Protein AF-A0A9D8NRK6-F1 (afdb_monomer_lite)

Structure (mmCIF, N/CA/C/O backbone):
data_AF-A0A9D8NRK6-F1
#
_entry.id   AF-A0A9D8NRK6-F1
#
loop_
_atom_site.group_PDB
_atom_site.id
_atom_site.type_symbol
_atom_site.label_atom_id
_atom_site.label_alt_id
_atom_site.label_comp_id
_atom_site.label_asym_id
_atom_site.label_entity_id
_atom_site.label_seq_id
_atom_site.pdbx_PDB_ins_code
_atom_site.Cartn_x
_atom_site.Cartn_y
_atom_site.Cartn_z
_atom_site.occupancy
_atom_site.B_iso_or_equiv
_atom_site.auth_seq_id
_atom_site.auth_comp_id
_atom_site.auth_asym_id
_atom_site.auth_atom_id
_atom_site.pdbx_PDB_model_num
ATOM 1 N N . MET A 1 1 ? 16.988 9.502 8.395 1.00 29.14 1 MET A N 1
ATOM 2 C CA . MET A 1 1 ? 18.314 8.858 8.377 1.00 29.14 1 MET A CA 1
ATOM 3 C C . MET A 1 1 ? 18.075 7.377 8.627 1.00 29.14 1 MET A C 1
ATOM 5 O O . MET A 1 1 ? 17.837 7.021 9.765 1.00 29.14 1 MET A O 1
ATOM 9 N N . HIS A 1 2 ? 18.008 6.546 7.584 1.00 21.25 2 HIS A N 1
ATOM 10 C CA . HIS A 1 2 ? 17.939 5.092 7.756 1.00 21.25 2 HIS A CA 1
ATOM 11 C C . HIS A 1 2 ? 18.989 4.439 6.869 1.00 21.25 2 HIS A C 1
ATOM 13 O O . HIS A 1 2 ? 19.080 4.687 5.669 1.00 21.25 2 HIS A O 1
ATOM 19 N N . GLN A 1 3 ? 19.833 3.694 7.559 1.00 23.92 3 GLN A N 1
ATOM 20 C CA . GLN A 1 3 ? 21.089 3.106 7.159 1.00 23.92 3 GLN A CA 1
ATOM 21 C C . GLN A 1 3 ? 20.797 1.628 6.917 1.00 23.92 3 GLN A C 1
ATOM 23 O O . GLN A 1 3 ? 20.393 0.935 7.844 1.00 23.92 3 GLN A O 1
ATOM 28 N N . PHE A 1 4 ? 20.963 1.154 5.685 1.00 22.59 4 PHE A N 1
ATOM 29 C CA . PHE A 1 4 ? 21.013 -0.277 5.399 1.00 22.59 4 PHE A CA 1
ATOM 30 C C . PHE A 1 4 ? 22.433 -0.618 4.951 1.00 22.59 4 PHE A C 1
ATOM 32 O O . PHE A 1 4 ? 22.868 -0.276 3.853 1.00 22.59 4 PHE A O 1
ATOM 39 N N . LEU A 1 5 ? 23.167 -1.230 5.880 1.00 24.55 5 LEU A N 1
ATOM 40 C CA . LEU A 1 5 ? 24.426 -1.929 5.663 1.00 24.55 5 LEU A CA 1
ATOM 41 C C . LEU A 1 5 ? 24.113 -3.267 4.986 1.00 24.55 5 LEU A C 1
ATOM 43 O O . LEU A 1 5 ? 23.444 -4.103 5.586 1.00 24.55 5 LEU A O 1
ATOM 47 N N . LEU A 1 6 ? 24.634 -3.487 3.779 1.00 24.56 6 LEU A N 1
ATOM 48 C CA . LEU A 1 6 ? 24.772 -4.823 3.201 1.00 24.56 6 LEU A CA 1
ATOM 49 C C . LEU A 1 6 ? 26.218 -5.011 2.710 1.00 24.56 6 LEU A C 1
ATOM 51 O O . LEU A 1 6 ? 26.675 -4.358 1.778 1.00 24.56 6 LEU A O 1
ATOM 55 N N . ASP A 1 7 ? 26.911 -5.856 3.475 1.00 24.00 7 ASP A N 1
ATOM 56 C CA . ASP A 1 7 ? 28.188 -6.563 3.307 1.00 24.00 7 ASP A CA 1
ATOM 57 C C . ASP A 1 7 ? 29.330 -5.918 2.485 1.00 24.00 7 ASP A C 1
ATOM 59 O O . ASP A 1 7 ? 29.466 -6.070 1.271 1.00 24.00 7 ASP A O 1
ATOM 63 N N . ALA A 1 8 ? 30.241 -5.259 3.207 1.00 26.22 8 ALA A N 1
ATOM 64 C CA . ALA A 1 8 ? 31.458 -4.623 2.708 1.00 26.22 8 ALA A CA 1
ATOM 65 C C . ALA A 1 8 ? 32.659 -5.588 2.646 1.00 26.22 8 ALA A C 1
ATOM 67 O O . ALA A 1 8 ? 33.706 -5.337 3.249 1.00 26.22 8 ALA A O 1
ATOM 68 N N . ARG A 1 9 ? 32.555 -6.698 1.907 1.00 25.23 9 ARG A N 1
ATOM 69 C CA . ARG A 1 9 ? 33.718 -7.562 1.638 1.00 25.23 9 ARG A CA 1
ATOM 70 C C . ARG A 1 9 ? 33.997 -7.638 0.142 1.00 25.23 9 ARG A C 1
ATOM 72 O O . ARG A 1 9 ? 33.375 -8.414 -0.570 1.00 25.23 9 ARG A O 1
ATOM 79 N N . ARG A 1 10 ? 35.024 -6.878 -0.267 1.00 28.81 10 ARG A N 1
ATOM 80 C CA . ARG A 1 10 ? 35.631 -6.730 -1.612 1.00 28.81 10 ARG A CA 1
ATOM 81 C C . ARG A 1 10 ? 35.140 -5.529 -2.429 1.00 28.81 10 ARG A C 1
ATOM 83 O O . ARG A 1 10 ? 34.597 -5.684 -3.515 1.00 28.81 10 ARG A O 1
ATOM 90 N N . VAL A 1 11 ? 35.465 -4.325 -1.964 1.00 29.56 11 VAL A N 1
ATOM 91 C CA . VAL A 1 11 ? 35.649 -3.169 -2.857 1.00 29.56 11 VAL A CA 1
ATOM 92 C C . VAL A 1 11 ? 37.132 -2.790 -2.800 1.00 29.56 11 VAL A C 1
ATOM 94 O O . VAL A 1 11 ? 37.587 -2.353 -1.743 1.00 29.56 11 VAL A O 1
ATOM 97 N N . PRO A 1 12 ? 37.932 -3.001 -3.861 1.00 26.23 12 PRO A N 1
ATOM 98 C CA . PRO A 1 12 ? 39.297 -2.495 -3.887 1.00 26.23 12 PRO A CA 1
ATOM 99 C C . PRO A 1 12 ? 39.260 -0.968 -4.050 1.00 26.23 12 PRO A C 1
ATOM 101 O O . PRO A 1 12 ? 38.791 -0.451 -5.061 1.00 26.23 12 PRO A O 1
ATOM 104 N N . LEU A 1 13 ? 39.743 -0.241 -3.040 1.00 24.27 13 LEU A N 1
ATOM 105 C CA . LEU A 1 13 ? 40.011 1.195 -3.128 1.00 24.27 13 LEU A CA 1
ATOM 106 C C . LEU A 1 13 ? 41.292 1.400 -3.946 1.00 24.27 13 LEU A C 1
ATOM 108 O O . LEU A 1 13 ? 42.387 1.169 -3.438 1.00 24.27 13 LEU A O 1
ATOM 112 N N . PHE A 1 14 ? 41.179 1.849 -5.196 1.00 27.89 14 PHE A N 1
ATOM 113 C CA . PHE A 1 14 ? 42.343 2.306 -5.959 1.00 27.89 14 PHE A CA 1
ATOM 114 C C . PHE A 1 14 ? 42.611 3.788 -5.667 1.00 27.89 14 PHE A C 1
ATOM 116 O O . PHE A 1 14 ? 41.828 4.658 -6.038 1.00 27.89 14 PHE A O 1
ATOM 123 N N . HIS A 1 15 ? 43.730 4.069 -4.994 1.00 29.42 15 HIS A N 1
ATOM 124 C CA . HIS A 1 15 ? 44.358 5.391 -4.964 1.00 29.42 15 HIS A CA 1
ATOM 125 C C . HIS A 1 15 ? 45.431 5.437 -6.059 1.00 29.42 15 HIS A C 1
ATOM 127 O O . HIS A 1 15 ? 46.401 4.685 -5.999 1.00 29.42 15 HIS A O 1
ATOM 133 N N . GLY A 1 16 ? 45.267 6.318 -7.046 1.00 27.56 16 GLY A N 1
ATOM 134 C CA . GLY A 1 16 ? 46.293 6.607 -8.051 1.00 27.56 16 GLY A CA 1
ATOM 135 C C . GLY A 1 16 ? 45.705 7.200 -9.330 1.00 27.56 16 GLY A C 1
ATOM 136 O O . GLY A 1 16 ? 44.954 6.531 -10.033 1.00 27.56 16 GLY A O 1
ATOM 137 N N . ALA A 1 17 ? 46.044 8.452 -9.640 1.00 29.16 17 ALA A N 1
ATOM 138 C CA . ALA A 1 17 ? 45.729 9.066 -10.929 1.00 29.16 17 ALA A CA 1
ATOM 139 C C . ALA A 1 17 ? 46.600 8.433 -12.040 1.00 29.16 17 ALA A C 1
ATOM 141 O O . ALA A 1 17 ? 47.820 8.378 -11.857 1.00 29.16 17 ALA A O 1
ATOM 142 N N . PRO A 1 18 ? 46.044 7.979 -13.182 1.00 32.81 18 PRO A N 1
ATOM 143 C CA . PRO A 1 18 ? 46.853 7.490 -14.290 1.00 32.81 18 PRO A CA 1
ATOM 144 C C . PRO A 1 18 ? 47.315 8.631 -15.209 1.00 32.81 18 PRO A C 1
ATOM 146 O O . PRO A 1 18 ? 46.634 9.640 -15.391 1.00 32.81 18 PRO A O 1
ATOM 149 N N . SER A 1 19 ? 48.502 8.449 -15.785 1.00 28.45 19 SER A N 1
ATOM 150 C CA . SER A 1 19 ? 49.177 9.349 -16.720 1.00 28.45 19 SER A CA 1
ATOM 151 C C . SER A 1 19 ? 48.530 9.371 -18.118 1.00 28.45 19 SER A C 1
ATOM 153 O O . SER A 1 19 ? 47.998 8.378 -18.604 1.00 28.45 19 SER A O 1
ATOM 155 N N . LEU A 1 20 ? 48.619 10.531 -18.779 1.00 33.19 20 LEU A N 1
ATOM 156 C CA . LEU A 1 20 ? 47.854 10.967 -19.964 1.00 33.19 20 LEU A CA 1
ATOM 157 C C . LEU A 1 20 ? 48.204 10.331 -21.334 1.00 33.19 20 LEU A C 1
ATOM 159 O O . LEU A 1 20 ? 47.785 10.870 -22.351 1.00 33.19 20 LEU A O 1
ATOM 163 N N . ASN A 1 21 ? 48.934 9.213 -21.418 1.00 32.84 21 ASN A N 1
ATOM 164 C CA . ASN A 1 21 ? 49.459 8.712 -22.709 1.00 32.84 21 ASN A CA 1
ATOM 165 C C . ASN A 1 21 ? 49.022 7.289 -23.106 1.00 32.84 21 ASN A C 1
ATOM 167 O O . ASN A 1 21 ? 49.786 6.555 -23.723 1.00 32.84 21 ASN A O 1
ATOM 171 N N . ASN A 1 22 ? 47.784 6.903 -22.803 1.00 33.00 22 ASN A N 1
ATOM 172 C CA . ASN A 1 22 ? 47.117 5.764 -23.440 1.00 33.00 22 ASN A CA 1
ATOM 173 C C . ASN A 1 22 ? 45.610 6.029 -23.428 1.00 33.00 22 ASN A C 1
ATOM 175 O O . ASN A 1 22 ? 45.000 5.963 -22.363 1.00 33.00 22 ASN A O 1
ATOM 179 N N . ILE A 1 23 ? 45.016 6.334 -24.587 1.00 36.28 23 ILE A N 1
ATOM 180 C CA . ILE A 1 23 ? 43.559 6.471 -24.696 1.00 36.28 23 ILE A CA 1
ATOM 181 C C . ILE A 1 23 ? 42.966 5.076 -24.488 1.00 36.28 23 ILE A C 1
ATOM 183 O O . ILE A 1 23 ? 43.024 4.218 -25.366 1.00 36.28 23 ILE A O 1
ATOM 187 N N . GLN A 1 24 ? 42.475 4.831 -23.276 1.00 43.78 24 GLN A N 1
ATOM 188 C CA . GLN A 1 24 ? 41.841 3.576 -22.872 1.00 43.78 24 GLN A CA 1
ATOM 189 C C . GLN A 1 24 ? 40.589 3.327 -23.750 1.00 43.78 24 GLN A C 1
ATOM 191 O O . GLN A 1 24 ? 39.956 4.299 -24.174 1.00 43.78 24 GLN A O 1
ATOM 196 N N . PRO A 1 25 ? 40.164 2.069 -24.001 1.00 50.56 25 PRO A N 1
ATOM 197 C CA . PRO A 1 25 ? 38.937 1.752 -24.757 1.00 50.56 25 PRO A CA 1
ATOM 198 C C . PRO A 1 25 ? 37.712 2.548 -24.277 1.00 50.56 25 PRO A C 1
ATOM 200 O O . PRO A 1 25 ? 36.914 3.043 -25.075 1.00 50.56 25 PRO A O 1
ATOM 203 N N . GLU A 1 26 ? 37.644 2.791 -22.967 1.00 51.81 26 GLU A N 1
ATOM 204 C CA . GLU A 1 26 ? 36.619 3.605 -22.319 1.00 51.81 26 GLU A CA 1
ATOM 205 C C . GLU A 1 26 ? 36.580 5.055 -22.837 1.00 51.81 26 GLU A C 1
ATOM 207 O O . GLU A 1 26 ? 35.500 5.599 -23.054 1.00 51.81 26 GLU A O 1
ATOM 212 N N . GLU A 1 27 ? 37.722 5.702 -23.095 1.00 53.69 27 GLU A N 1
ATOM 213 C CA . GLU A 1 27 ? 37.763 7.074 -23.632 1.00 53.69 27 GLU A CA 1
ATOM 214 C C . GLU A 1 27 ? 37.240 7.162 -25.070 1.00 53.69 27 GLU A C 1
ATOM 216 O O . GLU A 1 27 ? 36.589 8.148 -25.424 1.00 53.69 27 GLU A O 1
ATOM 221 N N . THR A 1 28 ? 37.425 6.110 -25.871 1.00 56.50 28 THR A N 1
ATOM 222 C CA . THR A 1 28 ? 36.865 6.020 -27.229 1.00 56.50 28 THR A CA 1
ATOM 223 C C . THR A 1 28 ? 35.336 5.948 -27.194 1.00 56.50 28 THR A C 1
ATOM 225 O O . THR A 1 28 ? 34.662 6.596 -28.001 1.00 56.50 28 THR A O 1
ATOM 228 N N . MET A 1 29 ? 34.757 5.243 -26.216 1.00 61.44 29 MET A N 1
ATOM 229 C CA . MET A 1 29 ? 33.305 5.179 -26.008 1.00 61.44 29 MET A CA 1
ATOM 230 C C . MET A 1 29 ? 32.713 6.556 -25.655 1.00 61.44 29 MET A C 1
ATOM 232 O O . MET A 1 29 ? 31.699 6.957 -26.237 1.00 61.44 29 MET A O 1
ATOM 236 N N . PHE A 1 30 ? 33.366 7.316 -24.764 1.00 58.44 30 PHE A N 1
ATOM 237 C CA . PHE A 1 30 ? 32.951 8.683 -24.404 1.00 58.44 30 PHE A CA 1
ATOM 238 C C . PHE A 1 30 ? 33.041 9.673 -25.579 1.00 58.44 30 PHE A C 1
ATOM 240 O O . PHE A 1 30 ? 32.330 10.680 -25.590 1.00 58.44 30 PHE A O 1
ATOM 247 N N . GLN A 1 31 ? 33.893 9.404 -26.573 1.00 56.53 31 GLN A N 1
ATOM 248 C CA . GLN A 1 31 ? 34.031 10.238 -27.771 1.00 56.53 31 GLN A CA 1
ATOM 249 C C . GLN A 1 31 ? 33.076 9.833 -28.903 1.00 56.53 31 GLN A C 1
ATOM 251 O O . GLN A 1 31 ? 32.590 10.700 -29.637 1.00 56.53 31 GLN A O 1
ATOM 256 N N . THR A 1 32 ? 32.782 8.543 -29.058 1.00 60.78 32 THR A N 1
ATOM 257 C CA . THR A 1 32 ? 31.986 8.017 -30.182 1.00 60.78 32 THR A CA 1
ATOM 258 C C . THR A 1 32 ? 30.480 8.043 -29.936 1.00 60.78 32 THR A C 1
ATOM 260 O O . THR A 1 32 ? 29.733 8.234 -30.892 1.00 60.78 32 THR A O 1
ATOM 263 N N . THR A 1 33 ? 30.038 7.952 -28.680 1.00 68.44 33 THR A N 1
ATOM 264 C CA . THR A 1 33 ? 28.614 8.012 -28.311 1.00 68.44 33 THR A CA 1
ATOM 265 C C . THR A 1 33 ? 28.201 9.461 -28.073 1.00 68.44 33 THR A C 1
ATOM 267 O O . THR A 1 33 ? 28.723 10.118 -27.166 1.00 68.44 33 THR A O 1
ATOM 270 N N . ARG A 1 34 ? 27.266 9.994 -28.870 1.00 74.19 34 ARG A N 1
ATOM 271 C CA . ARG A 1 34 ? 26.871 11.416 -28.772 1.00 74.19 34 ARG A CA 1
ATOM 272 C C . ARG A 1 34 ? 26.297 11.750 -27.402 1.00 74.19 34 ARG A C 1
ATOM 274 O O . ARG A 1 34 ? 26.652 12.779 -26.832 1.00 74.19 34 ARG A O 1
ATOM 281 N N . THR A 1 35 ? 25.494 10.846 -26.850 1.00 72.12 35 THR A N 1
ATOM 282 C CA . THR A 1 35 ? 24.853 10.987 -25.537 1.00 72.12 35 THR A CA 1
ATOM 283 C C . THR A 1 35 ? 25.864 11.178 -24.395 1.00 72.12 35 THR A C 1
ATOM 285 O O . THR A 1 35 ? 25.551 11.820 -23.395 1.00 72.12 35 THR A O 1
ATOM 288 N N . PHE A 1 36 ? 27.096 10.673 -24.527 1.00 78.69 36 PHE A N 1
ATOM 289 C CA . PHE A 1 36 ? 28.113 10.777 -23.473 1.00 78.69 36 PHE A CA 1
ATOM 290 C C . PHE A 1 36 ? 28.930 12.073 -23.529 1.00 78.69 36 PHE A C 1
ATOM 292 O O . PHE A 1 36 ? 29.548 12.451 -22.530 1.00 78.69 36 PHE A O 1
ATOM 299 N N . ARG A 1 37 ? 28.911 12.794 -24.658 1.00 74.62 37 ARG A N 1
ATOM 300 C CA . ARG A 1 37 ? 29.687 14.035 -24.825 1.00 74.62 37 ARG A CA 1
ATOM 301 C C . ARG A 1 37 ? 29.189 15.161 -23.923 1.00 74.62 37 ARG A C 1
ATOM 303 O O . ARG A 1 37 ? 29.997 15.947 -23.435 1.00 74.62 37 ARG A O 1
ATOM 310 N N . GLU A 1 38 ? 27.886 15.196 -23.667 1.00 75.50 38 GLU A N 1
ATOM 311 C CA . GLU A 1 38 ? 27.213 16.226 -22.865 1.00 75.50 38 GLU A CA 1
ATOM 312 C C . GLU A 1 38 ? 27.363 16.016 -21.346 1.00 75.50 38 GLU A C 1
ATOM 314 O O . GLU A 1 38 ? 26.928 16.854 -20.558 1.00 75.50 38 GLU A O 1
ATOM 319 N N . LEU A 1 39 ? 27.984 14.912 -20.914 1.00 81.00 39 LEU A N 1
ATOM 320 C CA . LEU A 1 39 ? 28.152 14.589 -19.498 1.00 81.00 39 LEU A CA 1
ATOM 321 C C . LEU A 1 39 ? 29.307 15.366 -18.869 1.00 81.00 39 LEU A C 1
ATOM 323 O O . LEU A 1 39 ? 30.400 15.447 -19.442 1.00 81.00 39 LEU A O 1
ATOM 327 N N . ASN A 1 40 ? 29.080 15.875 -17.657 1.00 82.12 40 ASN A N 1
ATOM 328 C CA . ASN A 1 40 ? 30.116 16.520 -16.854 1.00 82.12 40 ASN A CA 1
ATOM 329 C C . ASN A 1 40 ? 31.109 15.494 -16.266 1.00 82.12 40 ASN A C 1
ATOM 331 O O . ASN A 1 40 ? 30.922 14.282 -16.380 1.00 82.12 40 ASN A O 1
ATOM 335 N N . ILE A 1 41 ? 32.183 15.984 -15.642 1.00 79.44 41 ILE A N 1
ATOM 336 C CA . ILE A 1 41 ? 33.274 15.142 -15.122 1.00 79.44 41 ILE A CA 1
ATOM 337 C C . ILE A 1 41 ? 32.758 14.119 -14.096 1.00 79.44 41 ILE A C 1
ATOM 339 O O . ILE A 1 41 ? 33.059 12.934 -14.222 1.00 79.44 41 ILE A O 1
ATOM 343 N N . GLU A 1 42 ? 31.920 14.547 -13.151 1.00 78.94 42 GLU A N 1
ATOM 344 C CA . GLU A 1 42 ? 31.336 13.674 -12.122 1.00 78.94 42 GLU A CA 1
ATOM 345 C C . GLU A 1 42 ? 30.451 12.574 -12.726 1.00 78.94 42 GLU A C 1
ATOM 347 O O . GLU A 1 42 ? 30.519 11.411 -12.335 1.00 78.94 42 GLU A O 1
ATOM 352 N N . GLN A 1 43 ? 29.649 12.913 -13.738 1.00 81.19 43 GLN A N 1
ATOM 353 C CA . GLN A 1 43 ? 28.802 11.961 -14.459 1.00 81.19 43 GLN A CA 1
ATOM 354 C C . GLN A 1 43 ? 29.636 10.955 -15.261 1.00 81.19 43 GLN A C 1
ATOM 356 O O . GLN A 1 43 ? 29.335 9.764 -15.264 1.00 81.19 43 GLN A O 1
ATOM 361 N N . ARG A 1 44 ? 30.721 11.396 -15.907 1.00 81.69 44 ARG A N 1
ATOM 362 C CA . ARG A 1 44 ? 31.648 10.486 -16.600 1.00 81.69 44 ARG A CA 1
ATOM 363 C C . ARG A 1 44 ? 32.355 9.552 -15.622 1.00 81.69 44 ARG A C 1
ATOM 365 O O . ARG A 1 44 ? 32.486 8.366 -15.910 1.00 81.69 44 ARG A O 1
ATOM 372 N N . HIS A 1 45 ? 32.765 10.061 -14.461 1.00 79.25 45 HIS A N 1
ATOM 373 C CA . HIS A 1 45 ? 33.357 9.247 -13.402 1.00 79.25 45 HIS A CA 1
ATOM 374 C C . HIS A 1 45 ? 32.368 8.190 -12.889 1.00 79.25 45 HIS A C 1
ATOM 376 O O . HIS A 1 45 ? 32.694 7.006 -12.811 1.00 79.25 45 HIS A O 1
ATOM 382 N N . ALA A 1 46 ? 31.125 8.593 -12.630 1.00 79.38 46 ALA A N 1
ATOM 383 C CA . ALA A 1 46 ? 30.061 7.687 -12.223 1.00 79.38 46 ALA A CA 1
ATOM 384 C C . ALA A 1 46 ? 29.780 6.595 -13.276 1.00 79.38 46 ALA A C 1
ATOM 386 O O . ALA A 1 46 ? 29.541 5.449 -12.907 1.00 79.38 46 ALA A O 1
ATOM 387 N N . LEU A 1 47 ? 29.882 6.902 -14.576 1.00 80.00 47 LEU A N 1
ATOM 388 C CA . LEU A 1 47 ? 29.717 5.902 -15.637 1.00 80.00 47 LEU A CA 1
ATOM 389 C C . LEU A 1 47 ? 30.810 4.831 -15.601 1.00 80.00 47 LEU A C 1
ATOM 391 O O . LEU A 1 47 ? 30.523 3.673 -15.879 1.00 80.00 47 LEU A O 1
ATOM 395 N N . ARG A 1 48 ? 32.048 5.185 -15.242 1.00 77.75 48 ARG A N 1
ATOM 396 C CA . ARG A 1 48 ? 33.175 4.236 -15.162 1.00 77.75 48 ARG A CA 1
ATOM 397 C C . ARG A 1 48 ? 33.074 3.269 -13.979 1.00 77.75 48 ARG A C 1
ATOM 399 O O . ARG A 1 48 ? 33.763 2.255 -13.949 1.00 77.75 48 ARG A O 1
ATOM 406 N N . THR A 1 49 ? 32.216 3.556 -13.002 1.00 77.06 49 THR A N 1
ATOM 407 C CA . THR A 1 49 ? 32.067 2.710 -11.815 1.00 77.06 49 THR A CA 1
ATOM 408 C C . THR A 1 49 ? 31.332 1.415 -12.168 1.00 77.06 49 THR A C 1
ATOM 410 O O . THR A 1 49 ? 30.242 1.445 -12.736 1.00 77.06 49 THR A O 1
ATOM 413 N N . ARG A 1 50 ? 31.914 0.265 -11.804 1.00 74.62 50 ARG A N 1
ATOM 414 C CA . ARG A 1 50 ? 31.258 -1.051 -11.876 1.00 74.62 50 ARG A CA 1
ATOM 415 C C . ARG A 1 50 ? 30.674 -1.418 -10.507 1.00 74.62 50 ARG A C 1
ATOM 417 O O . ARG A 1 50 ? 31.259 -1.096 -9.477 1.00 74.62 50 ARG A O 1
ATOM 424 N N . GLY A 1 51 ? 29.553 -2.136 -10.498 1.00 77.75 51 GLY A N 1
ATOM 425 C CA . GLY A 1 51 ? 28.877 -2.568 -9.271 1.00 77.75 51 GLY A CA 1
ATOM 426 C C . GLY A 1 51 ? 27.831 -1.569 -8.771 1.00 77.75 51 GLY A C 1
ATOM 427 O O . GLY A 1 51 ? 27.172 -0.897 -9.563 1.00 77.75 51 GLY A O 1
ATOM 428 N N . PHE A 1 52 ? 27.637 -1.506 -7.453 1.00 78.44 52 PHE A N 1
ATOM 429 C CA . PHE A 1 52 ? 26.611 -0.657 -6.848 1.00 78.44 52 PHE A CA 1
ATOM 430 C C . PHE A 1 52 ? 27.028 0.813 -6.856 1.00 78.44 52 PHE A C 1
ATOM 432 O O . PHE A 1 52 ? 28.058 1.183 -6.297 1.00 78.44 52 PHE A O 1
ATOM 439 N N . LEU A 1 53 ? 26.186 1.658 -7.451 1.00 80.88 53 LEU A N 1
ATOM 440 C CA . LEU A 1 53 ? 26.403 3.095 -7.540 1.00 80.88 53 LEU A CA 1
ATOM 441 C C . LEU A 1 53 ? 25.246 3.842 -6.874 1.00 80.88 53 LEU A C 1
ATOM 443 O O . LEU A 1 53 ? 24.096 3.737 -7.301 1.00 80.88 53 LEU A O 1
ATOM 447 N N . LEU A 1 54 ? 25.564 4.643 -5.856 1.00 81.88 54 LEU A N 1
ATOM 448 C CA . LEU A 1 54 ? 24.616 5.549 -5.215 1.00 81.88 54 LEU A CA 1
ATOM 449 C C . LEU A 1 54 ? 24.907 6.987 -5.650 1.00 81.88 54 LEU A C 1
ATOM 451 O O . LEU A 1 54 ? 25.942 7.552 -5.307 1.00 81.88 54 LEU A O 1
ATOM 455 N N . ILE A 1 55 ? 23.975 7.595 -6.384 1.00 73.19 55 ILE A N 1
ATOM 456 C CA . ILE A 1 55 ? 24.122 8.967 -6.882 1.00 73.19 55 ILE A CA 1
ATOM 457 C C . ILE A 1 55 ? 23.267 9.908 -6.036 1.00 73.19 55 ILE A C 1
ATOM 459 O O . ILE A 1 55 ? 22.044 9.988 -6.207 1.00 73.19 55 ILE A O 1
ATOM 463 N N . ASN A 1 56 ? 23.911 10.670 -5.153 1.00 75.31 56 ASN A N 1
ATOM 464 C CA . ASN A 1 56 ? 23.251 11.796 -4.506 1.00 75.31 56 ASN A CA 1
ATOM 465 C C . ASN A 1 56 ? 23.194 12.978 -5.481 1.00 75.31 56 ASN A C 1
ATOM 467 O O . ASN A 1 56 ? 24.196 13.341 -6.087 1.00 75.31 56 ASN A O 1
ATOM 471 N N . ALA A 1 57 ? 22.015 13.564 -5.675 1.00 69.31 57 ALA A N 1
ATOM 472 C CA . ALA A 1 57 ? 21.851 14.615 -6.674 1.00 69.31 57 ALA A CA 1
ATOM 473 C C . ALA A 1 57 ? 20.715 15.576 -6.296 1.00 69.31 57 ALA A C 1
ATOM 475 O O . ALA A 1 57 ? 19.654 15.141 -5.844 1.00 69.31 57 ALA A O 1
ATOM 476 N N . VAL A 1 58 ? 20.911 16.872 -6.519 1.00 71.75 58 VAL A N 1
ATOM 477 C CA . VAL A 1 58 ? 19.902 17.919 -6.267 1.00 71.75 58 VAL A CA 1
ATOM 478 C C . VAL A 1 58 ? 18.931 18.009 -7.457 1.00 71.75 58 VAL A C 1
ATOM 480 O O . VAL A 1 58 ? 19.194 17.443 -8.524 1.00 71.75 58 VAL A O 1
ATOM 483 N N . ALA A 1 59 ? 17.783 18.675 -7.314 1.00 71.00 59 ALA A N 1
ATOM 484 C CA . ALA A 1 59 ? 16.910 18.975 -8.451 1.00 71.00 59 ALA A CA 1
ATOM 485 C C . ALA A 1 59 ? 17.706 19.652 -9.590 1.00 71.00 59 ALA A C 1
ATOM 487 O O . ALA A 1 59 ? 18.570 20.485 -9.340 1.00 71.00 59 ALA A O 1
ATOM 488 N N . GLY A 1 60 ? 17.461 19.247 -10.840 1.00 65.81 60 GLY A N 1
ATOM 489 C CA . GLY A 1 60 ? 18.162 19.799 -12.011 1.00 65.81 60 GLY A CA 1
ATOM 490 C C . GLY A 1 60 ? 19.563 19.230 -12.296 1.00 65.81 60 GLY A C 1
ATOM 491 O O . GLY A 1 60 ? 20.110 19.503 -13.354 1.00 65.81 60 GLY A O 1
ATOM 492 N N . SER A 1 61 ? 20.117 18.365 -11.441 1.00 67.06 61 SER A N 1
ATOM 493 C CA . SER A 1 61 ? 21.468 17.769 -11.603 1.00 67.06 61 SER A CA 1
ATOM 494 C C . SER A 1 61 ? 21.617 16.708 -12.712 1.00 67.06 61 SER A C 1
ATOM 496 O O . SER A 1 61 ? 22.665 16.078 -12.843 1.00 67.06 61 SER A O 1
ATOM 498 N N . GLY A 1 62 ? 20.570 16.458 -13.504 1.00 74.44 62 GLY A N 1
ATOM 499 C CA . GLY A 1 62 ? 20.639 15.506 -14.615 1.00 74.44 62 GLY A CA 1
ATOM 500 C C . GLY A 1 62 ? 20.557 14.022 -14.227 1.00 74.44 62 GLY A C 1
ATOM 501 O O . GLY A 1 62 ? 20.985 13.184 -15.013 1.00 74.44 62 GLY A O 1
ATOM 502 N N . LYS A 1 63 ? 19.966 13.659 -13.072 1.00 83.31 63 LYS A N 1
ATOM 503 C CA . LYS A 1 63 ? 19.744 12.251 -12.642 1.00 83.31 63 LYS A CA 1
ATOM 504 C C . LYS A 1 63 ? 19.215 11.350 -13.762 1.00 83.31 63 LYS A C 1
ATOM 506 O O . LYS A 1 63 ? 19.714 10.255 -13.990 1.00 83.31 63 LYS A O 1
ATOM 511 N N . THR A 1 64 ? 18.194 11.824 -14.471 1.00 81.31 64 THR A N 1
ATOM 512 C CA . THR A 1 64 ? 17.566 11.077 -15.565 1.00 81.31 64 THR A CA 1
ATOM 513 C C . THR A 1 64 ? 18.509 10.922 -16.755 1.00 81.31 64 THR A C 1
ATOM 515 O O . THR A 1 64 ? 18.535 9.861 -17.361 1.00 81.31 64 THR A O 1
ATOM 518 N N . THR A 1 65 ? 19.300 11.949 -17.075 1.00 83.31 65 THR A N 1
ATOM 519 C CA . THR A 1 65 ? 20.327 11.889 -18.128 1.00 83.31 65 THR A CA 1
ATOM 520 C C . THR A 1 65 ? 21.390 10.853 -17.783 1.00 83.31 65 THR A C 1
ATOM 522 O O . THR A 1 65 ? 21.750 10.041 -18.626 1.00 83.31 65 THR A O 1
ATOM 525 N N . MET A 1 66 ? 21.817 10.817 -16.520 1.00 83.56 66 MET A N 1
ATOM 526 C CA . MET A 1 66 ? 22.777 9.835 -16.032 1.00 83.56 66 MET A CA 1
ATOM 527 C C . MET A 1 66 ? 22.233 8.400 -16.100 1.00 83.56 66 MET A C 1
ATOM 529 O O . MET A 1 66 ? 22.936 7.504 -16.547 1.00 83.56 66 MET A O 1
ATOM 533 N N . LEU A 1 67 ? 20.966 8.177 -15.728 1.00 85.69 67 LEU A N 1
ATOM 534 C CA . LEU A 1 67 ? 20.315 6.865 -15.858 1.00 85.69 67 LEU A CA 1
ATOM 535 C C . LEU A 1 67 ? 20.223 6.392 -17.315 1.00 85.69 67 LEU A C 1
ATOM 537 O O . LEU A 1 67 ? 20.484 5.226 -17.596 1.00 85.69 67 LEU A O 1
ATOM 541 N N . VAL A 1 68 ? 19.875 7.291 -18.243 1.00 89.75 68 VAL A N 1
ATOM 542 C CA . VAL A 1 68 ? 19.872 6.984 -19.684 1.00 89.75 68 VAL A CA 1
ATOM 543 C C . VAL A 1 68 ? 21.281 6.614 -20.139 1.00 89.75 68 VAL A C 1
ATOM 545 O O . VAL A 1 68 ? 21.456 5.610 -20.823 1.00 89.75 68 VAL A O 1
ATOM 548 N N . ALA A 1 69 ? 22.285 7.386 -19.724 1.00 86.69 69 ALA A N 1
ATOM 549 C CA . ALA A 1 69 ? 23.664 7.137 -20.103 1.00 86.69 69 ALA A CA 1
ATOM 550 C C . ALA A 1 69 ? 24.199 5.802 -19.553 1.00 86.69 69 ALA A C 1
ATOM 552 O O . ALA A 1 69 ? 24.867 5.081 -20.287 1.00 86.69 69 ALA A O 1
ATOM 553 N N . LEU A 1 70 ? 23.856 5.439 -18.310 1.00 84.75 70 LEU A N 1
ATOM 554 C CA . LEU A 1 70 ? 24.202 4.142 -17.711 1.00 84.75 70 LEU A CA 1
ATOM 555 C C . LEU A 1 70 ? 23.628 2.983 -18.524 1.00 84.75 70 LEU A C 1
ATOM 557 O O . LEU A 1 70 ? 24.345 2.039 -18.833 1.00 84.75 70 LEU A O 1
ATOM 561 N N . LEU A 1 71 ? 22.355 3.081 -18.914 1.00 87.88 71 LEU A N 1
ATOM 562 C CA . LEU A 1 71 ? 21.712 2.048 -19.720 1.00 87.88 71 LEU A CA 1
ATOM 563 C C . LEU A 1 71 ? 22.371 1.923 -21.097 1.00 87.88 71 LEU A C 1
ATOM 565 O O . LEU A 1 71 ? 22.710 0.818 -21.504 1.00 87.88 71 LEU A O 1
ATOM 569 N N . LEU A 1 72 ? 22.585 3.038 -21.806 1.00 87.94 72 LEU A N 1
ATOM 570 C CA . LEU A 1 72 ? 23.241 3.020 -23.119 1.00 87.94 72 LEU A CA 1
ATOM 571 C C . LEU A 1 72 ? 24.660 2.453 -23.031 1.00 87.94 72 LEU A C 1
ATOM 573 O O . LEU A 1 72 ? 25.050 1.674 -23.892 1.00 87.94 72 LEU A O 1
ATOM 577 N N . LYS A 1 73 ? 25.407 2.804 -21.980 1.00 84.44 73 LYS A N 1
ATOM 578 C CA . LYS A 1 73 ? 26.757 2.290 -21.735 1.00 84.44 73 LYS A CA 1
ATOM 579 C C . LYS A 1 73 ? 26.747 0.772 -21.619 1.00 84.44 73 LYS A C 1
ATOM 581 O O . LYS A 1 73 ? 27.503 0.125 -22.327 1.00 84.44 73 LYS A O 1
ATOM 586 N N . SER A 1 74 ? 25.849 0.210 -20.812 1.00 81.50 74 SER A N 1
ATOM 587 C CA . SER A 1 74 ? 25.728 -1.245 -20.670 1.00 81.50 74 SER A CA 1
ATOM 588 C C . SER A 1 74 ? 25.297 -1.952 -21.959 1.00 81.50 74 SER A C 1
ATOM 590 O O . SER A 1 74 ? 25.659 -3.100 -22.170 1.00 81.50 74 SER A O 1
ATOM 592 N N . LEU A 1 75 ? 24.544 -1.291 -22.844 1.00 82.62 75 LEU A N 1
ATOM 593 C CA . LEU A 1 75 ? 24.250 -1.861 -24.164 1.00 82.62 75 LEU A CA 1
ATOM 594 C C . LEU A 1 75 ? 25.493 -1.883 -25.065 1.00 82.62 75 LEU A C 1
ATOM 596 O O . LEU A 1 75 ? 25.676 -2.832 -25.819 1.00 82.62 75 LEU A O 1
ATOM 600 N N . ILE A 1 76 ? 26.332 -0.845 -24.997 1.00 79.06 76 ILE A N 1
ATOM 601 C CA . ILE A 1 76 ? 27.501 -0.668 -25.869 1.00 79.06 76 ILE A CA 1
ATOM 602 C C . ILE A 1 76 ? 28.703 -1.495 -25.387 1.00 79.06 76 ILE A C 1
ATOM 604 O O . ILE A 1 76 ? 29.281 -2.226 -26.180 1.00 79.06 76 ILE A O 1
ATOM 608 N N . GLU A 1 77 ? 29.086 -1.396 -24.110 1.00 68.75 77 GLU A N 1
ATOM 609 C CA . GLU A 1 77 ? 30.311 -2.024 -23.578 1.00 68.75 77 GLU A CA 1
ATOM 610 C C . GLU A 1 77 ? 30.291 -3.550 -23.682 1.00 68.75 77 GLU A C 1
ATOM 612 O O . GLU A 1 77 ? 31.304 -4.166 -24.002 1.00 68.75 77 GLU A O 1
ATOM 617 N N . ASP A 1 78 ? 29.131 -4.172 -23.478 1.00 56.62 78 ASP A N 1
ATOM 618 C CA . ASP A 1 78 ? 29.003 -5.626 -23.573 1.00 56.62 78 ASP A CA 1
ATOM 619 C C . ASP A 1 78 ? 28.962 -6.147 -25.025 1.00 56.62 78 ASP A C 1
ATOM 621 O O . ASP A 1 78 ? 28.875 -7.356 -25.237 1.00 56.62 78 ASP A O 1
ATOM 625 N N . CYS A 1 79 ? 29.052 -5.265 -26.030 1.00 49.81 79 CYS A N 1
ATOM 626 C CA . CYS A 1 79 ? 29.277 -5.650 -27.427 1.00 49.81 79 CYS A CA 1
ATOM 627 C C . CYS A 1 79 ? 30.761 -5.867 -27.755 1.00 49.81 79 CYS A C 1
ATOM 629 O O . CYS A 1 79 ? 31.068 -6.647 -28.655 1.00 49.81 79 CYS A O 1
ATOM 631 N N . ASP A 1 80 ? 31.669 -5.178 -27.057 1.00 49.81 80 ASP A N 1
ATOM 632 C CA . ASP A 1 80 ? 33.090 -5.134 -27.426 1.00 49.81 80 ASP A CA 1
ATOM 633 C C . ASP A 1 80 ? 33.906 -6.291 -26.807 1.00 49.81 80 ASP A C 1
ATOM 635 O O . ASP A 1 80 ? 34.990 -6.606 -27.296 1.00 49.81 80 ASP A O 1
ATOM 639 N N . GLU A 1 81 ? 33.386 -6.973 -25.773 1.00 47.75 81 GLU A N 1
ATOM 640 C CA . GLU A 1 81 ? 34.111 -8.044 -25.060 1.00 47.75 81 GLU A CA 1
ATOM 641 C C . GLU A 1 81 ? 33.516 -9.466 -25.206 1.00 47.75 81 GLU A C 1
ATOM 643 O O . GLU A 1 81 ? 34.188 -10.433 -24.838 1.00 47.75 81 GLU A O 1
ATOM 648 N N . LYS A 1 82 ? 32.295 -9.661 -25.743 1.00 47.31 82 LYS A N 1
ATOM 649 C CA . LYS A 1 82 ? 31.676 -11.000 -25.917 1.00 47.31 82 LYS A CA 1
ATOM 650 C C . LYS A 1 82 ? 30.757 -11.085 -27.139 1.00 47.31 82 LYS A C 1
ATOM 652 O O . LYS A 1 82 ? 30.051 -10.141 -27.457 1.00 47.31 82 LYS A O 1
ATOM 657 N N . GLU A 1 83 ? 30.656 -12.276 -27.736 1.00 52.69 83 GLU A N 1
ATOM 658 C CA . GLU A 1 83 ? 29.751 -12.625 -28.857 1.00 52.69 83 GLU A CA 1
ATOM 659 C C . GLU A 1 83 ? 28.237 -12.445 -28.572 1.00 52.69 83 GLU A C 1
ATOM 661 O O . GLU A 1 83 ? 27.405 -12.837 -29.389 1.00 52.69 83 GLU A O 1
ATOM 666 N N . ASN A 1 84 ? 27.836 -11.887 -27.423 1.00 53.19 84 ASN A N 1
ATOM 667 C CA . ASN A 1 84 ? 26.433 -11.789 -27.028 1.00 53.19 84 ASN A CA 1
ATOM 668 C C . ASN A 1 84 ? 26.125 -10.442 -26.341 1.00 53.19 84 ASN A C 1
ATOM 670 O O . ASN A 1 84 ? 26.296 -10.341 -25.122 1.00 53.19 84 ASN A O 1
ATOM 674 N N . PRO A 1 85 ? 25.661 -9.424 -27.091 1.00 62.88 85 PRO A N 1
ATOM 675 C CA . PRO A 1 85 ? 25.322 -8.120 -26.528 1.00 62.88 85 PRO A CA 1
ATOM 676 C C . PRO A 1 85 ? 24.212 -8.243 -25.477 1.00 62.88 85 PRO A C 1
ATOM 678 O O . PRO A 1 85 ? 23.258 -9.015 -25.644 1.00 62.88 85 PRO A O 1
ATOM 681 N N . ILE A 1 86 ? 24.299 -7.469 -24.388 1.00 69.31 86 ILE A N 1
ATOM 682 C CA . ILE A 1 86 ? 23.224 -7.441 -23.391 1.00 69.31 86 ILE A CA 1
ATOM 683 C C . ILE A 1 86 ? 21.956 -6.879 -24.036 1.00 69.31 86 ILE A C 1
ATOM 685 O O . ILE A 1 86 ? 21.894 -5.755 -24.529 1.00 69.31 86 ILE A O 1
ATOM 689 N N . ARG A 1 87 ? 20.900 -7.687 -23.996 1.00 77.06 87 ARG A N 1
ATOM 690 C CA . ARG A 1 87 ? 19.571 -7.323 -24.475 1.00 77.06 87 ARG A CA 1
ATOM 691 C C . ARG A 1 87 ? 18.816 -6.483 -23.442 1.00 77.06 87 ARG A C 1
ATOM 693 O O . ARG A 1 87 ? 19.031 -6.595 -22.237 1.00 77.06 87 ARG A O 1
ATOM 700 N N . LEU A 1 88 ? 17.879 -5.662 -23.921 1.00 82.69 88 LEU A N 1
ATOM 701 C CA . LEU A 1 88 ? 17.072 -4.771 -23.075 1.00 82.69 88 LEU A CA 1
ATOM 702 C C . LEU A 1 88 ? 16.209 -5.501 -22.031 1.00 82.69 88 LEU A C 1
ATOM 704 O O . LEU A 1 88 ? 15.832 -4.906 -21.025 1.00 82.69 88 LEU A O 1
ATOM 708 N N . ASP A 1 89 ? 15.904 -6.776 -22.255 1.00 75.50 89 ASP A N 1
ATOM 709 C CA . ASP A 1 89 ? 15.157 -7.639 -21.334 1.00 75.50 89 ASP A CA 1
ATOM 710 C C . ASP A 1 89 ? 15.955 -8.035 -20.078 1.00 75.50 89 ASP A C 1
ATOM 712 O O . ASP A 1 89 ? 15.367 -8.515 -19.110 1.00 75.50 89 ASP A O 1
ATOM 716 N N . ARG A 1 90 ? 17.273 -7.797 -20.060 1.00 81.50 90 ARG A N 1
ATOM 717 C CA . ARG A 1 90 ? 18.141 -8.020 -18.893 1.00 81.50 90 ARG A CA 1
ATOM 718 C C . ARG A 1 90 ? 18.220 -6.828 -17.941 1.00 81.50 90 ARG A C 1
ATOM 720 O O . ARG A 1 90 ? 18.860 -6.934 -16.898 1.00 81.50 90 ARG A O 1
ATOM 727 N N . PHE A 1 91 ? 17.578 -5.709 -18.270 1.00 85.06 91 PHE A N 1
ATOM 728 C CA . PHE A 1 91 ? 17.547 -4.523 -17.418 1.00 85.06 91 PHE A CA 1
ATOM 729 C C . PHE A 1 91 ? 16.222 -4.413 -16.676 1.00 85.06 91 PHE A C 1
ATOM 731 O O . PHE A 1 91 ? 15.162 -4.537 -17.283 1.00 85.06 91 PHE A O 1
ATOM 738 N N . ALA A 1 92 ? 16.286 -4.070 -15.390 1.00 88.25 92 ALA A N 1
ATOM 739 C CA . ALA A 1 92 ? 15.141 -3.603 -14.616 1.00 88.25 92 ALA A CA 1
ATOM 740 C C . ALA A 1 92 ? 15.372 -2.141 -14.215 1.00 88.25 92 ALA A C 1
ATOM 742 O O . ALA A 1 92 ? 16.283 -1.829 -13.449 1.00 88.25 92 ALA A O 1
ATOM 743 N N . VAL A 1 93 ? 14.551 -1.233 -14.745 1.00 90.31 93 VAL A N 1
ATOM 744 C CA . VAL A 1 93 ? 14.628 0.205 -14.470 1.00 90.31 93 VAL A CA 1
ATOM 745 C C . VAL A 1 93 ? 13.358 0.644 -13.755 1.00 90.31 93 VAL A C 1
ATOM 747 O O . VAL A 1 93 ? 12.274 0.691 -14.339 1.00 90.31 93 VAL A O 1
ATOM 750 N N . ILE A 1 94 ? 13.504 0.979 -12.477 1.00 90.44 94 ILE A N 1
ATOM 751 C CA . ILE A 1 94 ? 12.389 1.231 -11.565 1.00 90.44 94 ILE A CA 1
ATOM 752 C C . ILE A 1 94 ? 12.254 2.727 -11.272 1.00 90.44 94 ILE A C 1
ATOM 754 O O . ILE A 1 94 ? 13.238 3.434 -11.059 1.00 90.44 94 ILE A O 1
ATOM 758 N N . THR A 1 95 ? 11.020 3.219 -11.216 1.00 88.44 95 THR A N 1
ATOM 759 C CA . THR A 1 95 ? 10.701 4.581 -10.778 1.00 88.44 95 THR A CA 1
ATOM 760 C C . THR A 1 95 ? 9.409 4.626 -9.966 1.00 88.44 95 THR A C 1
ATOM 762 O O . THR A 1 95 ? 8.648 3.666 -9.929 1.00 88.44 95 THR A O 1
ATOM 765 N N . PHE A 1 96 ? 9.143 5.755 -9.312 1.00 80.88 96 PHE A N 1
ATOM 766 C CA . PHE A 1 96 ? 8.006 5.895 -8.405 1.00 80.88 96 PHE A CA 1
ATOM 767 C C . PHE A 1 96 ? 6.659 6.047 -9.127 1.00 80.88 96 PHE A C 1
ATOM 769 O O . PHE A 1 96 ? 5.626 5.680 -8.586 1.00 80.88 96 PHE A O 1
ATOM 776 N N . THR A 1 97 ? 6.634 6.590 -10.352 1.00 84.50 97 THR A N 1
ATOM 777 C CA . THR A 1 97 ? 5.369 6.851 -11.063 1.00 84.50 97 THR A CA 1
ATOM 778 C C . THR A 1 97 ? 5.381 6.327 -12.492 1.00 84.50 97 THR A C 1
ATOM 780 O O . THR A 1 97 ? 6.389 6.409 -13.196 1.00 84.50 97 THR A O 1
ATOM 783 N N . ARG A 1 98 ? 4.213 5.888 -12.981 1.00 84.25 98 ARG A N 1
ATOM 784 C CA . ARG A 1 98 ? 4.032 5.480 -14.387 1.00 84.25 98 ARG A CA 1
ATOM 785 C C . ARG A 1 98 ? 4.394 6.606 -15.366 1.00 84.25 98 ARG A C 1
ATOM 787 O O . ARG A 1 98 ? 4.991 6.351 -16.409 1.00 84.25 98 ARG A O 1
ATOM 794 N N . LYS A 1 99 ? 4.109 7.865 -15.006 1.00 90.00 99 LYS A N 1
ATOM 795 C CA . LYS A 1 99 ? 4.483 9.046 -15.805 1.00 90.00 99 LYS A CA 1
ATOM 796 C C . LYS A 1 99 ? 6.001 9.218 -15.900 1.00 90.00 99 LYS A C 1
ATOM 798 O O . LYS A 1 99 ? 6.511 9.487 -16.986 1.00 90.00 99 LYS A O 1
ATOM 803 N N . ALA A 1 100 ? 6.725 9.044 -14.793 1.00 88.50 100 ALA A N 1
ATOM 804 C CA . ALA A 1 100 ? 8.185 9.074 -14.806 1.00 88.50 100 ALA A CA 1
ATOM 805 C C . ALA A 1 100 ? 8.760 7.924 -15.647 1.00 88.50 100 ALA A C 1
ATOM 807 O O . ALA A 1 100 ? 9.701 8.152 -16.405 1.00 88.50 100 ALA A O 1
ATOM 808 N N . ALA A 1 101 ? 8.152 6.733 -15.594 1.00 89.44 101 ALA A N 1
ATOM 809 C CA . ALA A 1 101 ? 8.580 5.585 -16.394 1.00 89.44 101 ALA A CA 1
ATOM 810 C C . ALA A 1 101 ? 8.393 5.853 -17.893 1.00 89.44 101 ALA A C 1
ATOM 812 O O . ALA A 1 101 ? 9.312 5.647 -18.682 1.00 89.44 101 ALA A O 1
ATOM 813 N N . ALA A 1 102 ? 7.231 6.390 -18.281 1.00 91.50 102 ALA A N 1
ATOM 814 C CA . ALA A 1 102 ? 6.948 6.783 -19.659 1.00 91.50 102 ALA A CA 1
ATOM 815 C C . ALA A 1 102 ? 7.918 7.868 -20.156 1.00 91.50 102 ALA A C 1
ATOM 817 O O . ALA A 1 102 ? 8.448 7.760 -21.262 1.00 91.50 102 ALA A O 1
ATOM 818 N N . ASN A 1 103 ? 8.203 8.882 -19.329 1.00 92.75 103 ASN A N 1
ATOM 819 C CA . ASN A 1 103 ? 9.181 9.919 -19.661 1.00 92.75 103 ASN A CA 1
ATOM 820 C C . ASN A 1 103 ? 10.588 9.333 -19.846 1.00 92.75 103 ASN A C 1
ATOM 822 O O . ASN A 1 103 ? 11.261 9.653 -20.824 1.00 92.75 103 ASN A O 1
ATOM 826 N N . LEU A 1 104 ? 11.017 8.449 -18.942 1.00 92.44 104 LEU A N 1
ATOM 827 C CA . LEU A 1 104 ? 12.315 7.787 -19.022 1.00 92.44 104 LEU A CA 1
ATOM 828 C C . LEU A 1 104 ? 12.421 6.914 -20.278 1.00 92.44 104 LEU A C 1
ATOM 830 O O . LEU A 1 104 ? 13.400 7.031 -21.010 1.00 92.44 104 LEU A O 1
ATOM 834 N N . ARG A 1 105 ? 11.387 6.128 -20.599 1.00 94.06 105 ARG A N 1
ATOM 835 C CA . ARG A 1 105 ? 11.322 5.330 -21.834 1.00 94.06 105 ARG A CA 1
ATOM 836 C C . ARG A 1 105 ? 11.411 6.210 -23.086 1.00 94.06 105 ARG A C 1
ATOM 838 O O . ARG A 1 105 ? 12.138 5.865 -24.013 1.0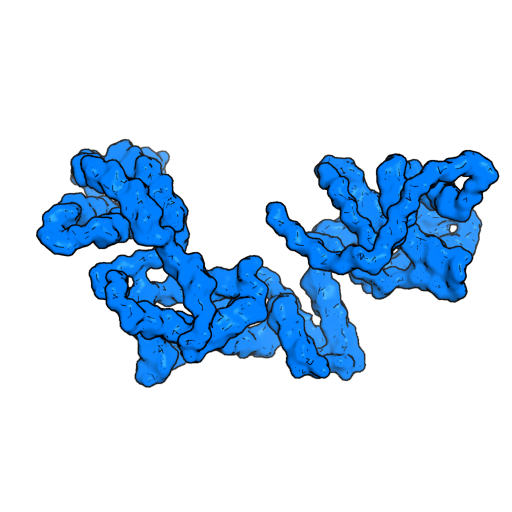0 94.06 105 ARG A O 1
ATOM 845 N N . ALA A 1 106 ? 10.730 7.357 -23.111 1.00 94.88 106 ALA A N 1
ATOM 846 C CA . ALA A 1 106 ? 10.818 8.309 -24.222 1.00 94.88 106 ALA A CA 1
ATOM 847 C C . ALA A 1 106 ? 12.227 8.912 -24.369 1.00 94.88 106 ALA A C 1
ATOM 849 O O . ALA A 1 106 ? 12.719 9.066 -25.485 1.00 94.88 106 ALA A O 1
ATOM 850 N N . ARG A 1 107 ? 12.908 9.210 -23.253 1.00 93.81 107 ARG A N 1
ATOM 851 C CA . ARG A 1 107 ? 14.298 9.694 -23.269 1.00 93.81 107 ARG A CA 1
ATOM 852 C C . ARG A 1 107 ? 15.278 8.630 -23.762 1.00 93.81 107 ARG A C 1
ATOM 854 O O . ARG A 1 107 ? 16.135 8.956 -24.574 1.00 93.81 107 ARG A O 1
ATOM 861 N N . ILE A 1 108 ? 15.126 7.380 -23.320 1.00 93.56 108 ILE A N 1
ATOM 862 C CA . ILE A 1 108 ? 15.933 6.244 -23.797 1.00 93.56 108 ILE A CA 1
ATOM 863 C C . ILE A 1 108 ? 15.736 6.056 -25.305 1.00 93.56 108 ILE A C 1
ATOM 865 O O . ILE A 1 108 ? 16.718 5.992 -26.039 1.00 93.56 108 ILE A O 1
ATOM 869 N N . ARG A 1 109 ? 14.478 6.055 -25.774 1.00 95.44 109 ARG A N 1
ATOM 870 C CA . ARG A 1 109 ? 14.146 5.989 -27.206 1.00 95.44 109 ARG A CA 1
ATOM 871 C C . ARG A 1 109 ? 14.876 7.070 -27.995 1.00 95.44 109 ARG A C 1
ATOM 873 O O . ARG A 1 109 ? 15.574 6.754 -28.950 1.00 95.44 109 ARG A O 1
ATOM 880 N N . LYS A 1 110 ? 14.744 8.329 -27.568 1.00 95.19 110 LYS A N 1
ATOM 881 C CA . LYS A 1 110 ? 15.364 9.470 -28.247 1.00 95.19 110 LYS A CA 1
ATOM 882 C C . LYS A 1 110 ? 16.892 9.359 -28.282 1.00 95.19 110 LYS A C 1
ATOM 884 O O . LYS A 1 110 ? 17.502 9.710 -29.288 1.00 95.19 110 LYS A O 1
ATOM 889 N N . ALA A 1 111 ? 17.511 8.875 -27.205 1.00 91.94 111 ALA A N 1
ATOM 890 C CA . ALA A 1 111 ? 18.955 8.656 -27.166 1.00 91.94 111 ALA A CA 1
ATOM 891 C C . ALA A 1 111 ? 19.379 7.577 -28.179 1.00 91.94 111 ALA A C 1
ATOM 893 O O . ALA A 1 111 ? 20.260 7.826 -28.993 1.00 91.94 111 ALA A O 1
ATOM 894 N N . MET A 1 112 ? 18.682 6.437 -28.225 1.00 93.38 112 MET A N 1
ATOM 895 C CA . MET A 1 112 ? 18.933 5.378 -29.216 1.00 93.38 112 MET A CA 1
ATOM 896 C C . MET A 1 112 ? 18.710 5.850 -30.662 1.00 93.38 112 MET A C 1
ATOM 898 O O . MET A 1 112 ? 19.508 5.533 -31.538 1.00 93.38 112 MET A O 1
ATOM 902 N N . GLU A 1 113 ? 17.658 6.634 -30.926 1.00 95.00 113 GLU A N 1
ATOM 903 C CA . GLU A 1 113 ? 17.418 7.264 -32.237 1.00 95.00 113 GLU A CA 1
ATOM 904 C C . GLU A 1 113 ? 18.563 8.208 -32.623 1.00 95.00 113 GLU A C 1
ATOM 906 O O . GLU A 1 113 ? 19.036 8.173 -33.756 1.00 95.00 113 GLU A O 1
ATOM 911 N N . THR A 1 114 ? 19.066 8.994 -31.666 1.00 93.19 114 THR A N 1
ATOM 912 C CA . THR A 1 114 ? 20.200 9.905 -31.881 1.00 93.19 114 THR A CA 1
ATOM 913 C C . THR A 1 114 ? 21.478 9.148 -32.245 1.00 93.19 114 THR A C 1
ATOM 915 O O . THR A 1 114 ? 22.200 9.579 -33.145 1.00 93.19 114 THR A O 1
ATOM 918 N N . GLU A 1 115 ? 21.760 8.019 -31.588 1.00 90.38 115 GLU A N 1
ATOM 919 C CA . GLU A 1 115 ? 22.922 7.188 -31.929 1.00 90.38 115 GLU A CA 1
ATOM 920 C C . GLU A 1 115 ? 22.737 6.474 -33.282 1.00 90.38 115 GLU A C 1
ATOM 922 O O . GLU A 1 115 ? 23.661 6.465 -34.097 1.00 90.38 115 GLU A O 1
ATOM 927 N N . ARG A 1 116 ? 21.532 5.955 -33.579 1.00 93.00 116 ARG A N 1
ATOM 928 C CA . ARG A 1 116 ? 21.183 5.342 -34.878 1.00 93.00 116 ARG A CA 1
ATOM 929 C C . ARG A 1 116 ? 21.366 6.315 -36.042 1.00 93.00 116 ARG A C 1
ATOM 931 O O . ARG A 1 116 ? 21.928 5.948 -37.071 1.00 93.00 116 ARG A O 1
ATOM 938 N N . ASP A 1 117 ? 20.864 7.538 -35.898 1.00 92.50 117 ASP A N 1
ATOM 939 C CA . ASP A 1 117 ? 20.902 8.553 -36.957 1.00 92.50 117 ASP A CA 1
ATOM 940 C C . ASP A 1 117 ? 22.277 9.227 -37.053 1.00 92.50 117 ASP A C 1
ATOM 942 O O . ASP A 1 117 ? 22.630 9.800 -38.082 1.00 92.50 117 ASP A O 1
ATOM 946 N N . GLY A 1 118 ? 23.070 9.146 -35.983 1.00 87.56 118 GLY A N 1
ATOM 947 C CA . GLY A 1 118 ? 24.409 9.710 -35.901 1.00 87.56 118 GLY A CA 1
ATOM 948 C C . GLY A 1 118 ? 25.524 8.838 -36.482 1.00 87.56 118 GLY A C 1
ATOM 949 O O . GLY A 1 118 ? 26.642 9.346 -36.596 1.00 87.56 118 GLY A O 1
ATOM 950 N N . THR A 1 119 ? 25.250 7.576 -36.835 1.00 85.88 119 THR A N 1
ATOM 951 C CA . THR A 1 119 ? 26.238 6.620 -37.361 1.00 85.88 119 THR A CA 1
ATOM 952 C C . THR A 1 119 ? 26.057 6.350 -38.858 1.00 85.88 119 THR A C 1
ATOM 954 O O . THR A 1 119 ? 24.940 6.167 -39.340 1.00 85.88 119 THR A O 1
ATOM 957 N N . ALA A 1 120 ? 27.171 6.290 -39.594 1.00 88.38 120 ALA A N 1
ATOM 958 C CA . ALA A 1 120 ? 27.208 5.852 -40.994 1.00 88.38 120 ALA A CA 1
ATOM 959 C C . ALA A 1 120 ? 27.503 4.345 -41.142 1.00 88.38 120 ALA A C 1
ATOM 961 O O . ALA A 1 120 ? 27.350 3.798 -42.229 1.00 88.38 120 ALA A O 1
ATOM 962 N N . ASP A 1 121 ? 27.920 3.679 -40.061 1.00 87.88 121 ASP A N 1
ATOM 963 C CA . ASP A 1 121 ? 28.187 2.239 -40.038 1.00 87.88 121 ASP A CA 1
ATOM 964 C C . ASP A 1 121 ? 26.862 1.442 -40.029 1.00 87.88 121 ASP A C 1
ATOM 966 O O . ASP A 1 121 ? 26.093 1.566 -39.062 1.00 87.88 121 ASP A O 1
ATOM 970 N N . PRO A 1 122 ? 26.590 0.613 -41.060 1.00 87.12 122 PRO A N 1
ATOM 971 C CA . PRO A 1 122 ? 25.381 -0.205 -41.141 1.00 87.12 122 PRO A CA 1
ATOM 972 C C . PRO A 1 122 ? 25.206 -1.170 -39.963 1.00 87.12 122 PRO A C 1
ATOM 974 O O . PRO A 1 122 ? 24.077 -1.398 -39.529 1.00 87.12 122 PRO A O 1
ATOM 977 N N . THR A 1 123 ? 26.299 -1.703 -39.411 1.00 86.19 123 THR A N 1
ATOM 978 C CA . THR A 1 123 ? 26.264 -2.661 -38.296 1.00 86.19 123 THR A CA 1
ATOM 979 C C . THR A 1 123 ? 25.793 -1.973 -37.019 1.00 86.19 123 THR A C 1
ATOM 981 O O . THR A 1 123 ? 24.840 -2.417 -36.378 1.00 86.19 123 THR A O 1
ATOM 984 N N . ARG A 1 124 ? 26.392 -0.820 -36.687 1.00 84.25 124 ARG A N 1
ATOM 985 C CA . ARG A 1 124 ? 25.959 0.015 -35.554 1.00 84.25 124 ARG A CA 1
ATOM 986 C C . ARG A 1 124 ? 24.535 0.531 -35.726 1.00 84.25 124 ARG A C 1
ATOM 988 O O . ARG A 1 124 ? 23.794 0.627 -34.751 1.00 84.25 124 ARG A O 1
ATOM 995 N N . ARG A 1 125 ? 24.126 0.854 -36.954 1.00 88.69 125 ARG A N 1
ATOM 996 C CA . ARG A 1 125 ? 22.747 1.265 -37.234 1.00 88.69 125 ARG A CA 1
ATOM 997 C C . ARG A 1 125 ? 21.758 0.134 -36.934 1.00 88.69 125 ARG A C 1
ATOM 999 O O . ARG A 1 125 ? 20.798 0.357 -36.197 1.00 88.69 125 ARG A O 1
ATOM 1006 N N . ALA A 1 126 ? 22.022 -1.068 -37.449 1.00 88.81 126 ALA A N 1
ATOM 1007 C CA . ALA A 1 126 ? 21.191 -2.250 -37.225 1.00 88.81 126 ALA A CA 1
ATOM 1008 C C . ALA A 1 126 ? 21.106 -2.629 -35.735 1.00 88.81 126 ALA A C 1
ATOM 1010 O O . ALA A 1 126 ? 20.035 -2.999 -35.251 1.00 88.81 126 ALA A O 1
ATOM 1011 N N . PHE A 1 127 ? 22.205 -2.471 -34.991 1.00 87.81 127 PHE A N 1
ATOM 1012 C CA . PHE A 1 127 ? 22.247 -2.650 -33.539 1.00 87.81 127 PHE A CA 1
ATOM 1013 C C . PHE A 1 127 ? 21.217 -1.764 -32.813 1.00 87.81 127 PHE A C 1
ATOM 1015 O O . PHE A 1 127 ? 20.358 -2.266 -32.081 1.00 87.81 127 PHE A O 1
ATOM 1022 N N . TRP A 1 128 ? 21.228 -0.451 -33.070 1.00 91.06 128 TRP A N 1
ATOM 1023 C CA . TRP A 1 128 ? 20.268 0.471 -32.453 1.00 91.06 128 TRP A CA 1
ATOM 1024 C C . TRP A 1 128 ? 18.828 0.229 -32.918 1.00 91.06 128 TRP A C 1
ATOM 1026 O O . TRP A 1 128 ? 17.899 0.340 -32.118 1.00 91.06 128 TRP A O 1
ATOM 1036 N N . GLU A 1 129 ? 18.621 -0.143 -34.184 1.00 92.25 129 GLU A N 1
ATOM 1037 C CA . GLU A 1 129 ? 17.301 -0.530 -34.704 1.00 92.25 129 GLU A CA 1
ATOM 1038 C C . GLU A 1 129 ? 16.733 -1.770 -33.992 1.00 92.25 129 GLU A C 1
ATOM 1040 O O . GLU A 1 129 ? 15.530 -1.822 -33.718 1.00 92.25 129 GLU A O 1
ATOM 1045 N N . GLY A 1 130 ? 17.584 -2.739 -33.640 1.00 91.00 130 GLY A N 1
ATOM 1046 C CA . GLY A 1 130 ? 17.216 -3.887 -32.810 1.00 91.00 130 GLY A CA 1
ATOM 1047 C C . GLY A 1 130 ? 16.735 -3.464 -31.421 1.00 91.00 130 GLY A C 1
ATOM 1048 O O . GLY A 1 130 ? 15.621 -3.799 -31.018 1.00 91.00 130 GLY A O 1
ATOM 1049 N N . HIS A 1 131 ? 17.512 -2.642 -30.715 1.00 91.25 131 HIS A N 1
ATOM 1050 C CA . HIS A 1 131 ? 17.127 -2.163 -29.382 1.00 91.25 131 HIS A CA 1
ATOM 1051 C C . HIS A 1 131 ? 15.874 -1.279 -29.390 1.00 91.25 131 HIS A C 1
ATOM 1053 O O . HIS A 1 131 ? 15.030 -1.399 -28.504 1.00 91.25 131 HIS A O 1
ATOM 1059 N N . LEU A 1 132 ? 15.691 -0.434 -30.407 1.00 94.06 132 LEU A N 1
ATOM 1060 C CA . LEU A 1 132 ? 14.475 0.372 -30.562 1.00 94.06 132 LEU A CA 1
ATOM 1061 C C . LEU A 1 132 ? 13.216 -0.485 -30.738 1.00 94.06 132 LEU A C 1
ATOM 1063 O O . LEU A 1 132 ? 12.143 -0.096 -30.262 1.00 94.06 132 LEU A O 1
ATOM 1067 N N . ARG A 1 133 ? 13.352 -1.639 -31.404 1.00 93.31 133 ARG A N 1
ATOM 1068 C CA . ARG A 1 133 ? 12.285 -2.632 -31.576 1.00 93.31 133 ARG A CA 1
ATOM 1069 C C . ARG A 1 133 ? 11.948 -3.340 -30.267 1.00 93.31 133 ARG A C 1
ATOM 1071 O O . ARG A 1 133 ? 10.771 -3.548 -29.996 1.00 93.31 133 ARG A O 1
ATOM 1078 N N . ASP A 1 134 ? 12.958 -3.644 -29.454 1.00 90.69 134 ASP A N 1
ATOM 1079 C CA . ASP A 1 134 ? 12.808 -4.352 -28.175 1.00 90.69 134 ASP A CA 1
ATOM 1080 C C . ASP A 1 134 ? 12.359 -3.428 -27.020 1.00 90.69 134 ASP A C 1
ATOM 1082 O O . ASP A 1 134 ? 11.763 -3.885 -26.043 1.00 90.69 134 ASP A O 1
ATOM 1086 N N . LEU A 1 135 ? 12.581 -2.112 -27.130 1.00 92.25 135 LEU A N 1
ATOM 1087 C CA . LEU A 1 135 ? 12.280 -1.119 -26.090 1.00 92.25 135 LEU A CA 1
ATOM 1088 C C . LEU A 1 135 ? 10.843 -1.146 -25.521 1.00 92.25 135 LEU A C 1
ATOM 1090 O O . LEU A 1 135 ? 10.692 -0.906 -24.318 1.00 92.25 135 LEU A O 1
ATOM 1094 N N . PRO A 1 136 ? 9.773 -1.412 -26.302 1.00 88.69 136 PRO A N 1
ATOM 1095 C CA . PRO A 1 136 ? 8.423 -1.550 -25.754 1.00 88.69 136 PRO A CA 1
ATOM 1096 C C . PRO A 1 136 ? 8.293 -2.675 -24.718 1.00 88.69 136 PRO A C 1
ATOM 1098 O O . PRO A 1 136 ? 7.522 -2.523 -23.774 1.00 88.69 136 PRO A O 1
ATOM 1101 N N . GLY A 1 137 ? 9.054 -3.765 -24.871 1.00 84.19 137 GLY A N 1
ATOM 1102 C CA . GLY A 1 137 ? 9.049 -4.921 -23.967 1.00 84.19 137 GLY A CA 1
ATOM 1103 C C . GLY A 1 137 ? 10.058 -4.836 -22.817 1.00 84.19 137 GLY A C 1
ATOM 1104 O O . GLY A 1 137 ? 10.099 -5.740 -21.983 1.00 84.19 137 GLY A O 1
ATOM 1105 N N . ALA A 1 138 ? 10.869 -3.775 -22.767 1.00 87.88 138 ALA A N 1
ATOM 1106 C CA . ALA A 1 138 ? 11.866 -3.571 -21.722 1.00 87.88 138 ALA A CA 1
ATOM 1107 C C . ALA A 1 138 ? 11.207 -3.265 -20.367 1.00 87.88 138 ALA A C 1
ATOM 1109 O O . ALA A 1 138 ? 10.268 -2.455 -20.285 1.00 87.88 138 ALA A O 1
ATOM 1110 N N . ALA A 1 139 ? 11.757 -3.853 -19.301 1.00 88.94 139 ALA A N 1
ATOM 1111 C CA . ALA A 1 139 ? 11.303 -3.705 -17.920 1.00 88.94 139 ALA A CA 1
ATOM 1112 C C . ALA A 1 139 ? 11.663 -2.318 -17.346 1.00 88.94 139 ALA A C 1
ATOM 1114 O O . ALA A 1 139 ? 12.523 -2.160 -16.483 1.00 88.94 139 ALA A O 1
ATOM 1115 N N . ILE A 1 140 ? 10.969 -1.292 -17.846 1.00 91.00 140 ILE A N 1
ATOM 1116 C CA . ILE A 1 140 ? 11.052 0.110 -17.420 1.00 91.00 140 ILE A CA 1
ATOM 1117 C C . ILE A 1 140 ? 9.679 0.513 -16.869 1.00 91.00 140 ILE A C 1
ATOM 1119 O O . ILE A 1 140 ? 8.723 0.669 -17.637 1.00 91.00 140 ILE A O 1
ATOM 1123 N N . GLY A 1 141 ? 9.558 0.673 -15.552 1.00 91.12 141 GLY A N 1
ATOM 1124 C CA . GLY A 1 141 ? 8.251 0.796 -14.902 1.00 91.12 141 GLY A CA 1
ATOM 1125 C C . GLY A 1 141 ? 8.298 1.190 -13.429 1.00 91.12 141 GLY A C 1
ATOM 1126 O O . GLY A 1 141 ? 9.343 1.546 -12.890 1.00 91.12 141 GLY A O 1
ATOM 1127 N N . THR A 1 142 ? 7.137 1.143 -12.777 1.00 88.31 142 THR A N 1
ATOM 1128 C CA . THR A 1 142 ? 7.058 1.092 -11.309 1.00 88.31 142 THR A CA 1
ATOM 1129 C C . THR A 1 142 ? 7.330 -0.329 -10.826 1.00 88.31 142 THR A C 1
ATOM 1131 O O . THR A 1 142 ? 7.186 -1.270 -11.611 1.00 88.31 142 THR A O 1
ATOM 1134 N N . ILE A 1 143 ? 7.687 -0.490 -9.547 1.00 85.06 143 ILE A N 1
ATOM 1135 C CA . ILE A 1 143 ? 7.883 -1.812 -8.922 1.00 85.06 143 ILE A CA 1
ATOM 1136 C C . ILE A 1 143 ? 6.683 -2.719 -9.220 1.00 85.06 143 ILE A C 1
ATOM 1138 O O . ILE A 1 143 ? 6.864 -3.783 -9.805 1.00 85.06 143 ILE A O 1
ATOM 1142 N N . ASP A 1 144 ? 5.465 -2.240 -8.955 1.00 77.06 144 ASP A N 1
ATOM 1143 C CA . ASP A 1 144 ? 4.229 -3.011 -9.149 1.00 77.06 144 ASP A CA 1
ATOM 1144 C C . ASP A 1 144 ? 4.067 -3.493 -10.594 1.00 77.06 144 ASP A C 1
ATOM 1146 O O . ASP A 1 144 ? 3.781 -4.661 -10.837 1.00 77.06 144 ASP A O 1
ATOM 1150 N N . SER A 1 145 ? 4.324 -2.618 -11.576 1.00 82.81 145 SER A N 1
ATOM 1151 C CA . SER A 1 145 ? 4.203 -2.978 -12.996 1.00 82.81 145 SER A CA 1
ATOM 1152 C C . SER A 1 145 ? 5.226 -4.025 -13.442 1.00 82.81 145 SER A C 1
ATOM 1154 O O . SER A 1 145 ? 4.904 -4.873 -14.271 1.00 82.81 145 SER A O 1
ATOM 1156 N N . LEU A 1 146 ? 6.447 -3.990 -12.894 1.00 85.19 146 LEU A N 1
ATOM 1157 C CA . LEU A 1 146 ? 7.474 -4.985 -13.214 1.00 85.19 146 LEU A CA 1
ATOM 1158 C C . LEU A 1 146 ? 7.160 -6.336 -12.581 1.00 85.19 146 LEU A C 1
ATOM 1160 O O . LEU A 1 146 ? 7.335 -7.372 -13.220 1.00 85.19 146 LEU A O 1
ATOM 1164 N N . VAL A 1 147 ? 6.679 -6.320 -11.341 1.00 81.81 147 VAL A N 1
ATOM 1165 C CA . VAL A 1 147 ? 6.273 -7.529 -10.624 1.00 81.81 147 VAL A CA 1
ATOM 1166 C C . VAL A 1 147 ? 5.097 -8.176 -11.336 1.00 81.81 147 VAL A C 1
ATOM 1168 O O . VAL A 1 147 ? 5.156 -9.364 -11.628 1.00 81.81 147 VAL A O 1
ATOM 1171 N N . GLN A 1 148 ? 4.085 -7.394 -11.711 1.00 82.19 148 GLN A N 1
ATOM 1172 C CA . GLN A 1 148 ? 2.932 -7.890 -12.455 1.00 82.19 148 GLN A CA 1
ATOM 1173 C C . GLN A 1 148 ? 3.330 -8.507 -13.806 1.00 82.19 148 GLN A C 1
ATOM 1175 O O . GLN A 1 148 ? 2.873 -9.599 -14.141 1.00 82.19 148 GLN A O 1
ATOM 1180 N N . ASP A 1 149 ? 4.213 -7.855 -14.572 1.00 82.31 149 ASP A N 1
ATOM 1181 C CA . ASP A 1 149 ? 4.710 -8.418 -15.836 1.00 82.31 149 ASP A CA 1
ATOM 1182 C C . ASP A 1 149 ? 5.474 -9.730 -15.604 1.00 82.31 149 ASP A C 1
ATOM 1184 O O . ASP A 1 149 ? 5.265 -10.718 -16.313 1.00 82.31 149 ASP A O 1
ATOM 1188 N N . ARG A 1 150 ? 6.324 -9.784 -14.571 1.00 82.06 150 ARG A N 1
ATOM 1189 C CA . ARG A 1 150 ? 7.087 -10.992 -14.245 1.00 82.06 150 ARG A CA 1
ATOM 1190 C C . ARG A 1 150 ? 6.183 -12.143 -13.806 1.00 82.06 150 ARG A C 1
ATOM 1192 O O . ARG A 1 150 ? 6.357 -13.253 -14.308 1.00 82.06 150 ARG A O 1
ATOM 1199 N N . LEU A 1 151 ? 5.222 -11.866 -12.929 1.00 80.25 151 LEU A N 1
ATOM 1200 C CA . LEU A 1 151 ? 4.205 -12.810 -12.466 1.00 80.25 151 LEU A CA 1
ATOM 1201 C C . LEU A 1 151 ? 3.466 -13.441 -13.631 1.00 80.25 151 LEU A C 1
ATOM 1203 O O . LEU A 1 151 ? 3.437 -14.661 -13.775 1.00 80.25 151 LEU A O 1
ATOM 1207 N N . ARG A 1 152 ? 2.944 -12.591 -14.515 1.00 81.75 152 ARG A N 1
ATOM 1208 C CA . ARG A 1 152 ? 2.202 -13.018 -15.693 1.00 81.75 152 ARG A CA 1
ATOM 1209 C C . ARG A 1 152 ? 3.034 -13.928 -16.588 1.00 81.75 152 ARG A C 1
ATOM 1211 O O . ARG A 1 152 ? 2.538 -14.952 -17.047 1.00 81.75 152 ARG A O 1
ATOM 1218 N N . ARG A 1 153 ? 4.306 -13.588 -16.823 1.00 81.62 153 ARG A N 1
ATOM 1219 C CA . ARG A 1 153 ? 5.217 -14.423 -17.624 1.00 81.62 153 ARG A CA 1
ATOM 1220 C C . ARG A 1 153 ? 5.488 -15.777 -16.968 1.00 81.62 153 ARG A C 1
ATOM 1222 O O . ARG A 1 153 ? 5.501 -16.780 -17.672 1.00 81.62 153 ARG A O 1
ATOM 1229 N N . MET A 1 154 ? 5.691 -15.814 -15.651 1.00 80.81 154 MET A N 1
ATOM 1230 C CA . MET A 1 154 ? 5.930 -17.060 -14.908 1.00 80.81 154 MET A CA 1
ATOM 1231 C C . MET A 1 154 ? 4.696 -17.969 -14.900 1.00 80.81 154 MET A C 1
ATOM 1233 O O . MET A 1 154 ? 4.829 -19.168 -15.146 1.00 80.81 154 MET A O 1
ATOM 1237 N N . ALA A 1 155 ? 3.509 -17.387 -14.717 1.00 80.69 155 ALA A N 1
ATOM 1238 C CA . ALA A 1 155 ? 2.235 -18.093 -14.777 1.00 80.69 155 ALA A CA 1
ATOM 1239 C C . ALA A 1 155 ? 1.976 -18.689 -16.171 1.00 80.69 155 ALA A C 1
ATOM 1241 O O . ALA A 1 155 ? 1.692 -19.877 -16.298 1.00 80.69 155 ALA A O 1
ATOM 1242 N N . VAL A 1 156 ? 2.164 -17.902 -17.240 1.00 83.44 156 VAL A N 1
ATOM 1243 C CA . VAL A 1 156 ? 2.023 -18.385 -18.630 1.00 83.44 156 VAL A CA 1
ATOM 1244 C C . VAL A 1 156 ? 3.038 -19.486 -18.960 1.00 83.44 156 VAL A C 1
ATOM 1246 O O . VAL A 1 156 ? 2.715 -20.416 -19.693 1.00 83.44 156 VAL A O 1
ATOM 1249 N N . ALA A 1 157 ? 4.251 -19.410 -18.410 1.00 83.62 157 ALA A N 1
ATOM 1250 C CA . ALA A 1 157 ? 5.278 -20.436 -18.579 1.00 83.62 157 ALA A CA 1
ATOM 1251 C C . ALA A 1 157 ? 5.036 -21.704 -17.733 1.00 83.62 157 ALA A C 1
ATOM 1253 O O . ALA A 1 157 ? 5.849 -22.625 -17.787 1.00 83.62 157 ALA A O 1
ATOM 1254 N N . GLY A 1 158 ? 3.970 -21.754 -16.923 1.00 79.88 158 GLY A N 1
ATOM 1255 C CA . GLY A 1 158 ? 3.672 -22.880 -16.032 1.00 79.88 158 GLY A CA 1
ATOM 1256 C C . GLY A 1 158 ? 4.691 -23.063 -14.903 1.00 79.88 158 GLY A C 1
ATOM 1257 O O . GLY A 1 158 ? 4.793 -24.147 -14.338 1.00 79.88 158 GLY A O 1
ATOM 1258 N N . SER A 1 159 ? 5.475 -22.026 -14.591 1.00 75.06 159 SER A N 1
ATOM 1259 C CA . SER A 1 159 ? 6.530 -22.069 -13.566 1.00 75.06 159 SER A CA 1
ATOM 1260 C C . SER A 1 159 ? 6.023 -21.738 -12.157 1.00 75.06 159 SER A C 1
ATOM 1262 O O . SER A 1 159 ? 6.800 -21.773 -11.209 1.00 75.06 159 SER A O 1
ATOM 1264 N N . THR A 1 160 ? 4.744 -21.383 -12.021 1.00 73.25 160 THR A N 1
ATOM 1265 C CA . THR A 1 160 ? 4.068 -21.041 -10.759 1.00 73.25 160 THR A CA 1
ATOM 1266 C C . THR A 1 160 ? 2.621 -21.503 -10.806 1.00 73.25 160 THR A C 1
ATOM 1268 O O . THR A 1 160 ? 2.059 -21.605 -11.898 1.00 73.25 160 THR A O 1
ATOM 1271 N N . ARG A 1 161 ? 1.980 -21.698 -9.647 1.00 73.06 161 ARG A N 1
ATOM 1272 C CA . ARG A 1 161 ? 0.532 -21.979 -9.592 1.00 73.06 161 ARG A CA 1
ATOM 1273 C C . ARG A 1 161 ? -0.330 -20.716 -9.651 1.00 73.06 161 ARG A C 1
ATOM 1275 O O . ARG A 1 161 ? -1.551 -20.819 -9.725 1.00 73.06 161 ARG A O 1
ATOM 1282 N N . PHE A 1 162 ? 0.302 -19.543 -9.645 1.00 74.75 162 PHE A N 1
ATOM 1283 C CA . PHE A 1 162 ? -0.366 -18.256 -9.786 1.00 74.75 162 PHE A CA 1
ATOM 1284 C C . PHE A 1 162 ? -1.185 -18.141 -11.070 1.00 74.75 162 PHE A C 1
ATOM 1286 O O . PHE A 1 162 ? -0.742 -18.534 -12.150 1.00 74.75 162 PHE A O 1
ATOM 1293 N N . ASP A 1 163 ? -2.359 -17.527 -10.946 1.00 80.00 163 ASP A N 1
ATOM 1294 C CA . ASP A 1 163 ? -3.215 -17.202 -12.078 1.00 80.00 163 ASP A CA 1
ATOM 1295 C C . ASP A 1 163 ? -2.586 -16.054 -12.911 1.00 80.00 163 ASP A C 1
ATOM 1297 O O . ASP A 1 163 ? -2.193 -15.024 -12.351 1.00 80.00 163 ASP A O 1
ATOM 1301 N N . PRO A 1 164 ? -2.491 -16.172 -14.252 1.00 78.56 164 PRO A N 1
ATOM 1302 C CA . PRO A 1 164 ? -1.946 -15.121 -15.120 1.00 78.56 164 PRO A CA 1
ATOM 1303 C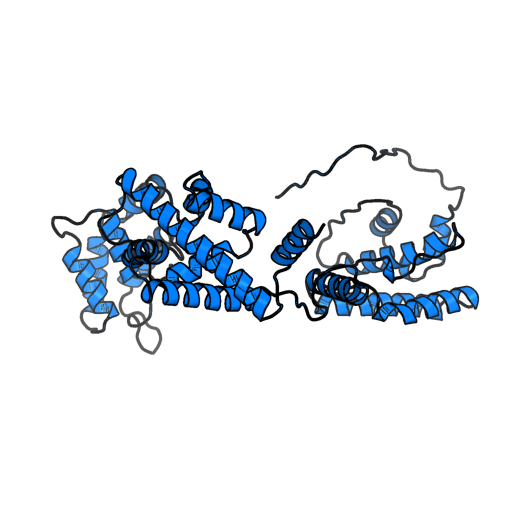 C . PRO A 1 164 ? -2.684 -13.773 -15.073 1.00 78.56 164 PRO A C 1
ATOM 1305 O O . PRO A 1 164 ? -2.160 -12.775 -15.576 1.00 78.56 164 PRO A O 1
ATOM 1308 N N . SER A 1 165 ? -3.909 -13.748 -14.550 1.00 84.88 165 SER A N 1
ATOM 1309 C CA . SER A 1 165 ? -4.739 -12.557 -14.370 1.00 84.88 165 SER A CA 1
ATOM 1310 C C . SER A 1 165 ? -4.502 -11.835 -13.042 1.00 84.88 165 SER A C 1
ATOM 1312 O O . SER A 1 165 ? -5.160 -10.824 -12.807 1.00 84.88 165 SER A O 1
ATOM 1314 N N . ILE A 1 166 ? -3.548 -12.296 -12.215 1.00 85.38 166 ILE A N 1
ATOM 1315 C CA . ILE A 1 166 ? -3.199 -11.622 -10.960 1.00 85.38 166 ILE A CA 1
ATOM 1316 C C . ILE A 1 166 ? -2.892 -10.145 -11.204 1.00 85.38 166 ILE A C 1
ATOM 1318 O O . ILE A 1 166 ? -2.094 -9.768 -12.073 1.00 85.38 166 ILE A O 1
ATOM 1322 N N . GLU A 1 167 ? -3.490 -9.303 -10.371 1.00 85.62 167 GLU A N 1
ATOM 1323 C CA . GLU A 1 167 ? -3.212 -7.876 -10.334 1.00 85.62 167 GLU A CA 1
ATOM 1324 C C . GLU A 1 167 ? -2.575 -7.474 -9.000 1.00 85.62 167 GLU A C 1
ATOM 1326 O O . GLU A 1 167 ? -2.934 -7.962 -7.927 1.00 85.62 167 GLU A O 1
ATOM 1331 N N . VAL A 1 168 ? -1.603 -6.562 -9.081 1.00 84.62 168 VAL A N 1
ATOM 1332 C CA . VAL A 1 168 ? -0.970 -5.972 -7.901 1.00 84.62 168 VAL A CA 1
ATOM 1333 C C . VAL A 1 168 ? -1.842 -4.821 -7.397 1.00 84.62 168 VAL A C 1
ATOM 1335 O O . VAL A 1 168 ? -2.090 -3.865 -8.133 1.00 84.62 168 VAL A O 1
ATOM 1338 N N . LEU A 1 169 ? -2.294 -4.909 -6.147 1.00 83.50 169 LEU A N 1
ATOM 1339 C CA . LEU A 1 169 ? -3.104 -3.889 -5.483 1.00 83.50 169 LEU A CA 1
ATOM 1340 C C . LEU A 1 169 ? -2.287 -2.631 -5.192 1.00 83.50 169 LEU A C 1
ATOM 1342 O O . LEU A 1 169 ? -1.210 -2.695 -4.592 1.00 83.50 169 LEU A O 1
ATOM 1346 N N . ASP A 1 170 ? -2.862 -1.483 -5.541 1.00 77.62 170 ASP A N 1
ATOM 1347 C CA . ASP A 1 170 ? -2.422 -0.184 -5.050 1.00 77.62 170 ASP A CA 1
ATOM 1348 C C . ASP A 1 170 ? -2.987 0.103 -3.646 1.00 77.62 170 ASP A C 1
ATOM 1350 O O . ASP A 1 170 ? -3.783 -0.661 -3.095 1.00 77.62 170 ASP A O 1
ATOM 1354 N N . ASP A 1 171 ? -2.560 1.215 -3.047 1.00 74.50 171 ASP A N 1
ATOM 1355 C CA . ASP A 1 171 ? -2.964 1.605 -1.692 1.00 74.50 171 ASP A CA 1
ATOM 1356 C C . ASP A 1 171 ? -4.496 1.700 -1.544 1.00 74.50 171 ASP A C 1
ATOM 1358 O O . ASP A 1 171 ? -5.045 1.256 -0.537 1.00 74.50 171 ASP A O 1
ATOM 1362 N N . VAL A 1 172 ? -5.185 2.220 -2.568 1.00 82.06 172 VAL A N 1
ATOM 1363 C CA . VAL A 1 172 ? -6.649 2.378 -2.580 1.00 82.06 172 VAL A CA 1
ATOM 1364 C C . VAL A 1 172 ? -7.342 1.020 -2.650 1.00 82.06 172 VAL A C 1
ATOM 1366 O O . VAL A 1 172 ? -8.271 0.755 -1.890 1.00 82.06 172 VAL A O 1
ATOM 1369 N N . GLY A 1 173 ? -6.884 0.135 -3.537 1.00 84.00 173 GLY A N 1
ATOM 1370 C CA . GLY A 1 173 ? -7.402 -1.222 -3.653 1.00 84.00 173 GLY A CA 1
ATOM 1371 C C . GLY A 1 173 ? -7.243 -2.007 -2.353 1.00 84.00 173 GLY A C 1
ATOM 1372 O O . GLY A 1 173 ? -8.184 -2.679 -1.933 1.00 84.00 173 GLY A O 1
ATOM 1373 N N . ARG A 1 174 ? -6.097 -1.869 -1.671 1.00 81.50 174 ARG A N 1
ATOM 1374 C CA . ARG A 1 174 ? -5.881 -2.491 -0.355 1.00 81.50 174 ARG A CA 1
ATOM 1375 C C . ARG A 1 174 ? -6.872 -1.988 0.690 1.00 81.50 174 ARG A C 1
ATOM 1377 O O . ARG A 1 174 ? -7.425 -2.804 1.419 1.00 81.50 174 ARG A O 1
ATOM 1384 N N . GLU A 1 175 ? -7.120 -0.679 0.749 1.00 81.44 175 GLU A N 1
ATOM 1385 C CA . GLU A 1 175 ? -8.082 -0.096 1.694 1.00 81.44 175 GLU A CA 1
ATOM 1386 C C . GLU A 1 175 ? -9.503 -0.630 1.456 1.00 81.44 175 GLU A C 1
ATOM 1388 O O . GLU A 1 175 ? -10.182 -1.019 2.406 1.00 81.44 175 GLU A O 1
ATOM 1393 N N . ILE A 1 176 ? -9.921 -0.747 0.190 1.00 87.56 176 ILE A N 1
ATOM 1394 C CA . ILE A 1 176 ? -11.232 -1.300 -0.181 1.00 87.56 176 ILE A CA 1
ATOM 1395 C C . ILE A 1 176 ? -11.368 -2.762 0.264 1.00 87.56 176 ILE A C 1
ATOM 1397 O O . ILE A 1 176 ? -12.390 -3.136 0.843 1.00 87.56 176 ILE A O 1
ATOM 1401 N N . LEU A 1 177 ? -10.362 -3.605 0.007 1.00 89.31 177 LEU A N 1
ATOM 1402 C CA . LEU A 1 177 ? -10.420 -5.013 0.419 1.00 89.31 177 LEU A CA 1
ATOM 1403 C C . LEU A 1 177 ? -10.354 -5.168 1.941 1.00 89.31 177 LEU A C 1
ATOM 1405 O O . LEU A 1 177 ? -11.071 -5.994 2.502 1.00 89.31 177 LEU A O 1
ATOM 1409 N N . ALA A 1 178 ? -9.562 -4.341 2.624 1.00 84.69 178 ALA A N 1
ATOM 1410 C CA . ALA A 1 178 ? -9.532 -4.306 4.082 1.00 84.69 178 ALA A CA 1
ATOM 1411 C C . ALA A 1 178 ? -10.898 -3.904 4.667 1.00 84.69 178 ALA A C 1
ATOM 1413 O O . ALA A 1 178 ? -11.343 -4.487 5.655 1.00 84.69 178 ALA A O 1
ATOM 1414 N N . GLU A 1 179 ? -11.607 -2.961 4.039 1.00 85.88 179 GLU A N 1
ATOM 1415 C CA . GLU A 1 179 ? -12.964 -2.584 4.442 1.00 85.88 179 GLU A CA 1
ATOM 1416 C C . GLU A 1 179 ? -13.963 -3.736 4.269 1.00 85.88 179 GLU A C 1
ATOM 1418 O O . GLU A 1 179 ? -14.759 -3.996 5.176 1.00 85.88 179 GLU A O 1
ATOM 1423 N N . LYS A 1 180 ? -13.909 -4.455 3.139 1.00 90.81 180 LYS A N 1
ATOM 1424 C CA . LYS A 1 180 ? -14.738 -5.652 2.922 1.00 90.81 180 LYS A CA 1
ATOM 1425 C C . LYS A 1 180 ? -14.473 -6.716 3.985 1.00 90.81 180 LYS A C 1
ATOM 1427 O O . LYS A 1 180 ? -15.423 -7.246 4.558 1.00 90.81 180 LYS A O 1
ATOM 1432 N N . ALA A 1 181 ? -13.200 -6.969 4.281 1.00 90.50 181 ALA A N 1
ATOM 1433 C CA . ALA A 1 181 ? -12.775 -7.951 5.266 1.00 90.50 181 ALA A CA 1
ATOM 1434 C C . ALA A 1 181 ? -13.290 -7.629 6.673 1.00 90.50 181 ALA A C 1
ATOM 1436 O O . ALA A 1 181 ? -13.917 -8.475 7.305 1.00 90.50 181 ALA A O 1
ATOM 1437 N N . VAL A 1 182 ? -13.092 -6.391 7.143 1.00 86.69 182 VAL A N 1
ATOM 1438 C CA . VAL A 1 182 ? -13.581 -5.962 8.463 1.00 86.69 182 VAL A CA 1
ATOM 1439 C C . VAL A 1 182 ? -15.100 -6.064 8.530 1.00 86.69 182 VAL A C 1
ATOM 1441 O O . VAL A 1 182 ? -15.619 -6.593 9.506 1.00 86.69 182 VAL A O 1
ATOM 1444 N N . ARG A 1 183 ? -15.825 -5.617 7.495 1.00 89.06 183 ARG A N 1
ATOM 1445 C CA . ARG A 1 183 ? -17.290 -5.731 7.466 1.00 89.06 183 ARG A CA 1
ATOM 1446 C C . ARG A 1 183 ? -17.742 -7.186 7.608 1.00 89.06 183 ARG A C 1
ATOM 1448 O O . ARG A 1 183 ? -18.578 -7.466 8.458 1.00 89.06 183 ARG A O 1
ATOM 1455 N N . ARG A 1 184 ? -17.144 -8.101 6.843 1.00 91.44 184 ARG A N 1
ATOM 1456 C CA . ARG A 1 184 ? -17.460 -9.533 6.903 1.00 91.44 184 ARG A CA 1
ATOM 1457 C C . ARG A 1 184 ? -17.186 -10.134 8.281 1.00 91.44 184 ARG A C 1
ATOM 1459 O O . ARG A 1 184 ? -17.977 -10.926 8.773 1.00 91.44 184 ARG A O 1
ATOM 1466 N N . VAL A 1 185 ? -16.086 -9.747 8.923 1.00 91.06 185 VAL A N 1
ATOM 1467 C CA . VAL A 1 185 ? -15.756 -10.189 10.287 1.00 91.06 185 VAL A CA 1
ATOM 1468 C C . VAL A 1 185 ? -16.778 -9.687 11.307 1.00 91.06 185 VAL A C 1
ATOM 1470 O O . VAL A 1 185 ? -17.185 -10.452 12.175 1.00 91.06 185 VAL A O 1
ATOM 1473 N N . MET A 1 186 ? -17.235 -8.439 11.182 1.00 86.88 186 MET A N 1
ATOM 1474 C CA . MET A 1 186 ? -18.285 -7.894 12.050 1.00 86.88 186 MET A CA 1
ATOM 1475 C C . MET A 1 186 ? -19.625 -8.617 11.851 1.00 86.88 186 MET A C 1
ATOM 1477 O O . MET A 1 186 ? -20.315 -8.883 12.829 1.00 86.88 186 MET A O 1
ATOM 1481 N N . GLU A 1 187 ? -19.985 -8.949 10.607 1.00 90.31 187 GLU A N 1
ATOM 1482 C CA . GLU A 1 187 ? -21.189 -9.730 10.284 1.00 90.31 187 GLU A CA 1
ATOM 1483 C C . GLU A 1 187 ? -21.118 -11.137 10.900 1.00 90.31 187 GLU A C 1
ATOM 1485 O O . GLU A 1 187 ? -22.026 -11.532 11.624 1.00 90.31 187 GLU A O 1
ATOM 1490 N N . LEU A 1 188 ? -19.997 -11.849 10.720 1.00 90.81 188 LEU A N 1
ATOM 1491 C CA . LEU A 1 188 ? -19.781 -13.178 11.312 1.00 90.81 188 LEU A CA 1
ATOM 1492 C C . LEU A 1 188 ? -19.892 -13.169 12.841 1.00 90.81 188 LEU A C 1
ATOM 1494 O O . LEU A 1 188 ? -20.441 -14.094 13.433 1.00 90.81 188 LEU A O 1
ATOM 1498 N N . ALA A 1 189 ? -19.368 -12.127 13.480 1.00 89.69 189 ALA A N 1
ATOM 1499 C CA . ALA A 1 189 ? -19.431 -11.968 14.926 1.00 89.69 189 ALA A CA 1
ATOM 1500 C C . ALA A 1 189 ? -20.848 -11.670 15.428 1.00 89.69 189 ALA A C 1
ATOM 1502 O O . ALA A 1 189 ? -21.231 -12.152 16.489 1.00 89.69 189 ALA A O 1
ATOM 1503 N N . ALA A 1 190 ? -21.626 -10.895 14.668 1.00 86.88 190 ALA A N 1
ATOM 1504 C CA . ALA A 1 190 ? -23.023 -10.616 14.984 1.00 86.88 190 ALA A CA 1
ATOM 1505 C C . ALA A 1 190 ? -23.909 -11.863 14.828 1.00 86.88 190 ALA A C 1
ATOM 1507 O O . ALA A 1 190 ? -24.829 -12.057 15.621 1.00 86.88 190 ALA A O 1
ATOM 1508 N N . ASP A 1 191 ? -23.609 -12.715 13.844 1.00 92.25 191 ASP A N 1
ATOM 1509 C CA . ASP A 1 191 ? -24.301 -13.990 13.631 1.00 92.25 191 ASP A CA 1
ATOM 1510 C C . ASP A 1 191 ? -23.941 -15.043 14.696 1.00 92.25 191 ASP A C 1
ATOM 1512 O O . ASP A 1 191 ? -24.732 -15.952 14.951 1.00 92.25 191 ASP A O 1
ATOM 1516 N N . GLN A 1 192 ? -22.755 -14.938 15.309 1.00 92.25 192 GLN A N 1
ATOM 1517 C CA . GLN A 1 192 ? -22.229 -15.878 16.308 1.00 92.25 192 GLN A CA 1
ATOM 1518 C C . GLN A 1 192 ? -21.643 -15.138 17.527 1.00 92.25 192 GLN A C 1
ATOM 1520 O O . GLN A 1 192 ? -20.420 -15.159 17.734 1.00 92.25 192 GLN A O 1
ATOM 1525 N N . PRO A 1 193 ? -22.477 -14.479 18.349 1.00 87.94 193 PRO A N 1
ATOM 1526 C CA . PRO A 1 193 ? -22.007 -13.661 19.468 1.00 87.94 193 PRO A CA 1
ATOM 1527 C C . PRO A 1 193 ? -21.262 -14.478 20.535 1.00 87.94 193 PRO A C 1
ATOM 1529 O O . PRO A 1 193 ? -20.328 -13.982 21.159 1.00 87.94 193 PRO A O 1
ATOM 1532 N N . GLU A 1 194 ? -21.608 -15.754 20.706 1.00 91.12 194 GLU A N 1
ATOM 1533 C CA . GLU A 1 194 ? -20.943 -16.686 21.620 1.00 91.12 194 GLU A CA 1
ATOM 1534 C C . GLU A 1 194 ? -19.609 -17.245 21.098 1.00 91.12 194 GLU A C 1
ATOM 1536 O O . GLU A 1 194 ? -18.924 -17.977 21.815 1.00 91.12 194 GLU A O 1
ATOM 1541 N N . SER A 1 195 ? -19.226 -16.939 19.856 1.00 92.25 195 SER A N 1
ATOM 1542 C CA . SER A 1 195 ? -17.915 -17.325 19.329 1.00 92.25 195 SER A CA 1
ATOM 1543 C C . SER A 1 195 ? -16.793 -16.518 19.990 1.00 92.25 195 SER A C 1
ATOM 1545 O O . SER A 1 195 ? -17.008 -15.421 20.503 1.00 92.25 195 SER A O 1
ATOM 1547 N N . GLU A 1 196 ? -15.556 -17.021 19.929 1.00 88.44 196 GLU A N 1
ATOM 1548 C CA . GLU A 1 196 ? -14.385 -16.280 20.420 1.00 88.44 196 GLU A CA 1
ATOM 1549 C C . GLU A 1 196 ? -14.259 -14.896 19.756 1.00 88.44 196 GLU A C 1
ATOM 1551 O O . GLU A 1 196 ? -13.936 -13.913 20.421 1.00 88.44 196 GLU A O 1
ATOM 1556 N N . LEU A 1 197 ? -14.594 -14.804 18.464 1.00 88.50 197 LEU A N 1
ATOM 1557 C CA . LEU A 1 197 ? -14.643 -13.546 17.722 1.00 88.50 197 LEU A CA 1
ATOM 1558 C C . LEU A 1 197 ? -15.792 -12.638 18.189 1.00 88.50 197 LEU A C 1
ATOM 1560 O O . LEU A 1 197 ? -15.579 -11.436 18.340 1.00 88.50 197 LEU A O 1
ATOM 1564 N N . GLY A 1 198 ? -16.981 -13.198 18.429 1.00 85.81 198 GLY A N 1
ATOM 1565 C CA . GLY A 1 198 ? -18.144 -12.482 18.962 1.00 85.81 198 GLY A CA 1
ATOM 1566 C C . GLY A 1 198 ? -17.844 -11.838 20.313 1.00 85.81 198 GLY A C 1
ATOM 1567 O O . GLY A 1 198 ? -17.963 -10.624 20.459 1.00 85.81 198 GLY A O 1
ATOM 1568 N N . MET A 1 199 ? -17.313 -12.621 21.255 1.00 84.31 199 MET A N 1
ATOM 1569 C CA . MET A 1 199 ? -16.903 -12.138 22.579 1.00 84.31 199 MET A CA 1
ATOM 1570 C C . MET A 1 199 ? -15.755 -11.119 22.513 1.00 84.31 199 MET A C 1
ATOM 1572 O O . MET A 1 199 ? -15.710 -10.172 23.304 1.00 84.31 199 MET A O 1
ATOM 1576 N N . ALA A 1 200 ? -14.803 -11.300 21.589 1.00 81.19 200 ALA A N 1
ATOM 1577 C CA . ALA A 1 200 ? -13.725 -10.340 21.366 1.00 81.19 200 ALA A CA 1
ATOM 1578 C C . ALA A 1 200 ? -14.274 -9.001 20.855 1.00 81.19 200 ALA A C 1
ATOM 1580 O O . ALA A 1 200 ? -13.904 -7.949 21.373 1.00 81.19 200 ALA A O 1
ATOM 1581 N N . LEU A 1 201 ? -15.182 -9.030 19.878 1.00 79.81 201 LEU A N 1
ATOM 1582 C CA . LEU A 1 201 ? -15.788 -7.829 19.313 1.00 79.81 201 LEU A CA 1
ATOM 1583 C C . LEU A 1 201 ? -16.808 -7.165 20.230 1.00 79.81 201 LEU A C 1
ATOM 1585 O O . LEU A 1 201 ? -16.934 -5.951 20.162 1.00 79.81 201 LEU A O 1
ATOM 1589 N N . GLU A 1 202 ? -17.494 -7.897 21.101 1.00 80.06 202 GLU A N 1
ATOM 1590 C CA . GLU A 1 202 ? -18.328 -7.308 22.152 1.00 80.06 202 GLU A CA 1
ATOM 1591 C C . GLU A 1 202 ? -17.463 -6.517 23.143 1.00 80.06 202 GLU A C 1
ATOM 1593 O O . GLU A 1 202 ? -17.735 -5.346 23.414 1.00 80.06 202 GLU A O 1
ATOM 1598 N N . ARG A 1 203 ? -16.352 -7.117 23.595 1.00 74.31 203 ARG A N 1
ATOM 1599 C CA . ARG A 1 203 ? -15.373 -6.454 24.467 1.00 74.31 203 ARG A CA 1
ATOM 1600 C C . ARG A 1 203 ? -14.758 -5.225 23.797 1.00 74.31 203 ARG A C 1
ATOM 1602 O O . ARG A 1 203 ? -14.649 -4.179 24.425 1.00 74.31 203 ARG A O 1
ATOM 1609 N N . LEU A 1 204 ? -14.405 -5.323 22.515 1.00 70.88 204 LEU A N 1
ATOM 1610 C CA . LEU A 1 204 ? -13.913 -4.175 21.754 1.00 70.88 204 LEU A CA 1
ATOM 1611 C C . LEU A 1 204 ? -15.024 -3.158 21.465 1.00 70.88 204 LEU A C 1
ATOM 1613 O O . LEU A 1 204 ? -14.750 -1.973 21.466 1.00 70.88 204 LEU A O 1
ATOM 1617 N N . GLY A 1 205 ? -16.263 -3.581 21.227 1.00 60.62 205 GLY A N 1
ATOM 1618 C CA . GLY A 1 205 ? -17.398 -2.737 20.846 1.00 60.62 205 GLY A CA 1
ATOM 1619 C C . GLY A 1 205 ? -17.871 -1.794 21.952 1.00 60.62 205 GLY A C 1
ATOM 1620 O O . GLY A 1 205 ? -18.396 -0.721 21.652 1.00 60.62 205 GLY A O 1
ATOM 1621 N N . GLY A 1 206 ? -17.637 -2.164 23.217 1.00 55.88 206 GLY A N 1
ATOM 1622 C CA . GLY A 1 206 ? -17.795 -1.268 24.365 1.00 55.88 206 GLY A CA 1
ATOM 1623 C C . GLY A 1 206 ? -16.772 -0.123 24.386 1.00 55.88 206 GLY A C 1
ATOM 1624 O O . GLY A 1 206 ? -17.102 0.983 24.803 1.00 55.88 206 GLY A O 1
ATOM 1625 N N . GLU A 1 207 ? -15.561 -0.358 23.867 1.00 46.91 207 GLU A N 1
ATOM 1626 C CA . GLU A 1 207 ? -14.441 0.598 23.871 1.00 46.91 207 GLU A CA 1
ATOM 1627 C C . GLU A 1 207 ? -14.199 1.301 22.512 1.00 46.91 207 GLU A C 1
ATOM 1629 O O . GLU A 1 207 ? -13.616 2.386 22.459 1.00 46.91 207 GLU A O 1
ATOM 1634 N N . TYR A 1 208 ? -14.637 0.704 21.398 1.00 54.66 208 TYR A N 1
ATOM 1635 C CA . TYR A 1 208 ? -14.296 1.067 20.018 1.00 54.66 208 TYR A CA 1
ATOM 1636 C C . TYR A 1 208 ? -15.516 0.961 19.099 1.00 54.66 208 TYR A C 1
ATOM 1638 O O . TYR A 1 208 ? -16.203 -0.058 19.048 1.00 54.66 208 TYR A O 1
ATOM 1646 N N . ARG A 1 209 ? -15.761 1.979 18.262 1.00 59.81 209 ARG A N 1
ATOM 1647 C CA . ARG A 1 209 ? -16.799 1.871 17.223 1.00 59.81 209 ARG A CA 1
ATOM 1648 C C . ARG A 1 209 ? -16.276 1.052 16.042 1.00 59.81 209 ARG A C 1
ATOM 1650 O O . ARG A 1 209 ? -15.086 1.069 15.741 1.00 59.81 209 ARG A O 1
ATOM 1657 N N . ALA A 1 210 ? -17.173 0.452 15.256 1.00 61.50 210 ALA A N 1
ATOM 1658 C CA . ALA A 1 210 ? -16.813 -0.277 14.027 1.00 61.50 210 ALA A CA 1
ATOM 1659 C C . ALA A 1 210 ? -15.931 0.544 13.057 1.00 61.50 210 ALA A C 1
ATOM 1661 O O . ALA A 1 210 ? -15.040 0.021 12.388 1.00 61.50 210 ALA A O 1
ATOM 1662 N N . LYS A 1 211 ? -16.154 1.865 13.005 1.00 59.19 211 LYS A N 1
ATOM 1663 C CA . LYS A 1 211 ? -15.335 2.804 12.228 1.00 59.19 211 LYS A CA 1
ATOM 1664 C C . LYS A 1 211 ? -13.884 2.878 12.722 1.00 59.19 211 LYS A C 1
ATOM 1666 O O . LYS A 1 211 ? -12.984 3.047 11.901 1.00 59.19 211 LYS A O 1
ATOM 1671 N N . ASP A 1 212 ? -13.680 2.753 14.026 1.00 67.25 212 ASP A N 1
ATOM 1672 C CA . ASP A 1 212 ? -12.376 2.843 14.675 1.00 67.25 212 ASP A CA 1
ATOM 1673 C C . ASP A 1 212 ? -11.601 1.534 14.490 1.00 67.25 212 ASP A C 1
ATOM 1675 O O . ASP A 1 212 ? -10.445 1.566 14.073 1.00 67.25 212 ASP A O 1
ATOM 1679 N N . LEU A 1 213 ? -12.271 0.385 14.655 1.00 69.94 213 LEU A N 1
ATOM 1680 C CA . LEU A 1 213 ? -11.710 -0.943 14.361 1.00 69.94 213 LEU A CA 1
ATOM 1681 C C . LEU A 1 213 ? -11.201 -1.041 12.918 1.00 69.94 213 LEU A C 1
ATOM 1683 O O . LEU A 1 213 ? -10.083 -1.492 12.668 1.00 69.94 213 LEU A O 1
ATOM 1687 N N . ARG A 1 214 ? -11.991 -0.532 11.963 1.00 71.31 214 ARG A N 1
ATOM 1688 C CA . ARG A 1 214 ? -11.588 -0.437 10.556 1.00 71.31 214 ARG A CA 1
ATOM 1689 C C . ARG A 1 214 ? -10.335 0.415 10.380 1.00 71.31 214 ARG A C 1
ATOM 1691 O O . ARG A 1 214 ? -9.404 -0.018 9.710 1.00 71.31 214 ARG A O 1
ATOM 1698 N N . GLY A 1 215 ? -10.324 1.623 10.947 1.00 70.56 215 GLY A N 1
ATOM 1699 C CA . GLY A 1 215 ? -9.188 2.539 10.834 1.00 70.56 215 GLY A CA 1
ATOM 1700 C C . GLY A 1 215 ? -7.893 1.901 11.334 1.00 70.56 215 GLY A C 1
ATOM 1701 O O . GLY A 1 215 ? -6.879 1.975 10.647 1.00 70.56 215 GLY A O 1
ATOM 1702 N N . ARG A 1 216 ? -7.963 1.195 12.468 1.00 72.06 216 ARG A N 1
ATOM 1703 C CA . ARG A 1 216 ? -6.828 0.469 13.053 1.00 72.06 216 ARG A CA 1
ATOM 1704 C C . ARG A 1 216 ? -6.360 -0.700 12.195 1.00 72.06 216 ARG A C 1
ATOM 1706 O O . ARG A 1 216 ? -5.158 -0.874 12.030 1.00 72.06 216 ARG A O 1
ATOM 1713 N N . PHE A 1 217 ? -7.278 -1.476 11.618 1.00 74.81 217 PHE A N 1
ATOM 1714 C CA . PHE A 1 217 ? -6.893 -2.561 10.715 1.00 74.81 217 PHE A CA 1
ATOM 1715 C C . PHE A 1 217 ? -6.244 -2.027 9.432 1.00 74.81 217 PHE A C 1
ATOM 1717 O O . PHE A 1 217 ? -5.191 -2.512 9.034 1.00 74.81 217 PHE A O 1
ATOM 1724 N N . VAL A 1 218 ? -6.803 -0.980 8.817 1.00 71.31 218 VAL A N 1
ATOM 1725 C CA . VAL A 1 218 ? -6.203 -0.344 7.630 1.00 71.31 218 VAL A CA 1
ATOM 1726 C C . VAL A 1 218 ? -4.825 0.237 7.949 1.00 71.31 218 VAL A C 1
ATOM 1728 O O . VAL A 1 218 ? -3.903 0.074 7.153 1.00 71.31 218 VAL A O 1
ATOM 1731 N N . GLU A 1 219 ? -4.666 0.881 9.106 1.00 69.25 219 GLU A N 1
ATOM 1732 C CA . GLU A 1 219 ? -3.384 1.398 9.596 1.00 69.25 219 GLU A CA 1
ATOM 1733 C C . GLU A 1 219 ? -2.356 0.273 9.780 1.00 69.25 219 GLU A C 1
ATOM 1735 O O . GLU A 1 219 ? -1.247 0.381 9.265 1.00 69.25 219 GLU A O 1
ATOM 1740 N N . LEU A 1 220 ? -2.747 -0.844 10.405 1.00 67.25 220 LEU A N 1
ATOM 1741 C CA . LEU A 1 220 ? -1.904 -2.035 10.562 1.00 67.25 220 LEU A CA 1
ATOM 1742 C C . LEU A 1 220 ? -1.465 -2.628 9.216 1.00 67.25 220 LEU A C 1
ATOM 1744 O O . LEU A 1 220 ? -0.340 -3.110 9.082 1.00 67.25 220 LEU A O 1
ATOM 1748 N N . MET A 1 221 ? -2.344 -2.571 8.216 1.00 64.56 221 MET A N 1
ATOM 1749 C CA . MET A 1 221 ? -2.082 -3.054 6.860 1.00 64.56 221 MET A CA 1
ATOM 1750 C C . MET A 1 221 ? -1.345 -2.025 5.974 1.00 64.56 221 MET A C 1
ATOM 1752 O O . MET A 1 221 ? -1.015 -2.337 4.829 1.00 64.56 221 MET A O 1
ATOM 1756 N N . SER A 1 222 ? -1.072 -0.807 6.466 1.00 60.09 222 SER A N 1
ATOM 1757 C CA . SER A 1 222 ? -0.483 0.301 5.694 1.00 60.09 222 SER A CA 1
ATOM 1758 C C . SER A 1 222 ? 0.934 0.688 6.154 1.00 60.09 222 SER A C 1
ATOM 1760 O O . SER A 1 222 ? 1.266 0.598 7.327 1.00 60.09 222 SER A O 1
ATOM 1762 N N . LYS A 1 223 ? 1.757 1.147 5.192 1.00 47.28 223 LYS A N 1
ATOM 1763 C CA . LYS A 1 223 ? 3.101 1.795 5.215 1.00 47.28 223 LYS A CA 1
ATOM 1764 C C . LYS A 1 223 ? 4.198 1.402 6.234 1.00 47.28 223 LYS A C 1
ATOM 1766 O O . LYS A 1 223 ? 5.342 1.328 5.799 1.00 47.28 223 LYS A O 1
ATOM 1771 N N . ASP A 1 224 ? 3.904 1.134 7.501 1.00 42.91 224 ASP A N 1
ATOM 1772 C CA . ASP A 1 224 ? 4.857 0.617 8.510 1.00 42.91 224 ASP A CA 1
ATOM 1773 C C . ASP A 1 224 ? 4.671 -0.893 8.768 1.00 42.91 224 ASP A C 1
ATOM 1775 O O . ASP A 1 224 ? 5.478 -1.558 9.434 1.00 42.91 224 ASP A O 1
ATOM 1779 N N . GLY A 1 225 ? 3.594 -1.449 8.209 1.00 41.38 225 GLY A N 1
ATOM 1780 C CA . GLY A 1 225 ? 3.339 -2.872 8.087 1.00 41.38 225 GLY A CA 1
ATOM 1781 C C . GLY A 1 225 ? 4.131 -3.451 6.926 1.00 41.38 225 GLY A C 1
ATOM 1782 O O . GLY A 1 225 ? 3.597 -3.689 5.847 1.00 41.38 225 GLY A O 1
ATOM 1783 N N . ASP A 1 226 ? 5.406 -3.748 7.153 1.00 49.22 226 ASP A N 1
ATOM 1784 C CA . ASP A 1 226 ? 5.957 -4.960 6.557 1.00 49.22 226 ASP A CA 1
ATOM 1785 C C . ASP A 1 226 ? 4.949 -6.069 6.917 1.00 49.22 226 ASP A C 1
ATOM 1787 O O . ASP A 1 226 ? 4.846 -6.461 8.080 1.00 49.22 226 ASP A O 1
ATOM 1791 N N . GLY A 1 227 ? 4.115 -6.512 5.972 1.00 51.53 227 GLY A N 1
ATOM 1792 C CA . GLY A 1 227 ? 3.086 -7.520 6.232 1.00 51.53 227 GLY A CA 1
ATOM 1793 C C . GLY A 1 227 ? 3.580 -8.828 6.897 1.00 51.53 227 GLY A C 1
ATOM 1794 O O . GLY A 1 227 ? 2.773 -9.425 7.619 1.00 51.53 227 GLY A O 1
ATOM 1795 N N . PRO A 1 228 ? 4.864 -9.273 6.793 1.00 48.00 228 PRO A N 1
ATOM 1796 C CA . PRO A 1 228 ? 5.536 -10.243 7.665 1.00 48.00 228 PRO A CA 1
ATOM 1797 C C . PRO A 1 228 ? 5.430 -9.855 9.123 1.00 48.00 228 PRO A C 1
ATOM 1799 O O . PRO A 1 228 ? 4.940 -10.644 9.925 1.00 48.00 228 PRO A O 1
ATOM 1802 N N . THR A 1 229 ? 5.851 -8.638 9.443 1.00 53.28 229 THR A N 1
ATOM 1803 C CA . THR A 1 229 ? 5.828 -8.094 10.789 1.00 53.28 229 THR A CA 1
ATOM 1804 C C . THR A 1 229 ? 4.394 -7.918 11.277 1.00 53.28 229 THR A C 1
ATOM 1806 O O . THR A 1 229 ? 4.100 -8.363 12.377 1.00 53.28 229 THR A O 1
ATOM 1809 N N . ALA A 1 230 ? 3.481 -7.378 10.461 1.00 55.88 230 ALA A N 1
ATOM 1810 C CA . ALA A 1 230 ? 2.078 -7.228 10.850 1.00 55.88 230 ALA A CA 1
ATOM 1811 C C . ALA A 1 230 ? 1.425 -8.586 11.150 1.00 55.88 230 ALA A C 1
ATOM 1813 O O . ALA A 1 230 ? 0.914 -8.769 12.245 1.00 55.88 230 ALA A O 1
ATOM 1814 N N . ALA A 1 231 ? 1.513 -9.584 10.261 1.00 56.19 231 ALA A N 1
ATOM 1815 C CA . ALA A 1 231 ? 0.857 -10.869 10.533 1.00 56.19 231 ALA A CA 1
ATOM 1816 C C . ALA A 1 231 ? 1.565 -11.715 11.607 1.00 56.19 231 ALA A C 1
ATOM 1818 O O . ALA A 1 231 ? 0.897 -12.463 12.314 1.00 56.19 231 ALA A O 1
ATOM 1819 N N . ARG A 1 232 ? 2.893 -11.584 11.777 1.00 59.44 232 ARG A N 1
ATOM 1820 C CA . ARG A 1 232 ? 3.591 -12.173 12.935 1.00 59.44 232 ARG A CA 1
ATOM 1821 C C . ARG A 1 232 ? 3.116 -11.528 14.231 1.00 59.44 232 ARG A C 1
ATOM 1823 O O . ARG A 1 232 ? 2.832 -12.245 15.179 1.00 59.44 232 ARG A O 1
ATOM 1830 N N . THR A 1 233 ? 2.984 -10.202 14.262 1.00 60.09 233 THR A N 1
ATOM 1831 C CA . THR A 1 233 ? 2.407 -9.485 15.402 1.00 60.09 233 THR A CA 1
ATOM 1832 C C . THR A 1 233 ? 0.968 -9.940 15.654 1.00 60.09 233 THR A C 1
ATOM 1834 O O . THR A 1 233 ? 0.652 -10.260 16.787 1.00 60.09 233 THR A O 1
ATOM 1837 N N . ILE A 1 234 ? 0.130 -10.075 14.622 1.00 63.00 234 ILE A N 1
ATOM 1838 C CA . ILE A 1 234 ? -1.256 -10.561 14.746 1.00 63.00 234 ILE A CA 1
ATOM 1839 C C . ILE A 1 234 ? -1.317 -11.969 15.354 1.00 63.00 234 ILE A C 1
ATOM 1841 O O . ILE A 1 234 ? -2.068 -12.181 16.299 1.00 63.00 234 ILE A O 1
ATOM 1845 N N . SER A 1 235 ? -0.497 -12.906 14.866 1.00 59.91 235 SER A N 1
ATOM 1846 C CA . SER A 1 235 ? -0.450 -14.274 15.406 1.00 59.91 235 SER A CA 1
ATOM 1847 C C . SER A 1 235 ? 0.028 -14.292 16.860 1.00 59.91 235 SER A C 1
ATOM 1849 O O . SER A 1 235 ? -0.597 -14.916 17.707 1.00 59.91 235 SER A O 1
ATOM 1851 N N . LEU A 1 236 ? 1.095 -13.547 17.178 1.00 63.44 236 LEU A N 1
ATOM 1852 C CA . LEU A 1 236 ? 1.618 -13.453 18.545 1.00 63.44 236 LEU A CA 1
ATOM 1853 C C . LEU A 1 236 ? 0.599 -12.848 19.524 1.00 63.44 236 LEU A C 1
ATOM 1855 O O . LEU A 1 236 ? 0.549 -13.268 20.681 1.00 63.44 236 LEU A O 1
ATOM 1859 N N . LEU A 1 237 ? -0.214 -11.893 19.060 1.00 61.97 237 LEU A N 1
ATOM 1860 C CA . LEU A 1 237 ? -1.284 -11.278 19.845 1.00 61.97 237 LEU A CA 1
ATOM 1861 C C . LEU A 1 237 ? -2.454 -12.236 20.091 1.00 61.97 237 LEU A C 1
ATOM 1863 O O . LEU A 1 237 ? -2.970 -12.276 21.206 1.00 61.97 237 LEU A O 1
ATOM 1867 N N . ALA A 1 238 ? -2.874 -12.998 19.077 1.00 57.81 238 ALA A N 1
ATOM 1868 C CA . ALA A 1 238 ? -3.975 -13.955 19.195 1.00 57.81 238 ALA A CA 1
ATOM 1869 C C . ALA A 1 238 ? -3.633 -15.103 20.163 1.00 57.81 238 ALA A C 1
ATOM 1871 O O . ALA A 1 238 ? -4.427 -15.437 21.046 1.00 57.81 238 ALA A O 1
ATOM 1872 N N . ASP A 1 239 ? -2.407 -15.624 20.071 1.00 62.56 239 ASP A N 1
ATOM 1873 C CA . ASP A 1 239 ? -1.914 -16.718 20.917 1.00 62.56 239 ASP A CA 1
ATOM 1874 C C . ASP A 1 239 ? -1.507 -16.258 22.329 1.00 62.56 239 ASP A C 1
ATOM 1876 O O . ASP A 1 239 ? -1.135 -17.062 23.187 1.00 62.56 239 ASP A O 1
ATOM 1880 N N . GLY A 1 240 ? -1.541 -14.949 22.577 1.00 59.41 240 GLY A N 1
ATOM 1881 C CA . GLY A 1 240 ? -1.143 -14.340 23.837 1.00 59.41 240 GLY A CA 1
ATOM 1882 C C . GLY A 1 240 ? 0.363 -14.413 24.136 1.00 59.41 240 GLY A C 1
ATOM 1883 O O . GLY A 1 240 ? 0.773 -14.165 25.272 1.00 59.41 240 GLY A O 1
ATOM 1884 N N . GLN A 1 241 ? 1.191 -14.749 23.141 1.00 60.16 241 GLN A N 1
ATOM 1885 C CA . GLN A 1 241 ? 2.616 -15.073 23.296 1.00 60.16 241 GLN A CA 1
ATOM 1886 C C . GLN A 1 241 ? 3.577 -13.891 23.078 1.00 60.16 241 GLN A C 1
ATOM 1888 O O . GLN A 1 241 ? 4.790 -14.069 23.183 1.00 60.16 241 GLN A O 1
ATOM 1893 N N . GLY A 1 242 ? 3.081 -12.687 22.779 1.00 59.75 242 GLY A N 1
ATOM 1894 C CA . GLY A 1 242 ? 3.916 -11.492 22.617 1.00 59.75 242 GLY A CA 1
ATOM 1895 C C . GLY A 1 242 ? 3.371 -10.518 21.576 1.00 59.75 242 GLY A C 1
ATOM 1896 O O . GLY A 1 242 ? 2.199 -10.553 21.226 1.00 59.75 242 GLY A O 1
ATOM 1897 N N . GLY A 1 243 ? 4.212 -9.609 21.072 1.00 54.59 243 GLY A N 1
ATOM 1898 C CA . GLY A 1 243 ? 3.791 -8.599 20.083 1.00 54.59 243 GLY A CA 1
ATOM 1899 C C . GLY A 1 243 ? 3.005 -7.420 20.671 1.00 54.59 243 GLY A C 1
ATOM 1900 O O . GLY A 1 243 ? 2.720 -6.457 19.954 1.00 54.59 243 GLY A O 1
ATOM 1901 N N . TYR A 1 244 ? 2.733 -7.466 21.979 1.00 56.66 244 TYR A N 1
ATOM 1902 C CA . TYR A 1 244 ? 2.052 -6.419 22.731 1.00 56.66 244 TYR A CA 1
ATOM 1903 C C . TYR A 1 244 ? 2.757 -5.075 22.638 1.00 56.66 244 TYR A C 1
ATOM 1905 O O . TYR A 1 244 ? 2.064 -4.091 22.563 1.00 56.66 244 TYR A O 1
ATOM 1913 N N . GLU A 1 245 ? 4.084 -4.996 22.543 1.00 54.78 245 GLU A N 1
ATOM 1914 C CA . GLU A 1 245 ? 4.817 -3.716 22.474 1.00 54.78 245 GLU A CA 1
ATOM 1915 C C . GLU A 1 245 ? 4.514 -2.922 21.193 1.00 54.78 245 GLU A C 1
ATOM 1917 O O . GLU A 1 245 ? 4.419 -1.697 21.214 1.00 54.78 245 GLU A O 1
ATOM 1922 N N . LYS A 1 246 ? 4.339 -3.615 20.059 1.00 53.69 246 LYS A N 1
ATOM 1923 C CA . LYS A 1 246 ? 4.008 -2.983 18.774 1.00 53.69 246 LYS A CA 1
ATOM 1924 C C . LYS A 1 246 ? 2.521 -2.655 18.698 1.00 53.69 246 LYS A C 1
ATOM 1926 O O . LYS A 1 246 ? 2.168 -1.577 18.231 1.00 53.69 246 LYS A O 1
ATOM 1931 N N . LEU A 1 247 ? 1.668 -3.548 19.209 1.00 53.28 247 LEU A N 1
ATOM 1932 C CA . LEU A 1 247 ? 0.252 -3.251 19.404 1.00 53.28 247 LEU A CA 1
ATOM 1933 C C . LEU A 1 247 ? 0.068 -2.085 20.375 1.00 53.28 247 LEU A C 1
ATOM 1935 O O . LEU A 1 247 ? -0.737 -1.212 20.111 1.00 53.28 247 LEU A O 1
ATOM 1939 N N . GLU A 1 248 ? 0.837 -2.038 21.454 1.00 53.22 248 GLU A N 1
ATOM 1940 C CA . GLU A 1 248 ? 0.877 -0.960 22.427 1.00 53.22 248 GLU A CA 1
ATOM 1941 C C . GLU A 1 248 ? 1.338 0.304 21.757 1.00 53.22 248 GLU A C 1
ATOM 1943 O O . GLU A 1 248 ? 0.599 1.247 21.838 1.00 53.22 248 GLU A O 1
ATOM 1948 N N . ALA A 1 249 ? 2.443 0.350 21.016 1.00 52.75 249 ALA A N 1
ATOM 1949 C CA . ALA A 1 249 ? 2.832 1.560 20.289 1.00 52.75 249 ALA A CA 1
ATOM 1950 C C . ALA A 1 249 ? 1.749 2.047 19.302 1.00 52.75 249 ALA A C 1
ATOM 1952 O O . ALA A 1 249 ? 1.590 3.247 19.100 1.00 52.75 249 ALA A O 1
ATOM 1953 N N . MET A 1 250 ? 0.987 1.126 18.703 1.00 49.06 250 MET A N 1
ATOM 1954 C CA . MET A 1 250 ? -0.123 1.454 17.804 1.00 49.06 250 MET A CA 1
ATOM 1955 C C . MET A 1 250 ? -1.388 1.909 18.550 1.00 49.06 250 MET A C 1
ATOM 1957 O O . MET A 1 250 ? -2.066 2.839 18.116 1.00 49.06 250 MET A O 1
ATOM 1961 N N . LEU A 1 251 ? -1.723 1.262 19.667 1.00 48.34 251 LEU A N 1
ATOM 1962 C CA . LEU A 1 251 ? -2.867 1.561 20.532 1.00 48.34 251 LEU A CA 1
ATOM 1963 C C . LEU A 1 251 ? -2.548 2.641 21.577 1.00 48.34 251 LEU A C 1
ATOM 1965 O O . LEU A 1 251 ? -3.464 3.128 22.239 1.00 48.34 251 LEU A O 1
ATOM 1969 N N . ALA A 1 252 ? -1.276 3.003 21.733 1.00 45.62 252 ALA A N 1
ATOM 1970 C CA . ALA A 1 252 ? -0.752 3.835 22.799 1.00 45.62 252 ALA A CA 1
ATOM 1971 C C . ALA A 1 252 ? -1.380 5.210 22.678 1.00 45.62 252 ALA A C 1
ATOM 1973 O O . ALA A 1 252 ? -1.140 5.953 21.727 1.00 45.62 252 ALA A O 1
ATOM 1974 N N . ASN A 1 253 ? -2.150 5.552 23.712 1.00 47.38 253 ASN A N 1
ATOM 1975 C CA . ASN A 1 253 ? -2.131 6.913 24.215 1.00 47.38 253 ASN A CA 1
ATOM 1976 C C . ASN A 1 253 ? -0.670 7.325 24.455 1.00 47.38 253 ASN A C 1
ATOM 1978 O O . ASN A 1 253 ? 0.117 6.461 24.857 1.00 47.38 253 ASN A O 1
ATOM 1982 N N . PRO A 1 254 ? -0.294 8.609 24.297 1.00 40.09 254 PRO A N 1
ATOM 1983 C CA . PRO A 1 254 ? 0.958 9.068 24.886 1.00 40.09 254 PRO A CA 1
ATOM 1984 C C . PRO A 1 254 ? 1.010 8.584 26.347 1.00 40.09 254 PRO A C 1
ATOM 1986 O O . PRO A 1 254 ? -0.034 8.564 27.018 1.00 40.09 254 PRO A O 1
ATOM 1989 N N . PRO A 1 255 ? 2.169 8.095 26.817 1.00 47.16 255 PRO A N 1
ATOM 1990 C CA . PRO A 1 255 ? 2.279 7.475 28.129 1.00 47.16 255 PRO A CA 1
ATOM 1991 C C . PRO A 1 255 ? 1.720 8.412 29.205 1.00 47.16 255 PRO A C 1
ATOM 1993 O O . PRO A 1 255 ? 1.826 9.634 29.087 1.00 47.16 255 PRO A O 1
ATOM 1996 N N . ARG A 1 256 ? 1.111 7.829 30.250 1.00 41.56 256 ARG A N 1
ATOM 1997 C CA . ARG A 1 256 ? 0.473 8.519 31.392 1.00 41.56 256 ARG A CA 1
ATOM 1998 C C . ARG A 1 256 ? 1.255 9.758 31.840 1.00 41.56 256 ARG A C 1
ATOM 2000 O O . ARG A 1 256 ? 0.653 10.787 32.132 1.00 41.56 256 ARG A O 1
ATOM 2007 N N . ASP A 1 257 ? 2.577 9.671 31.835 1.00 43.88 257 ASP A N 1
ATOM 2008 C CA . ASP A 1 257 ? 3.483 10.712 32.306 1.00 43.88 257 ASP A CA 1
ATOM 2009 C C . ASP A 1 257 ? 3.540 11.933 31.366 1.00 43.88 257 ASP A C 1
ATOM 2011 O O . ASP A 1 257 ? 3.528 13.067 31.843 1.00 43.88 257 ASP A O 1
ATOM 2015 N N . GLU A 1 258 ? 3.487 11.739 30.044 1.00 48.53 258 GLU A N 1
ATOM 2016 C CA . GLU A 1 258 ? 3.488 12.836 29.064 1.00 48.53 258 GLU A CA 1
ATOM 2017 C C . GLU A 1 258 ? 2.160 13.606 29.065 1.00 48.53 258 GLU A C 1
ATOM 2019 O O . GLU A 1 258 ? 2.161 14.836 29.060 1.00 48.53 258 GLU A O 1
ATOM 2024 N N . TRP A 1 259 ? 1.019 12.909 29.151 1.00 52.75 259 TRP A N 1
ATOM 2025 C CA . TRP A 1 259 ? -0.290 13.564 29.273 1.00 52.75 259 TRP A CA 1
ATOM 2026 C C . TRP A 1 259 ? -0.399 14.374 30.568 1.00 52.75 259 TRP A C 1
ATOM 2028 O O . TRP A 1 259 ? -0.815 15.527 30.535 1.00 52.75 259 TRP A O 1
ATOM 2038 N N . THR A 1 260 ? -0.002 13.789 31.701 1.00 55.31 260 THR A N 1
ATOM 2039 C CA . THR A 1 260 ? -0.122 14.406 33.033 1.00 55.31 260 THR A CA 1
ATOM 2040 C C . THR A 1 260 ? 0.700 15.698 33.105 1.00 55.31 260 THR A C 1
ATOM 2042 O O . THR A 1 260 ? 0.224 16.706 33.631 1.00 55.31 260 THR A O 1
ATOM 2045 N N . MET A 1 261 ? 1.901 15.695 32.510 1.00 56.22 261 MET A N 1
ATOM 2046 C CA . MET A 1 261 ? 2.779 16.866 32.414 1.00 56.22 261 MET A CA 1
ATOM 2047 C C . MET A 1 261 ? 2.207 17.993 31.548 1.00 56.22 261 MET A C 1
ATOM 2049 O O . MET A 1 261 ? 2.474 19.159 31.826 1.00 56.22 261 MET A O 1
ATOM 2053 N N . ILE A 1 262 ? 1.432 17.663 30.513 1.00 57.16 262 ILE A N 1
ATOM 2054 C CA . ILE A 1 262 ? 0.832 18.655 29.614 1.00 57.16 262 ILE A CA 1
ATOM 2055 C C . ILE A 1 262 ? -0.524 19.145 30.153 1.00 57.16 262 ILE A C 1
ATOM 2057 O O . ILE A 1 262 ? -0.838 20.330 30.063 1.00 57.16 262 ILE A O 1
ATOM 2061 N N . TRP A 1 263 ? -1.329 18.248 30.728 1.00 67.81 263 TRP A N 1
ATOM 2062 C CA . TRP A 1 263 ? -2.691 18.523 31.176 1.00 67.81 263 TRP A CA 1
ATOM 2063 C C . TRP A 1 263 ? -2.755 19.280 32.500 1.00 67.81 263 TRP A C 1
ATOM 2065 O O . TRP A 1 263 ? -3.489 20.260 32.577 1.00 67.81 263 TRP A O 1
ATOM 2075 N N . HIS A 1 264 ? -2.002 18.883 33.534 1.00 68.56 264 HIS A N 1
ATOM 2076 C CA . HIS A 1 264 ? -2.113 19.533 34.850 1.00 68.56 264 HIS A CA 1
ATOM 2077 C C . HIS A 1 264 ? -1.892 21.051 34.826 1.00 68.56 264 HIS A C 1
ATOM 2079 O O . HIS A 1 264 ? -2.694 21.750 35.446 1.00 68.56 264 HIS A O 1
ATOM 2085 N N . PRO A 1 265 ? -0.888 21.584 34.100 1.00 65.62 265 PRO A N 1
ATOM 2086 C CA . PRO A 1 265 ? -0.701 23.030 33.988 1.00 65.62 265 PRO A CA 1
ATOM 2087 C C . PRO A 1 265 ? -1.857 23.747 33.279 1.00 65.62 265 PRO A C 1
ATOM 2089 O O . PRO A 1 265 ? -2.090 24.923 33.530 1.00 65.62 265 PRO A O 1
ATOM 2092 N N . LEU A 1 266 ? -2.564 23.056 32.377 1.00 65.00 266 LEU A N 1
ATOM 2093 C CA . LEU A 1 266 ? -3.685 23.608 31.611 1.00 65.00 266 LEU A CA 1
ATOM 2094 C C . LEU A 1 266 ? -5.022 23.470 32.343 1.00 65.00 266 LEU A C 1
ATOM 2096 O O . LEU A 1 266 ? -5.898 24.310 32.162 1.00 65.00 266 LEU A O 1
ATOM 2100 N N . ALA A 1 267 ? -5.191 22.417 33.146 1.00 68.69 267 ALA A N 1
ATOM 2101 C CA . ALA A 1 267 ? -6.407 22.141 33.904 1.00 68.69 267 ALA A CA 1
ATOM 2102 C C . ALA A 1 267 ? -6.688 23.238 34.941 1.00 68.69 267 ALA A C 1
ATOM 2104 O O . ALA A 1 267 ? -7.846 23.592 35.188 1.00 68.69 267 ALA A O 1
ATOM 2105 N N . GLU A 1 268 ? -5.628 23.806 35.522 1.00 71.88 268 GLU A N 1
ATOM 2106 C CA . GLU A 1 268 ? -5.721 24.936 36.437 1.00 71.88 268 GLU A CA 1
ATOM 2107 C C . GLU A 1 268 ? -6.201 26.190 35.684 1.00 71.88 268 GLU A C 1
ATOM 2109 O O . GLU A 1 268 ? -5.566 26.687 34.760 1.00 71.88 268 GLU A O 1
ATOM 2114 N N . GLY A 1 269 ? -7.385 26.690 36.044 1.00 76.50 269 GLY A N 1
ATOM 2115 C CA . GLY A 1 269 ? -7.997 27.849 35.385 1.00 76.50 269 GLY A CA 1
ATOM 2116 C C . GLY A 1 269 ? -8.754 27.543 34.086 1.00 76.50 269 GLY A C 1
ATOM 2117 O O . GLY A 1 269 ? -9.461 28.426 33.595 1.00 76.50 269 GLY A O 1
ATOM 2118 N N . PHE A 1 270 ? -8.712 26.307 33.566 1.00 84.00 270 PHE A N 1
ATOM 2119 C CA . PHE A 1 270 ? -9.489 25.920 32.380 1.00 84.00 270 PHE A CA 1
ATOM 2120 C C . PHE A 1 270 ? -10.988 26.178 32.561 1.00 84.00 270 PHE A C 1
ATOM 2122 O O . PHE A 1 270 ? -11.622 26.771 31.694 1.00 84.00 270 PHE A O 1
ATOM 2129 N N . HIS A 1 271 ? -11.555 25.782 33.705 1.00 85.94 271 HIS A N 1
ATOM 2130 C CA . HIS A 1 271 ? -12.990 25.933 33.973 1.00 85.94 271 HIS A CA 1
ATOM 2131 C C . HIS A 1 271 ? -13.457 27.390 33.929 1.00 85.94 271 HIS A C 1
ATOM 2133 O O . HIS A 1 271 ? -14.525 27.677 33.393 1.00 85.94 271 HIS A O 1
ATOM 2139 N N . ALA A 1 272 ? -12.638 28.323 34.422 1.00 87.56 272 ALA A N 1
ATOM 2140 C CA . ALA A 1 272 ? -12.946 29.750 34.367 1.00 87.56 272 ALA A CA 1
ATOM 2141 C C . ALA A 1 272 ? -13.001 30.253 32.916 1.00 87.56 272 ALA A C 1
ATOM 2143 O O . ALA A 1 272 ? -13.900 31.008 32.548 1.00 87.56 272 ALA A O 1
ATOM 2144 N N . ARG A 1 273 ? -12.079 29.780 32.070 1.00 88.62 273 ARG A N 1
ATOM 2145 C CA . ARG A 1 273 ? -12.046 30.111 30.640 1.00 88.62 273 ARG A CA 1
ATOM 2146 C C . ARG A 1 273 ? -13.190 29.456 29.867 1.00 88.62 273 ARG A C 1
ATOM 2148 O O . ARG A 1 273 ? -13.810 30.109 29.034 1.00 88.62 273 ARG A O 1
ATOM 2155 N N . LEU A 1 274 ? -13.516 28.200 30.181 1.00 90.06 274 LEU A N 1
ATOM 2156 C CA . LEU A 1 274 ? -14.685 27.511 29.634 1.00 90.06 274 LEU A CA 1
ATOM 2157 C C . LEU A 1 274 ? -15.982 28.235 30.023 1.00 90.06 274 LEU A C 1
ATOM 2159 O O . LEU A 1 274 ? -16.856 28.416 29.182 1.00 90.06 274 LEU A O 1
ATOM 2163 N N . SER A 1 275 ? -16.085 28.708 31.266 1.00 91.94 275 SER A N 1
ATOM 2164 C CA . SER A 1 275 ? -17.237 29.481 31.741 1.00 91.94 275 SER A CA 1
ATOM 2165 C C . SER A 1 275 ? -17.384 30.816 31.004 1.00 91.94 275 SER A C 1
ATOM 2167 O O . SER A 1 275 ? -18.505 31.197 30.668 1.00 91.94 275 SER A O 1
ATOM 2169 N N . ALA A 1 276 ? -16.276 31.501 30.695 1.00 91.00 276 ALA A N 1
ATOM 2170 C CA . ALA A 1 276 ? -16.290 32.710 29.868 1.00 91.00 276 ALA A CA 1
ATOM 2171 C C . ALA A 1 276 ? -16.781 32.419 28.437 1.00 91.00 276 ALA A C 1
ATOM 2173 O O . ALA A 1 276 ? -17.676 33.103 27.945 1.00 91.00 276 ALA A O 1
ATOM 2174 N N . ALA A 1 277 ? -16.286 31.343 27.815 1.00 91.62 277 ALA A N 1
ATOM 2175 C CA . ALA A 1 277 ? -16.760 30.898 26.505 1.00 91.62 277 ALA A CA 1
ATOM 2176 C C . ALA A 1 277 ? -18.258 30.539 26.517 1.00 91.62 277 ALA A C 1
ATOM 2178 O O . ALA A 1 277 ? -19.008 30.939 25.632 1.00 91.62 277 ALA A O 1
ATOM 2179 N N . VAL A 1 278 ? -18.739 29.839 27.550 1.00 92.06 278 VAL A N 1
ATOM 2180 C CA . VAL A 1 278 ? -20.170 29.524 27.699 1.00 92.06 278 VAL A CA 1
ATOM 2181 C C . VAL A 1 278 ? -21.025 30.787 27.816 1.00 92.06 278 VAL A C 1
ATOM 2183 O O . VAL A 1 278 ? -22.120 30.812 27.256 1.00 92.06 278 VAL A O 1
ATOM 2186 N N . ALA A 1 279 ? -20.541 31.828 28.501 1.00 91.94 279 ALA A N 1
ATOM 2187 C CA . ALA A 1 279 ? -21.256 33.096 28.627 1.00 91.94 279 ALA A CA 1
ATOM 2188 C C . ALA A 1 279 ? -21.440 33.798 27.269 1.00 91.94 279 ALA A C 1
ATOM 2190 O O . ALA A 1 279 ? -22.529 34.299 26.987 1.00 91.94 279 ALA A O 1
ATOM 2191 N N . GLU A 1 280 ? -20.419 33.776 26.408 1.00 92.12 280 GLU A N 1
ATOM 2192 C CA . GLU A 1 280 ? -20.488 34.305 25.034 1.00 92.12 280 GLU A CA 1
ATOM 2193 C C . GLU A 1 280 ? -21.480 33.515 24.157 1.00 92.12 280 GLU A C 1
ATOM 2195 O O . GLU A 1 280 ? -22.156 34.081 23.301 1.00 92.12 280 GLU A O 1
ATOM 2200 N N . LEU A 1 281 ? -21.650 32.215 24.423 1.00 90.94 281 LEU A N 1
ATOM 2201 C CA . LEU A 1 281 ? -22.530 31.326 23.657 1.00 90.94 281 LEU A CA 1
ATOM 2202 C C . LEU A 1 281 ? -24.012 31.350 24.083 1.00 90.94 281 LEU A C 1
ATOM 2204 O O . LEU A 1 281 ? -24.829 30.694 23.434 1.00 90.94 281 LEU A O 1
ATOM 2208 N N . LEU A 1 282 ? -24.400 32.084 25.136 1.00 85.44 282 LEU A N 1
ATOM 2209 C CA . LEU A 1 282 ? -25.766 32.059 25.702 1.00 85.44 282 LEU A CA 1
ATOM 2210 C C . LEU A 1 282 ? -26.880 32.446 24.710 1.00 85.44 282 LEU A C 1
ATOM 2212 O O . LEU A 1 282 ? -28.025 32.030 24.881 1.00 85.44 282 LEU A O 1
ATOM 2216 N N . GLY A 1 283 ? -26.561 33.221 23.669 1.00 83.00 283 GLY A N 1
ATOM 2217 C CA . GLY A 1 283 ? -27.511 33.633 22.626 1.00 83.00 283 GLY A CA 1
ATOM 2218 C C . GLY A 1 283 ? -27.775 32.583 21.541 1.00 83.00 283 GLY A C 1
ATOM 2219 O O . GLY A 1 283 ? -28.602 32.808 20.657 1.00 83.00 283 GLY A O 1
ATOM 2220 N N . HIS A 1 284 ? -27.089 31.441 21.584 1.00 87.25 284 HIS A N 1
ATOM 2221 C CA . HIS A 1 284 ? -27.091 30.446 20.519 1.00 87.25 284 HIS A CA 1
ATOM 2222 C C . HIS A 1 284 ? -27.527 29.073 21.044 1.00 87.25 284 HIS A C 1
ATOM 2224 O O . HIS A 1 284 ? -27.164 28.657 22.141 1.00 87.25 284 HIS A O 1
ATOM 2230 N N . ASN A 1 285 ? -28.304 28.332 20.248 1.00 85.25 285 ASN A N 1
ATOM 2231 C CA . ASN A 1 285 ? -28.837 27.034 20.664 1.00 85.25 285 ASN A CA 1
ATOM 2232 C C . ASN A 1 285 ? -28.735 25.996 19.542 1.00 85.25 285 ASN A C 1
ATOM 2234 O O . ASN A 1 285 ? -29.531 25.976 18.604 1.00 85.25 285 ASN A O 1
ATOM 2238 N N . ASN A 1 286 ? -27.747 25.111 19.651 1.00 89.50 286 ASN A N 1
ATOM 2239 C CA . ASN A 1 286 ? -27.592 23.941 18.794 1.00 89.50 286 ASN A CA 1
ATOM 2240 C C . ASN A 1 286 ? -26.903 22.802 19.567 1.00 89.50 286 ASN A C 1
ATOM 2242 O O . ASN A 1 286 ? -26.568 22.949 20.741 1.00 89.50 286 ASN A O 1
ATOM 2246 N N . GLY A 1 287 ? -26.729 21.644 18.925 1.00 85.12 287 GLY A N 1
ATOM 2247 C CA . GLY A 1 287 ? -26.152 20.464 19.577 1.00 85.12 287 GLY A CA 1
ATOM 2248 C C . GLY A 1 287 ? -24.712 20.653 20.070 1.00 85.12 287 GLY A C 1
ATOM 2249 O O . GLY A 1 287 ? -24.378 20.148 21.135 1.00 85.12 287 GLY A O 1
ATOM 2250 N N . ALA A 1 288 ? -23.876 21.405 19.344 1.00 86.19 288 ALA A N 1
ATOM 2251 C CA . ALA A 1 288 ? -22.493 21.658 19.754 1.00 86.19 288 ALA A CA 1
ATOM 2252 C C . ALA A 1 288 ? -22.438 22.544 21.006 1.00 86.19 288 ALA A C 1
ATOM 2254 O O . ALA A 1 288 ? -21.709 22.244 21.946 1.00 86.19 288 ALA A O 1
ATOM 2255 N N . ILE A 1 289 ? -23.265 23.589 21.048 1.00 90.50 289 ILE A N 1
ATOM 2256 C CA . ILE A 1 289 ? -23.317 24.526 22.177 1.00 90.50 289 ILE A CA 1
ATOM 2257 C C . ILE A 1 289 ? -23.884 23.859 23.431 1.00 90.50 289 ILE A C 1
ATOM 2259 O O . ILE A 1 289 ? -23.344 24.054 24.516 1.00 90.50 289 ILE A O 1
ATOM 2263 N N . ARG A 1 290 ? -24.906 23.005 23.284 1.00 90.00 290 ARG A N 1
ATOM 2264 C CA . ARG A 1 290 ? -25.436 22.208 24.401 1.00 90.00 290 ARG A CA 1
ATOM 2265 C C . ARG A 1 290 ? -24.374 21.291 25.011 1.00 90.00 290 ARG A C 1
ATOM 2267 O O . ARG A 1 290 ? -24.220 21.290 26.224 1.00 90.00 290 ARG A O 1
ATOM 2274 N N . ALA A 1 291 ? -23.575 20.610 24.188 1.00 86.81 291 ALA A N 1
ATOM 2275 C CA . ALA A 1 291 ? -22.479 19.774 24.682 1.00 86.81 291 ALA A CA 1
ATOM 2276 C C . ALA A 1 291 ? -21.410 20.585 25.449 1.00 86.81 291 ALA A C 1
ATOM 2278 O O . ALA A 1 291 ? -20.895 20.128 26.466 1.00 86.81 291 ALA A O 1
ATOM 2279 N N . ILE A 1 292 ? -21.097 21.809 25.003 1.00 90.94 292 ILE A N 1
ATOM 2280 C CA . ILE A 1 292 ? -20.162 22.709 25.706 1.00 90.94 292 ILE A CA 1
ATOM 2281 C C . ILE A 1 292 ? -20.746 23.170 27.052 1.00 90.94 292 ILE A C 1
ATOM 2283 O O . ILE A 1 292 ? -20.036 23.200 28.058 1.00 90.94 292 ILE A O 1
ATOM 2287 N N . GLN A 1 293 ? -22.041 23.494 27.093 1.00 90.69 293 GLN A N 1
ATOM 2288 C CA . GLN A 1 293 ? -22.741 23.859 28.327 1.00 90.69 293 GLN A CA 1
ATOM 2289 C C . GLN A 1 293 ? -22.767 22.695 29.329 1.00 90.69 293 GLN A C 1
ATOM 2291 O O . GLN A 1 293 ? -22.486 22.903 30.509 1.00 90.69 293 GLN A O 1
ATOM 2296 N N . GLU A 1 294 ? -23.040 21.476 28.862 1.00 89.06 294 GLU A N 1
ATOM 2297 C CA . GLU A 1 294 ? -23.013 20.252 29.675 1.00 89.06 294 GLU A CA 1
ATOM 2298 C C . GLU A 1 294 ? -21.613 19.968 30.237 1.00 89.06 294 GLU A C 1
ATOM 2300 O O . GLU A 1 294 ? -21.475 19.698 31.434 1.00 89.06 294 GLU A O 1
ATOM 2305 N N . LEU A 1 295 ? -20.560 20.104 29.419 1.00 89.06 295 LEU A N 1
ATOM 2306 C CA . LEU A 1 295 ? -19.170 19.993 29.875 1.00 89.06 295 LEU A CA 1
ATOM 2307 C C . LEU A 1 295 ? -18.861 21.000 30.994 1.00 89.06 295 LEU A C 1
ATOM 2309 O O . LEU A 1 295 ? -18.227 20.645 31.985 1.00 89.06 295 LEU A O 1
ATOM 2313 N N . ASN A 1 296 ? -19.324 22.246 30.863 1.00 90.69 296 ASN A N 1
ATOM 2314 C CA . ASN A 1 296 ? -19.086 23.285 31.866 1.00 90.69 296 ASN A CA 1
ATOM 2315 C C . ASN A 1 296 ? -19.827 23.030 33.188 1.00 90.69 296 ASN A C 1
ATOM 2317 O O . ASN A 1 296 ? -19.285 23.304 34.258 1.00 90.69 296 ASN A O 1
ATOM 2321 N N . GLN A 1 297 ? -21.057 22.511 33.119 1.00 87.94 297 GLN A N 1
ATOM 2322 C CA . GLN A 1 297 ? -21.874 22.192 34.296 1.00 87.94 297 GLN A CA 1
ATOM 2323 C C . GLN A 1 297 ? -21.335 20.982 35.062 1.00 87.94 297 GLN A C 1
ATOM 2325 O O . GLN A 1 297 ? -21.362 20.961 36.289 1.00 87.94 297 GLN A O 1
ATOM 2330 N N . THR A 1 298 ? -20.828 19.984 34.340 1.00 85.12 298 THR A N 1
ATOM 2331 C CA . THR A 1 298 ? -20.341 18.721 34.916 1.00 85.12 298 THR A CA 1
ATOM 2332 C C . THR A 1 298 ? -18.851 18.740 35.263 1.00 85.12 298 THR A C 1
ATOM 2334 O O . THR A 1 298 ? -18.322 17.727 35.717 1.00 85.12 298 THR A O 1
ATOM 2337 N N . TRP A 1 299 ? -18.179 19.886 35.099 1.00 83.38 299 TRP A N 1
ATOM 2338 C CA . TRP A 1 299 ? -16.731 20.017 35.283 1.00 83.38 299 TRP A CA 1
ATOM 2339 C C . TRP A 1 299 ? -16.246 19.621 36.684 1.00 83.38 299 TRP A C 1
ATOM 2341 O O . TRP A 1 299 ? -15.206 18.987 36.820 1.00 83.38 299 TRP A O 1
ATOM 2351 N N . HIS A 1 300 ? -17.008 19.981 37.721 1.00 79.75 300 HIS A N 1
ATOM 2352 C CA . HIS A 1 300 ? -16.703 19.675 39.127 1.00 79.75 300 HIS A CA 1
ATOM 2353 C C . HIS A 1 300 ? -17.625 18.594 39.705 1.00 79.75 300 HIS A C 1
ATOM 2355 O O . HIS A 1 300 ? -17.902 18.598 40.902 1.00 79.75 300 HIS A O 1
ATOM 2361 N N . ALA A 1 301 ? -18.163 17.700 38.869 1.00 77.31 301 ALA A N 1
ATOM 2362 C CA . ALA A 1 301 ? -18.957 16.580 39.370 1.00 77.31 301 ALA A CA 1
ATOM 2363 C C . ALA A 1 301 ? -18.122 15.754 40.370 1.00 77.31 301 ALA A C 1
ATOM 2365 O O . ALA A 1 301 ? -16.971 15.435 40.077 1.00 77.31 301 ALA A O 1
ATOM 2366 N N . GLU A 1 302 ? -18.704 15.403 41.526 1.00 56.50 302 GLU A N 1
ATOM 2367 C CA . GLU A 1 302 ? -17.993 14.905 42.726 1.00 56.50 302 GLU A CA 1
ATOM 2368 C C . GLU A 1 302 ? -17.119 13.649 42.514 1.00 56.50 302 GLU A C 1
ATOM 2370 O O . GLU A 1 302 ? -16.299 13.339 43.373 1.00 56.50 302 GLU A O 1
ATOM 2375 N N . ASN A 1 303 ? -17.225 12.970 41.366 1.00 64.00 303 ASN A N 1
ATOM 2376 C CA . ASN A 1 303 ? -16.506 11.730 41.060 1.00 64.00 303 ASN A CA 1
ATOM 2377 C C . ASN A 1 303 ? -15.655 11.774 39.776 1.00 64.00 303 ASN A C 1
ATOM 2379 O O . ASN A 1 303 ? -15.073 10.752 39.426 1.00 64.00 303 ASN A O 1
ATOM 2383 N N . ALA A 1 304 ? -15.580 12.902 39.058 1.00 64.44 304 ALA A N 1
ATOM 2384 C CA . ALA A 1 304 ? -14.889 12.934 37.766 1.00 64.44 304 ALA A CA 1
ATOM 2385 C C . ALA A 1 304 ? -13.358 12.949 37.928 1.00 64.44 304 ALA A C 1
ATOM 2387 O O . ALA A 1 304 ? -12.789 13.873 38.521 1.00 64.44 304 ALA A O 1
ATOM 2388 N N . THR A 1 305 ? -12.663 11.958 37.370 1.00 71.44 305 THR A N 1
ATOM 2389 C CA . THR A 1 305 ? -11.193 11.926 37.380 1.00 71.44 305 THR A CA 1
ATOM 2390 C C . THR A 1 305 ? -10.598 12.874 36.322 1.00 71.44 305 THR A C 1
ATOM 2392 O O . THR A 1 305 ? -11.228 13.224 35.325 1.00 71.44 305 THR A O 1
ATOM 2395 N N . GLN A 1 306 ? -9.350 13.325 36.508 1.00 70.06 306 GLN A N 1
ATOM 2396 C CA . GLN A 1 306 ? -8.676 14.217 35.542 1.00 70.06 306 GLN A CA 1
ATOM 2397 C C . GLN A 1 306 ? -8.603 13.645 34.104 1.00 70.06 306 GLN A C 1
ATOM 2399 O O . GLN A 1 306 ? -8.837 14.403 33.159 1.00 70.06 306 GLN A O 1
ATOM 2404 N N . PRO A 1 307 ? -8.345 12.337 33.896 1.00 64.31 307 PRO A N 1
ATOM 2405 C CA . PRO A 1 307 ? -8.444 11.717 32.573 1.00 64.31 307 PRO A CA 1
ATOM 2406 C C . PRO A 1 307 ? -9.845 11.794 31.949 1.00 64.31 307 PRO A C 1
ATOM 2408 O O . PRO A 1 307 ? -9.969 12.012 30.744 1.00 64.31 307 PRO A O 1
ATOM 2411 N N . GLU A 1 308 ? -10.901 11.656 32.749 1.00 67.75 308 GLU A N 1
ATOM 2412 C CA . GLU A 1 308 ? -12.291 11.715 32.274 1.00 67.75 308 GLU A CA 1
ATOM 2413 C C . GLU A 1 308 ? -12.651 13.115 31.800 1.00 67.75 308 GLU A C 1
ATOM 2415 O O . GLU A 1 308 ? -13.187 13.290 30.704 1.00 67.75 308 GLU A O 1
ATOM 2420 N N . LEU A 1 309 ? -12.278 14.128 32.584 1.00 73.38 309 LEU A N 1
ATOM 2421 C CA . LEU A 1 309 ? -12.445 15.529 32.207 1.00 73.38 309 LEU A CA 1
ATOM 2422 C C . LEU A 1 309 ? -11.710 15.842 30.900 1.00 73.38 309 LEU A C 1
ATOM 2424 O O . LEU A 1 309 ? -12.276 16.481 30.009 1.00 73.38 309 LEU A O 1
ATOM 2428 N N . PHE A 1 310 ? -10.488 15.329 30.739 1.00 73.88 310 PHE A N 1
ATOM 2429 C CA . PHE A 1 310 ? -9.722 15.490 29.506 1.00 73.88 310 PHE A CA 1
ATOM 2430 C C . PHE A 1 310 ? -10.403 14.831 28.296 1.00 73.88 310 PHE A C 1
ATOM 2432 O O . PHE A 1 310 ? -10.496 15.440 27.227 1.00 73.88 310 PHE A O 1
ATOM 2439 N N . GLN A 1 311 ? -10.931 13.611 28.446 1.00 70.62 311 GLN A N 1
ATOM 2440 C CA . GLN A 1 311 ? -11.646 12.928 27.363 1.00 70.62 311 GLN A CA 1
ATOM 2441 C C . GLN A 1 311 ? -12.942 13.650 26.989 1.00 70.62 311 GLN A C 1
ATOM 2443 O O . GLN A 1 311 ? -13.185 13.892 25.803 1.00 70.62 311 GLN A O 1
ATOM 2448 N N . ARG A 1 312 ? -13.748 14.055 27.977 1.00 77.00 312 ARG A N 1
ATOM 2449 C CA . ARG A 1 312 ? -14.987 14.818 27.757 1.00 77.00 312 ARG A CA 1
ATOM 2450 C C . ARG A 1 312 ? -14.698 16.133 27.028 1.00 77.00 312 ARG A C 1
ATOM 2452 O O . ARG A 1 312 ? -15.374 16.453 26.047 1.00 77.00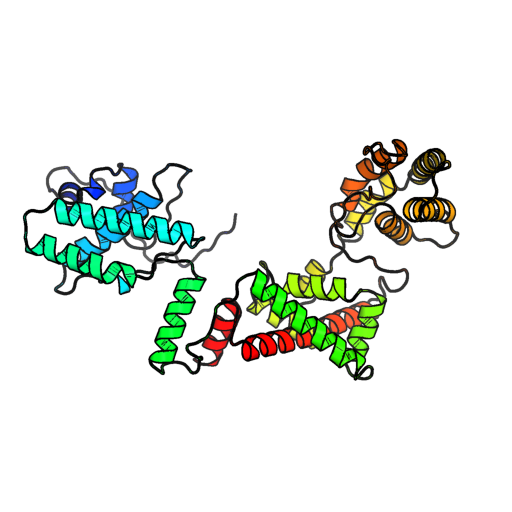 312 ARG A O 1
ATOM 2459 N N . LEU A 1 313 ? -13.640 16.847 27.417 1.00 82.75 313 LEU A N 1
ATOM 2460 C CA . LEU A 1 313 ? -13.163 18.052 26.731 1.00 82.75 313 LEU A CA 1
ATOM 2461 C C . LEU A 1 313 ? -12.800 17.758 25.276 1.00 82.75 313 LEU A C 1
ATOM 2463 O O . LEU A 1 313 ? -13.308 18.416 24.365 1.00 82.75 313 LEU A O 1
ATOM 2467 N N . ARG A 1 314 ? -11.953 16.751 25.038 1.00 78.25 314 ARG A N 1
ATOM 2468 C CA . ARG A 1 314 ? -11.473 16.394 23.698 1.00 78.25 314 ARG A CA 1
ATOM 2469 C C . ARG A 1 314 ? -12.620 15.997 22.767 1.00 78.25 314 ARG A C 1
ATOM 2471 O O . ARG A 1 314 ? -12.612 16.373 21.598 1.00 78.25 314 ARG A O 1
ATOM 2478 N N . GLN A 1 315 ? -13.618 15.273 23.273 1.00 76.12 315 GLN A N 1
ATOM 2479 C CA . GLN A 1 315 ? -14.829 14.911 22.527 1.00 76.12 315 GLN A CA 1
ATOM 2480 C C . GLN A 1 315 ? -15.701 16.119 22.211 1.00 76.12 315 GLN A C 1
ATOM 2482 O O . GLN A 1 315 ? -16.304 16.193 21.138 1.00 76.12 315 GLN A O 1
ATOM 2487 N N . THR A 1 316 ? -15.789 17.061 23.143 1.00 84.44 316 THR A N 1
ATOM 2488 C CA . THR A 1 316 ? -16.680 18.215 23.031 1.00 84.44 316 THR A CA 1
ATOM 2489 C C . THR A 1 316 ? -16.105 19.271 22.098 1.00 84.44 316 THR A C 1
ATOM 2491 O O . THR A 1 316 ? -16.812 19.743 21.210 1.00 84.44 316 THR A O 1
ATOM 2494 N N . LEU A 1 317 ? -14.816 19.586 22.241 1.00 85.75 317 LEU A N 1
ATOM 2495 C CA . LEU A 1 317 ? -14.170 20.718 21.575 1.00 85.75 317 LEU A CA 1
ATOM 2496 C C . LEU A 1 317 ? -13.422 20.351 20.288 1.00 85.75 317 LEU A C 1
ATOM 2498 O O . LEU A 1 317 ? -13.219 21.223 19.445 1.00 85.75 317 LEU A O 1
ATOM 2502 N N . PHE A 1 318 ? -13.037 19.088 20.096 1.00 82.75 318 PHE A N 1
ATOM 2503 C CA . PHE A 1 318 ? -12.241 18.650 18.946 1.00 82.75 318 PHE A CA 1
ATOM 2504 C C . PHE A 1 318 ? -12.932 17.505 18.201 1.00 82.75 318 PHE A C 1
ATOM 2506 O O . PHE A 1 318 ? -13.773 16.786 18.740 1.00 82.75 318 PHE A O 1
ATOM 2513 N N . ASN A 1 319 ? -12.639 17.364 16.909 1.00 76.00 319 ASN A N 1
ATOM 2514 C CA . ASN A 1 319 ? -13.140 16.255 16.103 1.00 76.00 319 ASN A CA 1
ATOM 2515 C C . ASN A 1 319 ? -12.211 15.033 16.188 1.00 76.00 319 ASN A C 1
ATOM 2517 O O . ASN A 1 319 ? -11.123 15.089 16.756 1.00 76.00 319 ASN A O 1
ATOM 2521 N N . SER A 1 320 ? -12.610 13.929 15.550 1.00 61.62 320 SER A N 1
ATOM 2522 C CA . SER A 1 320 ? -11.838 12.677 15.542 1.00 61.62 320 SER A CA 1
ATOM 2523 C C . SER A 1 320 ? -10.460 12.782 14.867 1.00 61.62 320 SER A C 1
ATOM 2525 O O . SER A 1 320 ? -9.709 11.817 14.876 1.00 61.62 320 SER A O 1
ATOM 2527 N N . LYS A 1 321 ? -10.146 13.915 14.226 1.00 61.03 321 LYS A N 1
ATOM 2528 C CA . LYS A 1 321 ? -8.840 14.235 13.632 1.00 61.03 321 LYS A CA 1
ATOM 2529 C C . LYS A 1 321 ? -8.068 15.270 14.469 1.00 61.03 321 LYS A C 1
ATOM 2531 O O . LYS A 1 321 ? -7.284 16.037 13.916 1.00 61.03 321 LYS A O 1
ATOM 2536 N N . GLY A 1 322 ? -8.401 15.416 15.755 1.00 67.31 322 GLY A N 1
ATOM 2537 C CA . GLY A 1 322 ? -7.743 16.357 16.666 1.00 67.31 322 GLY A CA 1
ATOM 2538 C C . GLY A 1 322 ? -7.884 17.834 16.281 1.00 67.31 322 GLY A C 1
ATOM 2539 O O . GLY A 1 322 ? -7.220 18.678 16.871 1.00 67.31 322 GLY A O 1
ATOM 2540 N N . LYS A 1 323 ? -8.730 18.176 15.297 1.00 79.56 323 LYS A N 1
ATOM 2541 C CA . LYS A 1 323 ? -8.937 19.566 14.871 1.00 79.56 323 LYS A CA 1
ATOM 2542 C C . LYS A 1 323 ? -10.058 20.212 15.682 1.00 79.56 323 LYS A C 1
ATOM 2544 O O . LYS A 1 323 ? -11.045 19.518 15.957 1.00 79.56 323 LYS A O 1
ATOM 2549 N N . PRO A 1 324 ? -9.961 21.517 15.996 1.00 85.50 324 PRO A N 1
ATOM 2550 C CA . PRO A 1 324 ? -11.041 22.257 16.635 1.00 85.50 324 PRO A CA 1
ATOM 2551 C C . PR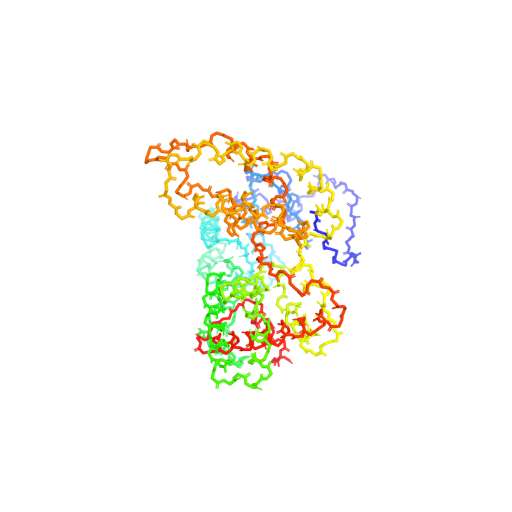O A 1 324 ? -12.358 22.060 15.886 1.00 85.50 324 PRO A C 1
ATOM 2553 O O . PRO A 1 324 ? -12.409 22.121 14.651 1.00 85.50 324 PRO A O 1
ATOM 2556 N N . LYS A 1 325 ? -13.430 21.767 16.621 1.00 86.69 325 LYS A N 1
ATOM 2557 C CA . LYS A 1 325 ? -14.774 21.790 16.049 1.00 86.69 325 LYS A CA 1
ATOM 2558 C C . LYS A 1 325 ? -15.158 23.242 15.810 1.00 86.69 325 LYS A C 1
ATOM 2560 O O . LYS A 1 325 ? -15.093 24.045 16.727 1.00 86.69 325 LYS A O 1
ATOM 2565 N N . THR A 1 326 ? -15.594 23.533 14.591 1.00 85.44 326 THR A N 1
ATOM 2566 C CA . THR A 1 326 ? -16.103 24.853 14.181 1.00 85.44 326 THR A CA 1
ATOM 2567 C C . THR A 1 326 ? -17.553 24.783 13.695 1.00 85.44 326 THR A C 1
ATOM 2569 O O . THR A 1 326 ? -18.265 25.783 13.638 1.00 85.44 326 THR A O 1
ATOM 2572 N N . GLN A 1 327 ? -18.035 23.583 13.358 1.00 83.69 327 GLN A N 1
ATOM 2573 C CA . GLN A 1 327 ? -19.390 23.380 12.862 1.00 83.69 327 GLN A CA 1
ATOM 2574 C C . GLN A 1 327 ? -20.417 23.634 13.973 1.00 83.69 327 GLN A C 1
ATOM 2576 O O . GLN A 1 327 ? -20.403 22.962 15.002 1.00 83.69 327 GLN A O 1
ATOM 2581 N N . GLY A 1 328 ? -21.327 24.584 13.741 1.00 83.38 328 GLY A N 1
ATOM 2582 C CA . GLY A 1 328 ? -22.308 25.018 14.741 1.00 83.38 328 GLY A CA 1
ATOM 2583 C C . GLY A 1 328 ? -21.760 26.018 15.766 1.00 83.38 328 GLY A C 1
ATOM 2584 O O . GLY A 1 328 ? -22.467 26.346 16.711 1.00 83.38 328 GLY A O 1
ATOM 2585 N N . LEU A 1 329 ? -20.532 26.511 15.587 1.00 86.94 329 LEU A N 1
ATOM 2586 C CA . LEU A 1 329 ? -19.892 27.480 16.487 1.00 86.94 329 LEU A CA 1
ATOM 2587 C C . LEU A 1 329 ? -19.555 28.807 15.792 1.00 86.94 329 LEU A C 1
ATOM 2589 O O . LEU A 1 329 ? -18.945 29.678 16.396 1.00 86.94 329 LEU A O 1
ATOM 2593 N N . ALA A 1 330 ? -19.987 28.975 14.543 1.00 84.62 330 ALA A N 1
ATOM 2594 C CA . ALA A 1 330 ? -19.798 30.188 13.762 1.00 84.62 330 ALA A CA 1
ATOM 2595 C C . ALA A 1 330 ? -21.067 30.544 12.979 1.00 84.62 330 ALA A C 1
ATOM 2597 O O . ALA A 1 330 ? -21.873 29.670 12.633 1.00 84.62 330 ALA A O 1
ATOM 2598 N N . ALA A 1 331 ? -21.225 31.831 12.681 1.00 79.06 331 ALA A N 1
ATOM 2599 C CA . ALA A 1 331 ? -22.242 32.359 11.788 1.00 79.06 331 ALA A CA 1
ATOM 2600 C C . ALA A 1 331 ? -22.024 31.880 10.340 1.00 79.06 331 ALA A C 1
ATOM 2602 O O . ALA A 1 331 ? -20.966 31.369 9.974 1.00 79.06 331 ALA A O 1
ATOM 2603 N N . GLY A 1 332 ? -23.041 32.049 9.489 1.00 73.81 332 GLY A N 1
ATOM 2604 C CA . GLY A 1 332 ? -22.982 31.623 8.083 1.00 73.81 332 GLY A CA 1
ATOM 2605 C C . GLY A 1 332 ? -21.907 32.330 7.244 1.00 73.81 332 GLY A C 1
ATOM 2606 O O . GLY A 1 332 ? -21.559 31.836 6.176 1.00 73.81 332 GLY A O 1
ATOM 2607 N N . ASP A 1 333 ? -21.373 33.451 7.730 1.00 77.44 333 ASP A N 1
ATOM 2608 C CA . ASP A 1 333 ? -20.259 34.203 7.141 1.00 77.44 333 ASP A CA 1
ATOM 2609 C C . ASP A 1 333 ? -18.875 33.777 7.675 1.00 77.44 333 ASP A C 1
ATOM 2611 O O . ASP A 1 333 ? -17.856 34.294 7.222 1.00 77.44 333 ASP A O 1
ATOM 2615 N N . GLY A 1 334 ? -18.831 32.809 8.598 1.00 75.06 334 GLY A N 1
ATOM 2616 C CA . GLY A 1 334 ? -17.607 32.289 9.204 1.00 75.06 334 GLY A CA 1
ATOM 2617 C C . GLY A 1 334 ? -17.164 32.997 10.486 1.00 75.06 334 GLY A C 1
ATOM 2618 O O . GLY A 1 334 ? -16.165 32.578 11.066 1.00 75.06 334 GLY A O 1
ATOM 2619 N N . THR A 1 335 ? -17.886 34.017 10.959 1.00 80.56 335 THR A N 1
ATOM 2620 C CA . THR A 1 335 ? -17.578 34.698 12.230 1.00 80.56 335 THR A CA 1
ATOM 2621 C C . THR A 1 335 ? -17.855 33.764 13.411 1.00 80.56 335 THR A C 1
ATOM 2623 O O . THR A 1 335 ? -18.977 33.267 13.536 1.00 80.56 335 THR A O 1
ATOM 2626 N N . CYS A 1 336 ? -16.865 33.504 14.273 1.00 83.00 336 CYS A N 1
ATOM 2627 C CA . CYS A 1 336 ? -17.053 32.647 15.448 1.00 83.00 336 CYS A CA 1
ATOM 2628 C C . CYS A 1 336 ? -18.018 33.292 16.455 1.00 83.00 336 CYS A C 1
ATOM 2630 O O . CYS A 1 336 ? -18.043 34.509 16.618 1.00 83.00 336 CYS A O 1
ATOM 2632 N N . TYR A 1 337 ? -18.829 32.476 17.129 1.00 86.50 337 TYR A N 1
ATOM 2633 C CA . TYR A 1 337 ? -19.733 32.951 18.179 1.00 86.50 337 TYR A CA 1
ATOM 2634 C C . TYR A 1 337 ? -19.015 33.259 19.499 1.00 86.50 337 TYR A C 1
ATOM 2636 O O . TYR A 1 337 ? -19.607 33.898 20.364 1.00 86.50 337 TYR A O 1
ATOM 2644 N N . SER A 1 338 ? -17.777 32.789 19.679 1.00 88.38 338 SER A N 1
ATOM 2645 C CA . SER A 1 338 ? -17.013 32.998 20.907 1.00 88.38 338 SER A CA 1
ATOM 2646 C C . SER A 1 338 ? -15.510 33.054 20.635 1.00 88.38 338 SER A C 1
ATOM 2648 O O . SER A 1 338 ? -14.878 32.032 20.361 1.00 88.38 338 SER A O 1
ATOM 2650 N N . ASP A 1 339 ? -14.927 34.243 20.794 1.00 87.12 339 ASP A N 1
ATOM 2651 C CA . ASP A 1 339 ? -13.475 34.443 20.746 1.00 87.12 339 ASP A CA 1
ATOM 2652 C C . ASP A 1 339 ? -12.787 33.705 21.906 1.00 87.12 339 ASP A C 1
ATOM 2654 O O . ASP A 1 339 ? -11.688 33.164 21.754 1.00 87.12 339 ASP A O 1
ATOM 2658 N N . SER A 1 340 ? -13.458 33.625 23.063 1.00 87.50 340 SER A N 1
ATOM 2659 C CA . SER A 1 340 ? -12.967 32.870 24.218 1.00 87.50 340 SER A CA 1
ATOM 2660 C C . SER A 1 340 ? -12.871 31.372 23.925 1.00 87.50 340 SER A C 1
ATOM 2662 O O . SER A 1 340 ? -11.920 30.727 24.372 1.00 87.50 340 SER A O 1
ATOM 2664 N N . LEU A 1 341 ? -13.819 30.807 23.168 1.00 88.50 341 LEU A N 1
ATOM 2665 C CA . LEU A 1 341 ? -13.799 29.400 22.766 1.00 88.50 341 LEU A CA 1
ATOM 2666 C C . LEU A 1 341 ? -12.673 29.110 21.772 1.00 88.50 341 LEU A C 1
ATOM 2668 O O . LEU A 1 341 ? -11.960 28.121 21.944 1.00 88.50 341 LEU A O 1
ATOM 2672 N N . ASP A 1 342 ? -12.486 29.978 20.777 1.00 87.69 342 ASP A N 1
ATOM 2673 C CA . ASP A 1 342 ? -11.405 29.845 19.797 1.00 87.69 342 ASP A CA 1
ATOM 2674 C C . ASP A 1 342 ? -10.033 29.924 20.480 1.00 87.69 342 ASP A C 1
ATOM 2676 O O . ASP A 1 342 ? -9.168 29.076 20.246 1.00 87.69 342 ASP A O 1
ATOM 2680 N N . ALA A 1 343 ? -9.846 30.883 21.394 1.00 86.75 343 ALA A N 1
ATOM 2681 C CA . ALA A 1 343 ? -8.624 31.002 22.188 1.00 86.75 343 ALA A CA 1
ATOM 2682 C C . ALA A 1 343 ? -8.393 29.769 23.079 1.00 86.75 343 ALA A C 1
ATOM 2684 O O . ALA A 1 343 ? -7.269 29.289 23.216 1.00 86.75 343 ALA A O 1
ATOM 2685 N N . LEU A 1 344 ? -9.459 29.224 23.672 1.00 87.06 344 LEU A N 1
ATOM 2686 C CA . LEU A 1 344 ? -9.396 28.013 24.489 1.00 87.06 344 LEU A CA 1
ATOM 2687 C C . LEU A 1 344 ? -8.990 26.782 23.665 1.00 87.06 344 LEU A C 1
ATOM 2689 O O . LEU A 1 344 ? -8.142 25.998 24.092 1.00 87.06 344 LEU A O 1
ATOM 2693 N N . GLN A 1 345 ? -9.574 26.616 22.475 1.00 88.81 345 GLN A N 1
ATOM 2694 C CA . GLN A 1 345 ? -9.221 25.542 21.548 1.00 88.81 345 GLN A CA 1
ATOM 2695 C C . GLN A 1 345 ? -7.777 25.683 21.053 1.00 88.81 345 GLN A C 1
ATOM 2697 O O . GLN A 1 345 ? -7.077 24.676 20.957 1.00 88.81 345 GLN A O 1
ATOM 2702 N N . ALA A 1 346 ? -7.320 26.906 20.767 1.00 85.44 346 ALA A N 1
ATOM 2703 C CA . ALA A 1 346 ? -5.956 27.178 20.320 1.00 85.44 346 ALA A CA 1
ATOM 2704 C C . ALA A 1 346 ? -4.908 26.838 21.390 1.00 85.44 346 ALA A C 1
ATOM 2706 O O . ALA A 1 346 ? -3.922 26.170 21.081 1.00 85.44 346 ALA A O 1
ATOM 2707 N N . ASP A 1 347 ? -5.145 27.224 22.644 1.00 80.94 347 ASP A N 1
ATOM 2708 C CA . ASP A 1 347 ? -4.196 27.003 23.743 1.00 80.94 347 ASP A CA 1
ATOM 2709 C C . ASP A 1 347 ? -4.032 25.527 24.111 1.00 80.94 347 ASP A C 1
ATOM 2711 O O . ASP A 1 347 ? -2.970 25.101 24.562 1.00 80.94 347 ASP A O 1
ATOM 2715 N N . ILE A 1 348 ? -5.080 24.731 23.905 1.00 77.31 348 ILE A N 1
ATOM 2716 C CA . ILE A 1 348 ? -5.102 23.308 24.264 1.00 77.31 348 ILE A CA 1
ATOM 2717 C C . ILE A 1 348 ? -4.758 22.428 23.070 1.00 77.31 348 ILE A C 1
ATOM 2719 O O . ILE A 1 348 ? -4.403 21.266 23.243 1.00 77.31 348 ILE A O 1
ATOM 2723 N N . LEU A 1 349 ? -4.767 22.971 21.851 1.00 78.50 349 LEU A N 1
ATOM 2724 C CA . LEU A 1 349 ? -4.378 22.243 20.650 1.00 78.50 349 LEU A CA 1
ATOM 2725 C C . LEU A 1 349 ? -3.006 21.548 20.771 1.00 78.50 349 LEU A C 1
ATOM 2727 O O . LEU A 1 349 ? -2.933 20.393 20.361 1.00 78.50 349 LEU A O 1
ATOM 2731 N N . PRO A 1 350 ? -1.945 22.138 21.364 1.00 68.94 350 PRO A N 1
ATOM 2732 C CA . PRO A 1 350 ? -0.677 21.436 21.586 1.00 68.94 350 PRO A CA 1
ATOM 2733 C C . PRO A 1 350 ? -0.808 20.216 22.505 1.00 68.94 350 PRO A C 1
ATOM 2735 O O . PRO A 1 350 ? -0.085 19.242 22.325 1.00 68.94 350 PRO A O 1
ATOM 2738 N N . ALA A 1 351 ? -1.749 20.249 23.453 1.00 65.62 351 ALA A N 1
ATOM 2739 C CA . ALA A 1 351 ? -2.071 19.123 24.323 1.00 65.62 351 ALA A CA 1
ATOM 2740 C C . ALA A 1 351 ? -2.948 18.071 23.641 1.00 65.62 351 ALA A C 1
ATOM 2742 O O . ALA A 1 351 ? -2.914 16.913 24.031 1.00 65.62 351 ALA A O 1
ATOM 2743 N N . ILE A 1 352 ? -3.718 18.451 22.619 1.00 66.88 352 ILE A N 1
ATOM 2744 C CA . ILE A 1 352 ? -4.578 17.543 21.847 1.00 66.88 352 ILE A CA 1
ATOM 2745 C C . ILE A 1 352 ? -3.861 16.950 20.637 1.00 66.88 352 ILE A C 1
ATOM 2747 O O . ILE A 1 352 ? -4.194 15.844 20.228 1.00 66.88 352 ILE A O 1
ATOM 2751 N N . ALA A 1 353 ? -2.883 17.649 20.062 1.00 64.25 353 ALA A N 1
ATOM 2752 C CA . ALA A 1 353 ? -2.178 17.238 18.851 1.00 64.25 353 ALA A CA 1
ATOM 2753 C C . ALA A 1 353 ? -1.505 15.853 18.957 1.00 64.25 353 ALA A C 1
ATOM 2755 O O . ALA A 1 353 ? -1.629 15.088 17.999 1.00 64.25 353 ALA A O 1
ATOM 2756 N N . PRO A 1 354 ? -0.888 15.462 20.094 1.00 54.53 354 PRO A N 1
ATOM 2757 C CA . PRO A 1 354 ? -0.399 14.095 20.298 1.00 54.53 354 PRO A CA 1
ATOM 2758 C C . PRO A 1 354 ? -1.511 13.038 20.269 1.00 54.53 354 PRO A C 1
ATOM 2760 O O . PRO A 1 354 ? -1.232 11.862 20.078 1.00 54.53 354 PRO A O 1
ATOM 2763 N N . PHE A 1 355 ? -2.767 13.464 20.437 1.00 53.31 355 PHE A N 1
ATOM 2764 C CA . PHE A 1 355 ? -3.960 12.628 20.457 1.00 53.31 355 PHE A CA 1
ATOM 2765 C C . PHE A 1 355 ? -4.775 12.677 19.154 1.00 53.31 355 PHE A C 1
ATOM 2767 O O . PHE A 1 355 ? -5.940 12.260 19.134 1.00 53.31 355 PHE A O 1
ATOM 2774 N N . ASP A 1 356 ? -4.220 13.202 18.057 1.00 51.69 356 ASP A N 1
ATOM 2775 C CA . ASP A 1 356 ? -4.863 13.126 16.740 1.00 51.69 356 ASP A CA 1
ATOM 2776 C C . ASP A 1 356 ? -5.174 11.651 16.394 1.00 51.69 356 ASP A C 1
ATOM 2778 O O . ASP A 1 356 ? -4.356 10.761 16.603 1.00 51.69 356 ASP A O 1
ATOM 2782 N N . ARG A 1 357 ? -6.385 11.378 15.884 1.00 46.75 357 ARG A N 1
ATOM 2783 C CA . ARG A 1 357 ? -6.879 10.045 15.460 1.00 46.75 357 ARG A CA 1
ATOM 2784 C C . ARG A 1 357 ? -7.075 8.990 16.550 1.00 46.75 357 ARG A C 1
ATOM 2786 O O . ARG A 1 357 ? -7.425 7.858 16.227 1.00 46.75 357 ARG A O 1
ATOM 2793 N N . MET A 1 358 ? -6.911 9.339 17.822 1.00 49.88 358 MET A N 1
ATOM 2794 C CA . MET A 1 358 ? -7.104 8.379 18.911 1.00 49.88 358 MET A CA 1
ATOM 2795 C C . MET A 1 358 ? -8.576 8.166 19.279 1.00 49.88 358 MET A C 1
ATOM 2797 O O . MET A 1 358 ? -9.394 9.082 19.176 1.00 49.88 358 MET A O 1
ATOM 2801 N N . VAL A 1 359 ? -8.902 6.970 19.766 1.00 44.50 359 VAL A N 1
ATOM 2802 C CA . VAL A 1 359 ? -10.264 6.584 20.162 1.00 44.50 359 VAL A CA 1
ATOM 2803 C C . VAL A 1 359 ? -10.599 7.164 21.535 1.00 44.50 359 VAL A C 1
ATOM 2805 O O . VAL A 1 359 ? -9.724 7.356 22.380 1.00 44.50 359 VAL A O 1
ATOM 2808 N N . TYR A 1 360 ? -11.861 7.524 21.725 1.00 49.41 360 TYR A N 1
ATOM 2809 C CA . TYR A 1 360 ? -12.372 8.070 22.972 1.00 49.41 360 TYR A CA 1
ATOM 2810 C C . TYR A 1 360 ? -12.758 6.921 23.911 1.00 49.41 360 TYR A C 1
ATOM 2812 O O . TYR A 1 360 ? -13.777 6.280 23.683 1.00 49.41 360 TYR A O 1
ATOM 2820 N N . GLN A 1 361 ? -11.948 6.644 24.933 1.00 45.12 361 GLN A N 1
ATOM 2821 C CA . GLN A 1 361 ? -12.253 5.603 25.924 1.00 45.12 361 GLN A CA 1
ATOM 2822 C C . GLN A 1 361 ? -13.255 6.123 26.969 1.00 45.12 361 GLN A C 1
ATOM 2824 O O . GLN A 1 361 ? -13.137 7.267 27.416 1.00 45.12 361 GLN A O 1
ATOM 2829 N N . THR A 1 362 ? -14.228 5.295 27.360 1.00 37.41 362 THR A N 1
ATOM 2830 C CA . THR A 1 362 ? -15.173 5.573 28.455 1.00 37.41 362 THR A CA 1
ATOM 2831 C C . THR A 1 362 ? -14.713 4.949 29.780 1.00 37.41 362 THR A C 1
ATOM 2833 O O . THR A 1 362 ? -14.566 3.738 29.889 1.00 37.41 362 THR A O 1
ATOM 2836 N N . GLU A 1 363 ? -14.489 5.829 30.754 1.00 41.03 363 GLU A N 1
ATOM 2837 C CA . GLU A 1 363 ? -14.589 5.761 32.228 1.00 41.03 363 GLU A CA 1
ATOM 2838 C C . GLU A 1 363 ? -14.182 4.543 33.096 1.00 41.03 363 GLU A C 1
ATOM 2840 O O . GLU A 1 363 ? -13.794 4.813 34.224 1.00 41.03 363 GLU A O 1
ATOM 2845 N N . GLU A 1 364 ? -14.147 3.267 32.684 1.00 36.62 364 GLU A N 1
ATOM 2846 C CA . GLU A 1 364 ? -14.029 2.186 33.707 1.00 36.62 364 GLU A CA 1
ATOM 2847 C C . GLU A 1 364 ? -12.967 1.088 33.531 1.00 36.62 364 GLU A C 1
ATOM 2849 O O . GLU A 1 364 ? -12.685 0.377 34.492 1.00 36.62 364 GLU A O 1
ATOM 2854 N N . GLN A 1 365 ? -12.299 0.946 32.384 1.00 40.03 365 GLN A N 1
ATOM 2855 C CA . GLN A 1 365 ? -11.395 -0.210 32.158 1.00 40.03 365 GLN A CA 1
ATOM 2856 C C . GLN A 1 365 ? -9.911 0.138 32.065 1.00 40.03 365 GLN A C 1
ATOM 2858 O O . GLN A 1 365 ? -9.050 -0.686 31.746 1.00 40.03 365 GLN A O 1
ATOM 2863 N N . VAL A 1 366 ? -9.580 1.374 32.407 1.00 42.59 366 VAL A N 1
ATOM 2864 C CA . VAL A 1 366 ? -8.214 1.866 32.375 1.00 42.59 366 VAL A CA 1
ATOM 2865 C C . VAL A 1 366 ? -7.496 1.399 33.659 1.00 42.59 366 VAL A C 1
ATOM 2867 O O . VAL A 1 366 ? -7.392 2.124 34.642 1.00 42.59 366 VAL A O 1
ATOM 2870 N N . PHE A 1 367 ? -6.987 0.157 33.595 1.00 44.69 367 PHE A N 1
ATOM 2871 C CA . PHE A 1 367 ? -5.879 -0.425 34.381 1.00 44.69 367 PHE A CA 1
ATOM 2872 C C . PHE A 1 367 ? -6.177 -1.338 35.590 1.00 44.69 367 PHE A C 1
ATOM 2874 O O . PHE A 1 367 ? -5.613 -1.152 36.668 1.00 44.69 367 PHE A O 1
ATOM 2881 N N . ALA A 1 368 ? -6.885 -2.450 35.374 1.00 40.22 368 ALA A N 1
ATOM 2882 C CA . ALA A 1 368 ? -6.500 -3.698 36.045 1.00 40.22 368 ALA A CA 1
ATOM 2883 C C . ALA A 1 368 ? -5.542 -4.467 35.115 1.00 40.22 368 ALA A C 1
ATOM 2885 O O . ALA A 1 368 ? -5.905 -4.753 33.975 1.00 40.22 368 ALA A O 1
ATOM 2886 N N . GLU A 1 369 ? -4.326 -4.812 35.561 1.00 42.44 369 GLU A N 1
ATOM 2887 C CA . GLU A 1 369 ? -3.336 -5.553 34.742 1.00 42.44 369 GLU A CA 1
ATOM 2888 C C . GLU A 1 369 ? -3.922 -6.826 34.099 1.00 42.44 369 GLU A C 1
ATOM 2890 O O . GLU A 1 369 ? -3.545 -7.182 32.985 1.00 42.44 369 GLU A O 1
ATOM 2895 N N . ASN A 1 370 ? -4.906 -7.459 34.749 1.00 42.66 370 ASN A N 1
ATOM 2896 C CA . ASN A 1 370 ? -5.603 -8.639 34.235 1.00 42.66 370 ASN A CA 1
ATOM 2897 C C . ASN A 1 370 ? -6.590 -8.362 33.082 1.00 42.66 370 ASN A C 1
ATOM 2899 O O . ASN A 1 370 ? -6.816 -9.265 32.278 1.00 42.66 370 ASN A O 1
ATOM 2903 N N . ASP A 1 371 ? -7.170 -7.160 32.965 1.00 55.22 371 ASP A N 1
ATOM 2904 C CA . ASP A 1 371 ? -8.116 -6.833 31.877 1.00 55.22 371 ASP A CA 1
ATOM 2905 C C . ASP A 1 371 ? -7.366 -6.432 30.593 1.00 55.22 371 ASP A C 1
ATOM 2907 O O . ASP A 1 371 ? -7.754 -6.771 29.476 1.00 55.22 371 ASP A O 1
ATOM 2911 N N . ARG A 1 372 ? -6.180 -5.829 30.753 1.00 57.34 372 ARG A N 1
ATOM 2912 C CA . ARG A 1 372 ? -5.300 -5.409 29.651 1.00 57.34 372 ARG A CA 1
ATOM 2913 C C . ARG A 1 372 ? -4.926 -6.561 28.710 1.00 57.34 372 ARG A C 1
ATOM 2915 O O . ARG A 1 372 ? -5.006 -6.415 27.492 1.00 57.34 372 ARG A O 1
ATOM 2922 N N . PHE A 1 373 ? -4.564 -7.722 29.260 1.00 61.31 373 PHE A N 1
ATOM 2923 C CA . PHE A 1 373 ? -4.245 -8.905 28.453 1.00 61.31 373 PHE A CA 1
ATOM 2924 C C . PHE A 1 373 ? -5.462 -9.447 27.698 1.00 61.31 373 PHE A C 1
ATOM 2926 O O . PHE A 1 373 ? -5.323 -9.891 26.560 1.00 61.31 373 PHE A O 1
ATOM 2933 N N . GLN A 1 374 ? -6.657 -9.380 28.291 1.00 66.12 374 GLN A N 1
ATOM 2934 C CA . GLN A 1 374 ? -7.890 -9.821 27.634 1.00 66.12 374 GLN A CA 1
ATOM 2935 C C . GLN A 1 374 ? -8.285 -8.884 26.488 1.00 66.12 374 GLN A C 1
ATOM 2937 O O . GLN A 1 374 ? -8.704 -9.356 25.432 1.00 66.12 374 GLN A O 1
ATOM 2942 N N . VAL A 1 375 ? -8.084 -7.573 26.650 1.00 66.44 375 VAL A N 1
ATOM 2943 C CA . VAL A 1 375 ? -8.272 -6.585 25.577 1.00 66.44 375 VAL A CA 1
ATOM 2944 C C . VAL A 1 375 ? -7.270 -6.804 24.439 1.00 66.44 375 VAL A C 1
ATOM 2946 O O . VAL A 1 375 ? -7.652 -6.799 23.269 1.00 66.44 375 VAL A O 1
ATOM 2949 N N . TYR A 1 376 ? -5.995 -7.066 24.738 1.00 67.06 376 TYR A N 1
ATOM 2950 C CA . TYR A 1 376 ? -5.005 -7.366 23.696 1.00 67.06 376 TYR A CA 1
ATOM 2951 C C . TYR A 1 376 ? -5.270 -8.675 22.970 1.00 67.06 376 TYR A C 1
ATOM 2953 O O . TYR A 1 376 ? -5.138 -8.732 21.747 1.00 67.06 376 TYR A O 1
ATOM 2961 N N . ARG A 1 377 ? -5.707 -9.701 23.698 1.00 70.69 377 ARG A N 1
ATOM 2962 C CA . ARG A 1 377 ? -6.162 -10.951 23.100 1.00 70.69 377 ARG A CA 1
ATOM 2963 C C . ARG A 1 377 ? -7.362 -10.715 22.181 1.00 70.69 377 ARG A C 1
ATOM 2965 O O . ARG A 1 377 ? -7.371 -11.227 21.067 1.00 70.69 377 ARG A O 1
ATOM 2972 N N . ALA A 1 378 ? -8.328 -9.889 22.593 1.00 75.50 378 ALA A N 1
ATOM 2973 C CA . ALA A 1 378 ? -9.473 -9.523 21.760 1.00 75.50 378 ALA A CA 1
ATOM 2974 C C . ALA A 1 378 ? -9.046 -8.807 20.464 1.00 75.50 378 ALA A C 1
ATOM 2976 O O . ALA A 1 378 ? -9.533 -9.145 19.385 1.00 75.50 378 ALA A O 1
ATOM 2977 N N . TRP A 1 379 ? -8.081 -7.884 20.540 1.00 74.69 379 TRP A N 1
ATOM 2978 C CA . TRP A 1 379 ? -7.457 -7.283 19.354 1.00 74.69 379 TRP A CA 1
ATOM 2979 C C . TRP A 1 379 ? -6.764 -8.318 18.463 1.00 74.69 379 TRP A C 1
ATOM 2981 O O . TRP A 1 379 ? -6.911 -8.256 17.243 1.00 74.69 379 TRP A O 1
ATOM 2991 N N . GLY A 1 380 ? -6.037 -9.270 19.052 1.00 71.25 380 GLY A N 1
ATOM 2992 C CA . GLY A 1 380 ? -5.398 -10.372 18.332 1.00 71.25 380 GLY A CA 1
ATOM 2993 C C . GLY A 1 380 ? -6.404 -11.205 17.539 1.00 71.25 380 GLY A C 1
ATOM 2994 O O . GLY A 1 380 ? -6.260 -11.338 16.325 1.00 71.25 380 GLY A O 1
ATOM 2995 N N . VAL A 1 381 ? -7.468 -11.668 18.201 1.00 81.00 381 VAL A N 1
ATOM 2996 C CA . VAL A 1 381 ? -8.569 -12.427 17.582 1.00 81.00 381 VAL A CA 1
ATOM 2997 C C . VAL A 1 381 ? -9.215 -11.633 16.443 1.00 81.00 381 VAL A C 1
ATOM 2999 O O . VAL A 1 381 ? -9.396 -12.158 15.342 1.00 81.00 381 VAL A O 1
ATOM 3002 N N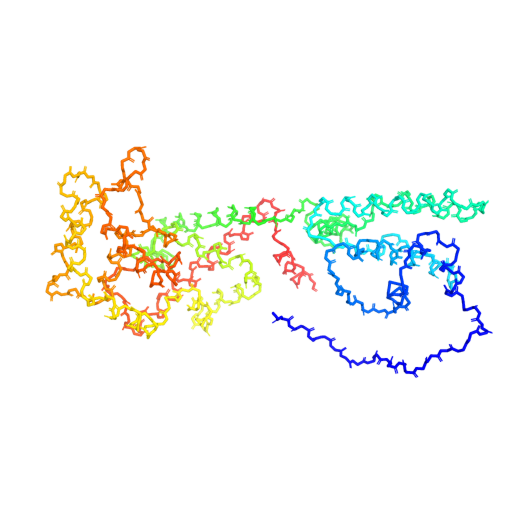 . PHE A 1 382 ? -9.525 -10.351 16.671 1.00 83.56 382 PHE A N 1
ATOM 3003 C CA . PHE A 1 382 ? -10.100 -9.484 15.642 1.00 83.56 382 PHE A CA 1
ATOM 3004 C C . PHE A 1 382 ? -9.172 -9.341 14.432 1.00 83.56 382 PHE A C 1
ATOM 3006 O O . PHE A 1 382 ? -9.603 -9.540 13.294 1.00 83.56 382 PHE A O 1
ATOM 3013 N N . PHE A 1 383 ? -7.900 -9.003 14.652 1.00 79.62 383 PHE A N 1
ATOM 3014 C CA . PHE A 1 383 ? -6.963 -8.788 13.557 1.00 79.62 383 PHE A CA 1
ATOM 3015 C C . PHE A 1 383 ? -6.647 -10.067 12.791 1.00 79.62 383 PHE A C 1
ATOM 3017 O O . PHE A 1 383 ? -6.464 -10.008 11.575 1.00 79.62 383 PHE A O 1
ATOM 3024 N N . GLU A 1 384 ? -6.611 -11.218 13.460 1.00 79.56 384 GLU A N 1
ATOM 3025 C CA . GLU A 1 384 ? -6.416 -12.503 12.799 1.00 79.56 384 GLU A CA 1
ATOM 3026 C C . GLU A 1 384 ? -7.598 -12.828 11.886 1.00 79.56 384 GLU A C 1
ATOM 3028 O O . GLU A 1 384 ? -7.404 -13.140 10.706 1.00 79.56 384 GLU A O 1
ATOM 3033 N N . ALA A 1 385 ? -8.823 -12.678 12.396 1.00 85.81 385 ALA A N 1
ATOM 3034 C CA . ALA A 1 385 ? -10.035 -12.863 11.610 1.00 85.81 385 ALA A CA 1
ATOM 3035 C C . ALA A 1 385 ? -10.092 -11.886 10.423 1.00 85.81 385 ALA A C 1
ATOM 3037 O O . ALA A 1 385 ? -10.356 -12.304 9.294 1.00 85.81 385 ALA A O 1
ATOM 3038 N N . ALA A 1 386 ? -9.781 -10.605 10.648 1.00 85.50 386 ALA A N 1
ATOM 3039 C CA . ALA A 1 386 ? -9.779 -9.571 9.611 1.00 85.50 386 ALA A CA 1
ATOM 3040 C C . ALA A 1 386 ? -8.706 -9.819 8.546 1.00 85.50 386 ALA A C 1
ATOM 3042 O O . ALA A 1 386 ? -8.982 -9.689 7.356 1.00 85.50 386 ALA A O 1
ATOM 3043 N N . HIS A 1 387 ? -7.503 -10.238 8.939 1.00 81.75 387 HIS A N 1
ATOM 3044 C CA . HIS A 1 387 ? -6.435 -10.583 8.002 1.00 81.75 387 HIS A CA 1
ATOM 3045 C C . HIS A 1 387 ? -6.773 -11.834 7.184 1.00 81.75 387 HIS A C 1
ATOM 3047 O O . HIS A 1 387 ? -6.555 -11.852 5.971 1.00 81.75 387 HIS A O 1
ATOM 3053 N N . ARG A 1 388 ? -7.364 -12.861 7.809 1.00 85.19 388 ARG A N 1
ATOM 3054 C CA . ARG A 1 388 ? -7.843 -14.055 7.099 1.00 85.19 388 ARG A CA 1
ATOM 3055 C C . ARG A 1 388 ? -8.914 -13.691 6.073 1.00 85.19 388 ARG A C 1
ATOM 3057 O O . ARG A 1 388 ? -8.775 -14.061 4.910 1.00 85.19 388 ARG A O 1
ATOM 3064 N N . ALA A 1 389 ? -9.919 -12.915 6.478 1.00 90.12 389 ALA A N 1
ATOM 3065 C CA . ALA A 1 389 ? -10.958 -12.425 5.580 1.00 90.12 389 ALA A CA 1
ATOM 3066 C C . ALA A 1 389 ? -10.366 -11.571 4.444 1.00 90.12 389 ALA A C 1
ATOM 3068 O O . ALA A 1 389 ? -10.730 -11.759 3.292 1.00 90.12 389 ALA A O 1
ATOM 3069 N N . TYR A 1 390 ? -9.389 -10.705 4.728 1.00 87.69 390 TYR A N 1
ATOM 3070 C CA . TYR A 1 390 ? -8.693 -9.913 3.709 1.00 87.69 390 TYR A CA 1
ATOM 3071 C C . TYR A 1 390 ? -7.997 -10.793 2.666 1.00 87.69 390 TYR A C 1
ATOM 3073 O O . TYR A 1 390 ? -8.154 -10.560 1.471 1.00 87.69 390 TYR A O 1
ATOM 3081 N N . LEU A 1 391 ? -7.282 -11.842 3.084 1.00 84.94 391 LEU A N 1
ATOM 3082 C CA . LEU A 1 391 ? -6.653 -12.775 2.145 1.00 84.94 391 LEU A CA 1
ATOM 3083 C C . LEU A 1 391 ? -7.680 -13.565 1.321 1.00 84.94 391 LEU A C 1
ATOM 3085 O O . LEU A 1 391 ? -7.406 -13.890 0.166 1.00 84.94 391 LEU A O 1
ATOM 3089 N N . GLU A 1 392 ? -8.847 -13.878 1.886 1.00 89.94 392 GLU A N 1
ATOM 3090 C CA . GLU A 1 392 ? -9.959 -14.469 1.133 1.00 89.94 392 GLU A CA 1
ATOM 3091 C C . GLU A 1 392 ? -10.503 -13.507 0.073 1.00 89.94 392 GLU A C 1
ATOM 3093 O O . GLU A 1 392 ? -10.672 -13.925 -1.070 1.00 89.94 392 GLU A O 1
ATOM 3098 N N . GLU A 1 393 ? -10.703 -12.228 0.406 1.00 91.81 393 GLU A N 1
ATOM 3099 C CA . GLU A 1 393 ? -11.115 -11.201 -0.562 1.00 91.81 393 GLU A CA 1
ATOM 3100 C C . GLU A 1 393 ? -10.061 -11.021 -1.670 1.00 91.81 393 GLU A C 1
ATOM 3102 O O . GLU A 1 393 ? -10.402 -10.988 -2.853 1.00 91.81 393 GLU A O 1
ATOM 3107 N N . CYS A 1 394 ? -8.771 -10.997 -1.316 1.00 88.81 394 CYS A N 1
ATOM 3108 C CA . CYS A 1 394 ? -7.665 -10.950 -2.276 1.00 88.81 394 CYS A CA 1
ATOM 3109 C C . CYS A 1 394 ? -7.686 -12.145 -3.242 1.00 88.81 394 CYS A C 1
ATOM 3111 O O . CYS A 1 394 ? -7.551 -11.973 -4.453 1.00 88.81 394 CYS A O 1
ATOM 3113 N N . ARG A 1 395 ? -7.894 -13.365 -2.725 1.00 87.88 395 ARG A N 1
ATOM 3114 C CA . ARG A 1 395 ? -8.013 -14.582 -3.547 1.00 87.88 395 ARG A CA 1
ATOM 3115 C C . ARG A 1 395 ? -9.255 -14.560 -4.430 1.00 87.88 395 ARG A C 1
ATOM 3117 O O . ARG A 1 395 ? -9.166 -14.962 -5.584 1.00 87.88 395 ARG A O 1
ATOM 3124 N N . ALA A 1 396 ? -10.385 -14.095 -3.903 1.00 89.88 396 ALA A N 1
ATOM 3125 C CA . ALA A 1 396 ? -11.642 -14.021 -4.639 1.00 89.88 396 ALA A CA 1
ATOM 3126 C C . ALA A 1 396 ? -11.568 -13.029 -5.807 1.00 89.88 396 ALA A C 1
ATOM 3128 O O . ALA A 1 396 ? -12.082 -13.314 -6.886 1.00 89.88 396 ALA A O 1
ATOM 3129 N N . GLU A 1 397 ? -10.903 -11.886 -5.616 1.00 90.88 397 GLU A N 1
ATOM 3130 C CA . GLU A 1 397 ? -10.693 -10.912 -6.691 1.00 90.88 397 GLU A CA 1
ATOM 3131 C C . GLU A 1 397 ? -9.466 -11.213 -7.560 1.00 90.88 397 GLU A C 1
ATOM 3133 O O . GLU A 1 397 ? -9.313 -10.603 -8.615 1.00 90.88 397 GLU A O 1
ATOM 3138 N N . ASN A 1 398 ? -8.610 -12.153 -7.148 1.00 88.56 398 ASN A N 1
ATOM 3139 C CA . ASN A 1 398 ? -7.302 -12.422 -7.742 1.00 88.56 398 ASN A CA 1
ATOM 3140 C C . ASN A 1 398 ? -6.374 -11.188 -7.747 1.00 88.56 398 ASN A C 1
ATOM 3142 O O . ASN A 1 398 ? -5.651 -10.904 -8.706 1.00 88.56 398 ASN A O 1
ATOM 3146 N N . ARG A 1 399 ? -6.420 -10.417 -6.657 1.00 88.75 399 ARG A N 1
ATOM 3147 C CA . ARG A 1 399 ? -5.700 -9.150 -6.495 1.00 88.75 399 ARG A CA 1
ATOM 3148 C C . ARG A 1 399 ? -4.954 -9.169 -5.176 1.00 88.75 399 ARG A C 1
ATOM 3150 O O . ARG A 1 399 ? -5.544 -9.447 -4.140 1.00 88.75 399 ARG A O 1
ATOM 3157 N N . PHE A 1 400 ? -3.666 -8.857 -5.200 1.00 85.56 400 PHE A N 1
ATOM 3158 C CA . PHE A 1 400 ? -2.802 -8.987 -4.027 1.00 85.56 400 PHE A CA 1
ATOM 3159 C C . PHE A 1 400 ? -1.867 -7.798 -3.894 1.00 85.56 400 PHE A C 1
ATOM 3161 O O . PHE A 1 400 ? -1.411 -7.242 -4.892 1.00 85.56 400 PHE A O 1
ATOM 3168 N N . SER A 1 401 ? -1.523 -7.412 -2.667 1.00 79.19 401 SER A N 1
ATOM 3169 C CA . SER A 1 401 ? -0.436 -6.453 -2.483 1.00 79.19 401 SER A CA 1
ATOM 3170 C C . SER A 1 401 ? 0.905 -7.073 -2.894 1.00 79.19 401 SER A C 1
ATOM 3172 O O . SER A 1 401 ? 1.065 -8.296 -2.888 1.00 79.19 401 SER A O 1
ATOM 3174 N N . PHE A 1 402 ? 1.898 -6.234 -3.211 1.00 74.12 402 PHE A N 1
ATOM 3175 C CA . PHE A 1 402 ? 3.267 -6.700 -3.468 1.00 74.12 402 PHE A CA 1
ATOM 3176 C C . PHE A 1 402 ? 3.793 -7.602 -2.340 1.00 74.12 402 PHE A C 1
ATOM 3178 O O . PHE A 1 402 ? 4.443 -8.616 -2.591 1.00 74.12 402 PHE A O 1
ATOM 3185 N N . HIS A 1 403 ? 3.462 -7.247 -1.098 1.00 71.56 403 HIS A N 1
ATOM 3186 C CA . HIS A 1 403 ? 3.871 -7.997 0.077 1.00 71.56 403 HIS A CA 1
ATOM 3187 C C . HIS A 1 403 ? 3.202 -9.378 0.162 1.00 71.56 403 HIS A C 1
ATOM 3189 O O . HIS A 1 403 ? 3.860 -10.392 0.403 1.00 71.56 403 HIS A O 1
ATOM 3195 N N . ASP A 1 404 ? 1.890 -9.431 -0.071 1.00 75.88 404 ASP A N 1
ATOM 3196 C CA . ASP A 1 404 ? 1.132 -10.686 -0.028 1.00 75.88 404 ASP A CA 1
ATOM 3197 C C . ASP A 1 404 ? 1.628 -11.663 -1.101 1.00 75.88 404 ASP A C 1
ATOM 3199 O O . ASP A 1 404 ? 1.780 -12.854 -0.836 1.00 75.88 404 ASP A O 1
ATOM 3203 N N . LEU A 1 405 ? 1.973 -11.147 -2.285 1.00 76.94 405 LEU A N 1
ATOM 3204 C CA . LEU A 1 405 ? 2.569 -11.936 -3.363 1.00 76.94 405 LEU A CA 1
ATOM 3205 C C . LEU A 1 405 ? 3.912 -12.542 -2.959 1.00 76.94 405 LEU A C 1
ATOM 3207 O O . LEU A 1 405 ? 4.125 -13.729 -3.195 1.00 76.94 405 LEU A O 1
ATOM 3211 N N . ALA A 1 406 ? 4.798 -11.768 -2.324 1.00 70.31 406 ALA A N 1
ATOM 3212 C CA . ALA A 1 406 ? 6.100 -12.266 -1.875 1.00 70.31 406 ALA A CA 1
ATOM 3213 C C . ALA A 1 406 ? 5.964 -13.470 -0.927 1.00 70.31 406 ALA A C 1
ATOM 3215 O O . ALA A 1 406 ? 6.685 -14.454 -1.068 1.00 70.31 406 ALA A O 1
ATOM 3216 N N . ARG A 1 407 ? 4.982 -13.442 -0.019 1.00 66.44 407 ARG A N 1
ATOM 3217 C CA . ARG A 1 407 ? 4.691 -14.576 0.871 1.00 66.44 407 ARG A CA 1
ATOM 3218 C C . ARG A 1 407 ? 4.141 -15.790 0.149 1.00 66.44 407 ARG A C 1
ATOM 3220 O O . ARG A 1 407 ? 4.533 -16.908 0.465 1.00 66.44 407 ARG A O 1
ATOM 3227 N N . LEU A 1 408 ? 3.218 -15.578 -0.788 1.00 69.75 408 LEU A N 1
ATOM 3228 C CA . LEU A 1 408 ? 2.689 -16.684 -1.579 1.00 69.75 408 LEU A CA 1
ATOM 3229 C C . LEU A 1 408 ? 3.835 -17.380 -2.330 1.00 69.75 408 LEU A C 1
ATOM 3231 O O . LEU A 1 408 ? 3.891 -18.604 -2.341 1.00 69.75 408 LEU A O 1
ATOM 3235 N N . PHE A 1 409 ? 4.800 -16.613 -2.852 1.00 68.62 409 PHE A N 1
ATOM 3236 C CA . PHE A 1 409 ? 6.020 -17.166 -3.443 1.00 68.62 409 PHE A CA 1
ATOM 3237 C C . PHE A 1 409 ? 6.868 -17.966 -2.463 1.00 68.62 409 PHE A C 1
ATOM 3239 O O . PHE A 1 409 ? 7.267 -19.075 -2.798 1.00 68.62 409 PHE A O 1
ATOM 3246 N N . GLU A 1 410 ? 7.147 -17.427 -1.274 1.00 64.44 410 GLU A N 1
ATOM 3247 C CA . GLU A 1 410 ? 7.919 -18.138 -0.245 1.00 64.44 410 GLU A CA 1
ATOM 3248 C C . GLU A 1 410 ? 7.253 -19.448 0.192 1.00 64.44 410 GLU A C 1
ATOM 3250 O O . GLU A 1 410 ? 7.949 -20.371 0.589 1.00 64.44 410 GLU A O 1
ATOM 3255 N N . SER A 1 411 ? 5.921 -19.540 0.123 1.00 60.81 411 SER A N 1
ATOM 3256 C CA . SER A 1 411 ? 5.190 -20.770 0.449 1.00 60.81 411 SER A CA 1
ATOM 3257 C C . SER A 1 411 ? 5.110 -21.791 -0.694 1.00 60.81 411 SER A C 1
ATOM 3259 O O . SER A 1 411 ? 4.782 -22.949 -0.442 1.00 60.81 411 SER A O 1
ATOM 3261 N N . GLU A 1 412 ? 5.354 -21.369 -1.939 1.00 55.62 412 GLU A N 1
ATOM 3262 C CA . GLU A 1 412 ? 5.331 -22.237 -3.129 1.00 55.62 412 GLU A CA 1
ATOM 3263 C C . GLU A 1 412 ? 6.723 -22.731 -3.564 1.00 55.62 412 GLU A C 1
ATOM 3265 O O . GLU A 1 412 ? 6.802 -23.696 -4.330 1.00 55.62 412 GLU A O 1
ATOM 3270 N N . LEU A 1 413 ? 7.794 -22.076 -3.101 1.00 41.22 413 LEU A N 1
ATOM 3271 C CA . LEU A 1 413 ? 9.197 -22.487 -3.262 1.00 41.22 413 LEU A CA 1
ATOM 3272 C C . LEU A 1 413 ? 9.613 -23.465 -2.159 1.00 41.22 413 LEU A C 1
ATOM 3274 O O . LEU A 1 413 ? 10.389 -24.393 -2.489 1.00 41.22 413 LEU A O 1
#

Radius of gyration: 30.93 Å; chains: 1; bounding box: 78×58×84 Å

Foldseek 3Di:
DDDDDDDDDDDDDDDDDDDDPDCPPLNVVCVLQPLNVPDDPVLSVQLPDPDDDDDDDDPPRCPLSSVLVNVVSQQPVQVVPDPDGDALQPDAAADDDQVVLVVSLVVNLVSLVCSLVVDPDPVSNVSSVVNNVCSVVGNRYHPQVNVLVVLLVCVVVVVDPADNPFHADDLVRLLVLLVVLLVVLVVVLVVPCVDLLNVLVVLVVQFDPSVLLSVLLSVLVDDVPLVVLSVVLLQCLQVLNDNVVVVCVSQPDPPPVVLCVLQPVCVVCLLVLLVLQLVLCPVADDPLNVLSVVLSVCVVPPDADSVNNVLSCQVNQHDLQLHGDQVRQADPVSHGSGPSSVVSSVVCSVSSVSVGNHTRGDDDDPDDPVVVSSNSNSSSSSSNSSVVSSVVSCVVVSYYHPSRVVVSVVVRD

pLDDT: mean 72.6, std 18.03, range [21.25, 95.44]

Sequence (413 aa):
MHQFLLDARRVPLFHGAPSLNNIQPEETMFQTTRTFRELNIEQRHALRTRGFLLINAVAGSGKTTMLVALLLKSLIEDCDEKENPIRLDRFAVITFTRKAAANLRARIRKAMETERDGTADPTRRAFWEGHLRDLPGAAIGTIDSLVQDRLRRMAVAGSTRFDPSIEVLDDVGREILAEKAVRRVMELAADQPESELGMALERLGGEYRAKDLRGRFVELMSKDGDGPTAARTISLLADGQGGYEKLEAMLANPPRDEWTMIWHPLAEGFHARLSAAVAELLGHNNGAIRAIQELNQTWHAENATQPELFQRLRQTLFNSKGKPKTQGLAAGDGTCYSDSLDALQADILPAIAPFDRMVYQTEEQVFAENDRFQVYRAWGVFFEAAHRAYLEECRAENRFSFHDLARLFESEL

Secondary structure (DSSP, 8-state):
----------------PPPSS---HHHHHHHH-HHHHT--HHHHHHHH--S-------TTS-HHHHHHHHHHHHHHHHHHSSSSPPPGGG-EEE-S-HHHHHHHHHHHHHHHHHHHHH---HHHHHHHHHHHHHGGGSEEE-HHHHHHHHHHHHHHTTSSSS-TT-EE--HHHHHHHHHHHHHHHHHHHHH-TTSHHHHHHHHHHHH--HHHHHHHHHHHTSTT-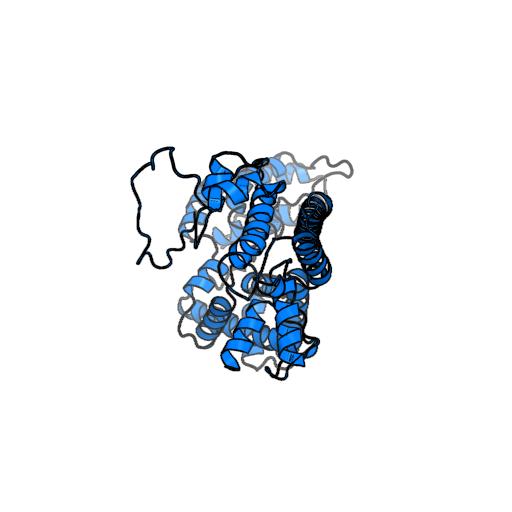-HHHHHHHHHHHHTTSS-HHHHHHHHPPSPHHHHHHHHHHHHTTHHHHHHHHHHHGGG--SHHHHHHHHHHHSTT-TT--HHHHHHHHHHHHB-TTSPBP-TTSB-TTS-BS-HHHHHHHHHHHHHHGGGTT-----TT-S--HHHHHHHHHHHHHHHHHHHHHHHHHHHHHTEE-HHHHHHHHHHH-